Protein 3BRO (pdb70)

Foldseek 3Di:
DVVVVVVVVVVVVLVVLQVVCVVVVDRSVLCVLQVCLVPVVDFAFLVNVCVVVVHDPVVSVVSVVVVVVVQWDWDQDPVDRVTTGIDGGPSSVVCHVVVNVVCVVVCVCDPDDPVVVVVVVVVVVVVVD/DVDPCVVVVVVVVVVVLVVLQVLQVVVVGRSVVCVLQVCVVVVVDFAFLVNVCVVVVHDPVVSVVSVVVVVVVQWDWDQDPVPNPTTTIGGGVSSVVCNVVVNVVVVVVCVCVPPDPVVVVVVVVVVVCVVVD/DVVVVVCVVVVVLVVLQVVQVVLVGRSVVVVLLVCVVVVVDFAALVNVCVVVVHDPVVSVVVLVVVVVQQWDWDQDPVHRVGTGIGGDPSSVVCNVVVVVCVVVVCVCVPPDVVVVVVVVVVVVVNVVD/DVVVVVVVVVVVLVVLQVLQVVLVGRSVVVVLQVCLVVVPDFAALVNVCVVVVHDPVVSVVSVVVVVVVQWDWDQDPVHSVTTGIDGDPSSVVCHVVVNVVVVVVCVVDPPDPVRVVVVVVVVVVCVD

B-factor: mean 48.54, std 12.73, range [24.04, 93.66]

InterPro domains:
  IPR000835 MarR-type HTH domain [PF12802] (27-88)
  IPR000835 MarR-type HTH domain [PR00598] (65-80)
  IPR000835 MarR-type HTH domain [PR00598] (84-100)
  IPR000835 MarR-type HTH domain [PR00598] (114-134)
  IPR000835 MarR-type HTH domain [PS50995] (2-136)
  IPR000835 MarR-type HTH domain [SM00347] (22-124)
  IPR036388 Winged helix-like DNA-binding domain superfamily [G3DSA:1.10.10.10] (1-138)
  IPR036390 Winged helix DNA-binding domain superfamily [SSF46785] (4-136)

Secondary structure (DSSP, 8-state):
-HHHHHHHHHHH--HHHHHHHHTTT--S---HHHHHHHTTTS--BHHHHHHHHT--HHHHHHHHH--TTSSEEEEE-SS-TTSEEEEE-HHHHTTHHHHHH--HHHH--TT--HHHHHHHHHHHH----/----HHHHHHHHHHH--HHHHHHHHTTT--S---HHHHHHHTTTS--BHHHHHHHHT--HHHHHHHHH--TTSSEEEEE-SSSSSSEEEEE-HHHHHHHHHHHH---TTT--TTS-HHHHHHHHHHHH--TT-/-HHHHHHHHHH--HHHHHHHHTTT--S---HHHHHHHTTTS---HHHHHHHHT--HHHHHHHHH--TTSSEEEEEPSS-TTSEEEEE-HHHHHHHHHHHH--HHHH---SS-HHHHHHHHHHHH--TT-/-HHHHHHHHHH--HHHHHHHHTTT--S---HHHHHHHTTTS--BHHHHHHHHT--HHHHHHHHH--TTSSEEEEE-SS-TT-EEEEE-HHHHTTHHHHHH--HHHH--TT--HHHHHHHHHHHH----

Nearest PDB structures (foldseek):
  3vb2-assembly1_A  TM=6.577E-01  e=1.400E-05  Escherichia coli K-12
  3voe-assembly1_A  TM=6.323E-01  e=1.400E-05  Escherichia coli K-12
  3vod-assembly1_A  TM=6.322E-01  e=1.598E-05  Escherichia coli K-12
  5h3r-assembly1_B  TM=7.518E-01  e=1.236E-04  Escherichia coli K-12
  2nnn-assembly3_F  TM=7.143E-01  e=1.719E-04  Pseudomonas aeruginosa

Radius of gyration: 31.11 Å; Cα contacts (8 Å, |Δi|>4): 555; chains: 4; bounding box: 71×69×74 Å

Structure (mmCIF, N/CA/C/O backbone):
data_3BRO
#
_entry.id   3BRO
#
_cell.length_a   61.489
_cell.length_b   80.426
_cell.length_c   143.257
_cell.angle_alpha   90.00
_cell.angle_beta   90.00
_cell.angle_gamma   90.00
#
_symmetry.space_group_name_H-M   'P 21 21 21'
#
loop_
_entity.id
_entity.type
_entity.pdbx_description
1 polymer 'Transcriptional regulator'
2 non-polymer 'CHLORIDE ION'
3 non-polymer GLYCEROL
4 water water
#
loop_
_atom_site.group_PDB
_atom_site.id
_atom_site.type_symbol
_atom_site.label_atom_id
_atom_site.label_alt_id
_atom_site.label_comp_id
_atom_site.label_asym_id
_atom_site.label_entity_id
_atom_site.label_seq_id
_atom_site.pdbx_PDB_ins_code
_atom_site.Cartn_x
_atom_site.Cartn_y
_atom_site.Cartn_z
_atom_site.occupancy
_atom_site.B_iso_or_equiv
_atom_site.auth_seq_id
_atom_site.auth_comp_id
_atom_site.auth_asym_id
_atom_site.auth_atom_id
_atom_site.pdbx_PDB_model_num
ATOM 1 N N . ARG A 1 6 ? 63.268 42.696 98.751 1.00 51.42 3 ARG A N 1
ATOM 2 C CA . ARG A 1 6 ? 62.560 43.806 99.541 1.00 50.86 3 ARG A CA 1
ATOM 3 C C . ARG A 1 6 ? 63.325 45.147 99.533 1.00 48.64 3 ARG A C 1
ATOM 4 O O . ARG A 1 6 ? 62.802 46.191 99.068 1.00 48.23 3 ARG A O 1
ATOM 12 N N . ASP A 1 7 ? 64.559 45.118 100.026 1.00 45.84 4 ASP A N 1
ATOM 13 C CA . ASP A 1 7 ? 65.492 46.176 99.682 1.00 43.72 4 ASP A CA 1
ATOM 14 C C . ASP A 1 7 ? 65.616 46.211 98.174 1.00 41.37 4 ASP A C 1
ATOM 15 O O . ASP A 1 7 ? 65.718 47.262 97.623 1.00 39.98 4 ASP A O 1
ATOM 20 N N . LEU A 1 8 ? 65.581 45.057 97.514 1.00 40.57 5 LEU A N 1
ATOM 21 C CA . LEU A 1 8 ? 65.654 44.977 96.033 1.00 39.66 5 LEU A CA 1
ATOM 22 C C . LEU A 1 8 ? 64.579 45.806 95.325 1.00 37.96 5 LEU A C 1
ATOM 23 O O . LEU A 1 8 ? 64.894 46.669 94.474 1.00 37.48 5 LEU A O 1
ATOM 28 N N . GLY A 1 9 ? 63.320 45.542 95.652 1.00 35.53 6 GLY A N 1
ATOM 29 C CA . GLY A 1 9 ? 62.212 46.301 95.072 1.00 35.22 6 GLY A CA 1
ATOM 30 C C . GLY A 1 9 ? 62.368 47.795 95.236 1.00 33.06 6 GLY A C 1
ATOM 31 O O . GLY A 1 9 ? 62.150 48.589 94.311 1.00 33.10 6 GLY A O 1
ATOM 32 N N . ARG A 1 10 ? 62.731 48.194 96.433 1.00 33.03 7 ARG A N 1
ATOM 33 C CA . ARG A 1 10 ? 62.938 49.615 96.735 1.00 33.32 7 ARG A CA 1
ATOM 34 C C . ARG A 1 10 ? 64.032 50.234 95.847 1.00 31.87 7 ARG A C 1
ATOM 35 O O . ARG A 1 10 ? 63.865 51.303 95.249 1.00 29.66 7 ARG A O 1
ATOM 43 N N . LEU A 1 11 ? 65.161 49.535 95.760 1.00 30.92 8 LEU A N 1
ATOM 44 C CA . LEU A 1 11 ? 66.302 49.991 94.974 1.00 32.29 8 LEU A CA 1
ATOM 45 C C . LEU A 1 11 ? 66.027 49.996 93.491 1.00 31.62 8 LEU A C 1
ATOM 46 O O . LEU A 1 11 ? 66.468 50.879 92.745 1.00 30.82 8 LEU A O 1
ATOM 51 N N . LEU A 1 12 ? 65.297 48.991 93.033 1.00 33.07 9 LEU A N 1
ATOM 52 C CA . LEU A 1 12 ? 64.916 48.907 91.610 1.00 33.36 9 LEU A CA 1
ATOM 53 C C . LEU A 1 12 ? 64.107 50.136 91.193 1.00 32.94 9 LEU A C 1
ATOM 54 O O . LEU A 1 12 ? 64.406 50.797 90.211 1.00 31.84 9 LEU A O 1
ATOM 59 N N . LYS A 1 13 ? 63.140 50.516 92.010 1.00 32.33 10 LYS A N 1
ATOM 60 C CA . LYS A 1 13 ? 62.356 51.708 91.734 1.00 32.98 10 LYS A CA 1
ATOM 61 C C . LYS A 1 13 ? 63.174 53.007 91.741 1.00 32.09 10 LYS A C 1
ATOM 62 O O . LYS A 1 13 ? 63.026 53.854 90.898 1.00 31.48 10 LYS A O 1
ATOM 68 N N . ILE A 1 14 ? 64.048 53.161 92.717 1.00 32.60 11 ILE A N 1
ATOM 69 C CA . ILE A 1 14 ? 64.878 54.345 92.773 1.00 32.60 11 ILE A CA 1
ATOM 70 C C . ILE A 1 14 ? 65.791 54.469 91.568 1.00 32.45 11 ILE A C 1
ATOM 71 O O . ILE A 1 14 ? 65.897 55.525 90.970 1.00 32.28 11 ILE A O 1
ATOM 76 N N . ALA A 1 15 ? 66.501 53.389 91.238 1.00 33.16 12 ALA A N 1
ATOM 77 C CA . ALA A 1 15 ? 67.432 53.385 90.109 1.00 33.29 12 ALA A CA 1
ATOM 78 C C . ALA A 1 15 ? 66.752 53.641 88.790 1.00 34.11 12 ALA A C 1
ATOM 79 O O . ALA A 1 15 ? 67.228 54.421 87.990 1.00 33.87 12 ALA A O 1
ATOM 81 N N . SER A 1 16 ? 65.583 53.057 88.585 1.00 34.12 13 SER A N 1
ATOM 82 C CA . SER A 1 16 ? 64.815 53.355 87.378 1.00 34.97 13 SER A CA 1
ATOM 83 C C . SER A 1 16 ? 64.338 54.796 87.312 1.00 34.40 13 SER A C 1
ATOM 84 O O . SER A 1 16 ? 64.366 55.412 86.267 1.00 34.23 13 SER A O 1
ATOM 87 N N . ASN A 1 17 ? 63.881 55.345 88.427 1.00 35.44 14 ASN A N 1
ATOM 88 C CA . ASN A 1 17 ? 63.399 56.732 88.423 1.00 36.18 14 ASN A CA 1
ATOM 89 C C . ASN A 1 17 ? 64.546 57.747 88.285 1.00 36.09 14 ASN A C 1
ATOM 90 O O . ASN A 1 17 ? 64.393 58.759 87.620 1.00 35.43 14 ASN A O 1
ATOM 95 N N . GLN A 1 18 ? 65.685 57.490 88.909 1.00 36.04 15 GLN A N 1
ATOM 96 C CA . GLN A 1 18 ? 66.891 58.303 88.642 1.00 37.15 15 GLN A CA 1
ATOM 97 C C . GLN A 1 18 ? 67.291 58.329 87.172 1.00 36.60 15 GLN A C 1
ATOM 98 O O . GLN A 1 18 ? 67.629 59.368 86.608 1.00 35.25 15 GLN A O 1
ATOM 112 N N A SER A 1 20 ? 65.244 57.700 84.490 0.50 38.57 17 SER A N 1
ATOM 113 N N B SER A 1 20 ? 65.243 57.708 84.492 0.50 38.60 17 SER A N 1
ATOM 114 C CA A SER A 1 20 ? 64.204 58.434 83.731 0.50 38.61 17 SER A CA 1
ATOM 115 C CA B SER A 1 20 ? 64.211 58.427 83.707 0.50 38.66 17 SER A CA 1
ATOM 116 C C A SER A 1 20 ? 64.397 59.925 83.909 0.50 38.79 17 SER A C 1
ATOM 117 C C B SER A 1 20 ? 64.345 59.929 83.920 0.50 38.84 17 SER A C 1
ATOM 118 O O A SER A 1 20 ? 64.262 60.699 82.960 0.50 38.87 17 SER A O 1
ATOM 119 O O B SER A 1 20 ? 64.107 60.717 83.004 0.50 39.02 17 SER A O 1
ATOM 124 N N . THR A 1 21 ? 64.735 60.326 85.131 1.00 38.77 18 THR A N 1
ATOM 125 C CA . THR A 1 21 ? 65.033 61.742 85.437 1.00 38.53 18 THR A CA 1
ATOM 126 C C . THR A 1 21 ? 66.192 62.296 84.624 1.00 38.39 18 THR A C 1
ATOM 127 O O . THR A 1 21 ? 66.067 63.341 84.009 1.00 37.24 18 THR A O 1
ATOM 131 N N . ARG A 1 22 ? 67.315 61.599 84.607 1.00 38.36 19 ARG A N 1
ATOM 132 C CA . ARG A 1 22 ? 68.496 62.036 83.834 1.00 38.10 19 ARG A CA 1
ATOM 133 C C . ARG A 1 22 ? 68.131 62.069 82.357 1.00 37.39 19 ARG A C 1
ATOM 134 O O . ARG A 1 22 ? 68.537 62.969 81.657 1.00 36.22 19 ARG A O 1
ATOM 142 N N . PHE A 1 23 ? 67.382 61.067 81.880 1.00 35.33 20 PHE A N 1
ATOM 143 C CA . PHE A 1 23 ? 67.047 60.993 80.437 1.00 36.36 20 PHE A CA 1
ATOM 144 C C . PHE A 1 23 ? 66.209 62.197 80.037 1.00 36.28 20 PHE A C 1
ATOM 145 O O . PHE A 1 23 ? 66.429 62.821 78.997 1.00 35.46 20 PHE A O 1
ATOM 153 N N . ASP A 1 24 ? 65.273 62.560 80.896 1.00 37.00 21 ASP A N 1
ATOM 154 C CA . ASP A 1 24 ? 64.401 63.711 80.616 1.00 37.90 21 ASP A CA 1
ATOM 155 C C . ASP A 1 24 ? 65.190 65.037 80.601 1.00 37.95 21 ASP A C 1
ATOM 156 O O . ASP A 1 24 ? 64.894 65.955 79.829 1.00 37.41 21 ASP A O 1
ATOM 161 N N . ILE A 1 25 ? 66.153 65.190 81.517 1.00 38.01 22 ILE A N 1
ATOM 162 C CA . ILE A 1 25 ? 66.943 66.409 81.542 1.00 38.41 22 ILE A CA 1
ATOM 163 C C . ILE A 1 25 ? 67.714 66.529 80.240 1.00 38.33 22 ILE A C 1
ATOM 164 O O . ILE A 1 25 ? 67.729 67.606 79.634 1.00 40.37 22 ILE A O 1
ATOM 169 N N . PHE A 1 26 ? 68.358 65.453 79.802 1.00 37.68 23 PHE A N 1
ATOM 170 C CA . PHE A 1 26 ? 69.091 65.492 78.536 1.00 37.53 23 PHE A CA 1
ATOM 171 C C . PHE A 1 26 ? 68.159 65.787 77.320 1.00 38.14 23 PHE A C 1
ATOM 172 O O . PHE A 1 26 ? 68.439 66.649 76.450 1.00 37.70 23 PHE A O 1
ATOM 180 N N . ALA A 1 27 ? 67.045 65.086 77.290 1.00 38.38 24 ALA A N 1
ATOM 181 C CA . ALA A 1 27 ? 66.206 65.064 76.155 1.00 38.59 24 ALA A CA 1
ATOM 182 C C . ALA A 1 27 ? 65.493 66.407 75.956 1.00 39.82 24 ALA A C 1
ATOM 183 O O . ALA A 1 27 ? 65.220 66.818 74.833 1.00 37.94 24 ALA A O 1
ATOM 185 N N . LYS A 1 28 ? 65.137 67.038 77.054 1.00 42.33 25 LYS A N 1
ATOM 186 C CA . LYS A 1 28 ? 64.483 68.331 77.007 1.00 45.18 25 LYS A CA 1
ATOM 187 C C . LYS A 1 28 ? 65.294 69.397 76.284 1.00 44.63 25 LYS A C 1
ATOM 188 O O . LYS A 1 28 ? 64.713 70.300 75.727 1.00 45.11 25 LYS A O 1
ATOM 194 N N . LYS A 1 29 ? 66.612 69.292 76.273 1.00 45.54 26 LYS A N 1
ATOM 195 C CA . LYS A 1 29 ? 67.453 70.231 75.523 1.00 45.94 26 LYS A CA 1
ATOM 196 C C . LYS A 1 29 ? 67.190 70.138 74.024 1.00 45.20 26 LYS A C 1
ATOM 197 O O . LYS A 1 29 ? 67.468 71.069 73.309 1.00 44.92 26 LYS A O 1
ATOM 203 N N . TYR A 1 30 ? 66.688 68.993 73.560 1.00 43.32 27 TYR A N 1
ATOM 204 C CA . TYR A 1 30 ? 66.384 68.774 72.135 1.00 43.23 27 TYR A CA 1
ATOM 205 C C . TYR A 1 30 ? 64.900 68.668 71.859 1.00 42.24 27 TYR A C 1
ATOM 206 O O . TYR A 1 30 ? 64.502 68.085 70.850 1.00 42.54 27 TYR A O 1
ATOM 215 N N . ASP A 1 31 ? 64.090 69.213 72.772 1.00 42.04 28 ASP A N 1
ATOM 216 C CA . ASP A 1 31 ? 62.636 69.273 72.662 1.00 41.14 28 ASP A CA 1
ATOM 217 C C . ASP A 1 31 ? 62.011 67.889 72.614 1.00 40.49 28 ASP A C 1
ATOM 218 O O . ASP A 1 31 ? 61.066 67.636 71.874 1.00 38.61 28 ASP A O 1
ATOM 223 N N . LEU A 1 32 ? 62.592 66.972 73.380 1.00 39.98 29 LEU A N 1
ATOM 224 C CA . LEU A 1 32 ? 62.128 65.586 73.478 1.00 38.34 29 LEU A CA 1
ATOM 225 C C . LEU A 1 32 ? 61.852 65.246 74.913 1.00 37.69 29 LEU A C 1
ATOM 226 O O . LEU A 1 32 ? 62.421 65.842 75.834 1.00 35.83 29 LEU A O 1
ATOM 231 N N . THR A 1 33 ? 60.997 64.248 75.116 1.00 37.08 30 THR A N 1
ATOM 232 C CA . THR A 1 33 ? 60.919 63.559 76.399 1.00 35.77 30 THR A CA 1
ATOM 233 C C . THR A 1 33 ? 61.980 62.453 76.389 1.00 35.75 30 THR A C 1
ATOM 234 O O . THR A 1 33 ? 62.472 62.041 75.318 1.00 35.36 30 THR A O 1
ATOM 238 N N . GLY A 1 34 ? 62.353 62.015 77.593 1.00 35.42 31 GLY A N 1
ATOM 239 C CA . GLY A 1 34 ? 63.261 60.887 77.738 1.00 36.21 31 GLY A CA 1
ATOM 240 C C . GLY A 1 34 ? 62.775 59.674 76.999 1.00 35.28 31 GLY A C 1
ATOM 241 O O . GLY A 1 34 ? 63.531 59.000 76.325 1.00 34.57 31 GLY A O 1
ATOM 242 N N . THR A 1 35 ? 61.506 59.348 77.145 1.00 35.43 32 THR A N 1
ATOM 243 C CA . THR A 1 35 ? 61.011 58.179 76.418 1.00 34.61 32 THR A CA 1
ATOM 244 C C . THR A 1 35 ? 61.127 58.335 74.913 1.00 35.08 32 THR A C 1
ATOM 245 O O . THR A 1 35 ? 61.481 57.388 74.217 1.00 34.17 32 THR A O 1
ATOM 249 N N . GLN A 1 36 ? 60.747 59.486 74.395 1.00 34.72 33 GLN A N 1
ATOM 250 C CA . GLN A 1 36 ? 60.898 59.742 72.946 1.00 34.86 33 GLN A CA 1
ATOM 251 C C . GLN A 1 36 ? 62.350 59.587 72.449 1.00 34.66 33 GLN A C 1
ATOM 252 O O . GLN A 1 36 ? 62.633 59.015 71.379 1.00 34.40 33 GLN A O 1
ATOM 266 N N . THR A 1 38 ? 64.598 57.679 73.858 1.00 34.97 35 THR A N 1
ATOM 267 C CA . THR A 1 38 ? 64.843 56.233 73.784 1.00 36.35 35 THR A CA 1
ATOM 268 C C . THR A 1 38 ? 64.328 55.528 72.521 1.00 35.82 35 THR A C 1
ATOM 269 O O . THR A 1 38 ? 64.933 54.564 72.029 1.00 34.12 35 THR A O 1
ATOM 273 N N . ILE A 1 39 ? 63.243 56.031 71.955 1.00 35.79 36 ILE A N 1
ATOM 274 C CA . ILE A 1 39 ? 62.702 55.447 70.724 1.00 36.00 36 ILE A CA 1
ATOM 275 C C . ILE A 1 39 ? 63.582 55.816 69.530 1.00 35.73 36 ILE A C 1
ATOM 276 O O . ILE A 1 39 ? 63.924 54.957 68.666 1.00 36.86 36 ILE A O 1
ATOM 281 N N . ILE A 1 40 ? 63.997 57.066 69.484 1.00 36.21 37 ILE A N 1
ATOM 282 C CA . ILE A 1 40 ? 64.939 57.495 68.448 1.00 35.51 37 ILE A CA 1
ATOM 283 C C . ILE A 1 40 ? 66.207 56.631 68.494 1.00 35.04 37 ILE A C 1
ATOM 284 O O . ILE A 1 40 ? 66.679 56.125 67.462 1.00 34.07 37 ILE A O 1
ATOM 289 N N . ASP A 1 41 ? 66.735 56.457 69.700 1.00 36.12 38 ASP A N 1
ATOM 290 C CA . ASP A 1 41 ? 67.961 55.664 69.947 1.00 36.21 38 ASP A CA 1
ATOM 291 C C . ASP A 1 41 ? 67.776 54.254 69.398 1.00 37.44 38 ASP A C 1
ATOM 292 O O . ASP A 1 41 ? 68.605 53.715 68.651 1.00 35.88 38 ASP A O 1
ATOM 297 N N . TYR A 1 42 ? 66.634 53.645 69.731 1.00 38.00 39 TYR A N 1
ATOM 298 C CA . TYR A 1 42 ? 66.318 52.319 69.235 1.00 37.61 39 TYR A CA 1
ATOM 299 C C . TYR A 1 42 ? 66.213 52.205 67.725 1.00 36.82 39 TYR A C 1
ATOM 300 O O . TYR A 1 42 ? 66.799 51.300 67.102 1.00 35.96 39 TYR A O 1
ATOM 309 N N . LEU A 1 43 ? 65.438 53.072 67.117 1.00 37.23 40 LEU A N 1
ATOM 310 C CA . LEU A 1 43 ? 65.284 53.073 65.687 1.00 36.94 40 LEU A CA 1
ATOM 311 C C . LEU A 1 43 ? 66.598 53.369 64.944 1.00 38.35 40 LEU A C 1
ATOM 312 O O . LEU A 1 43 ? 66.896 52.740 63.920 1.00 37.89 40 LEU A O 1
ATOM 317 N N . SER A 1 44 ? 67.403 54.294 65.481 1.00 37.01 41 SER A N 1
ATOM 318 C CA . SER A 1 44 ? 68.709 54.581 64.927 1.00 38.02 41 SER A CA 1
ATOM 319 C C . SER A 1 44 ? 69.633 53.341 64.924 1.00 39.04 41 SER A C 1
ATOM 320 O O . SER A 1 44 ? 70.367 53.128 63.962 1.00 37.79 41 SER A O 1
ATOM 323 N N . ARG A 1 45 ? 69.550 52.515 65.981 1.00 39.34 42 ARG A N 1
ATOM 324 C CA . ARG A 1 45 ? 70.389 51.293 66.132 1.00 40.44 42 ARG A CA 1
ATOM 325 C C . ARG A 1 45 ? 69.850 50.091 65.355 1.00 41.33 42 ARG A C 1
ATOM 326 O O . ARG A 1 45 ? 70.514 49.049 65.257 1.00 41.68 42 ARG A O 1
ATOM 334 N N . ASN A 1 46 ? 68.674 50.240 64.770 1.00 42.22 43 ASN A N 1
ATOM 335 C CA . ASN A 1 46 ? 67.983 49.116 64.147 1.00 43.97 43 ASN A CA 1
ATOM 336 C C . ASN A 1 46 ? 67.470 49.388 62.745 1.00 45.22 43 ASN A C 1
ATOM 337 O O . ASN A 1 46 ? 66.460 48.801 62.325 1.00 44.96 43 ASN A O 1
ATOM 342 N N . LYS A 1 47 ? 68.185 50.234 62.004 1.00 45.86 44 LYS A N 1
ATOM 343 C CA . LYS A 1 47 ? 67.821 50.517 60.598 1.00 47.38 44 LYS A CA 1
ATOM 344 C C . LYS A 1 47 ? 67.981 49.336 59.634 1.00 48.19 44 LYS A C 1
ATOM 345 O O . LYS A 1 47 ? 67.443 49.377 58.537 1.00 48.81 44 LYS A O 1
ATOM 351 N N A ASN A 1 48 ? 68.741 48.319 60.052 0.50 48.12 45 ASN A N 1
ATOM 352 N N B ASN A 1 48 ? 68.719 48.309 60.013 0.50 48.45 45 ASN A N 1
ATOM 353 C CA A ASN A 1 48 ? 68.877 47.066 59.289 0.50 48.83 45 ASN A CA 1
ATOM 354 C CA B ASN A 1 48 ? 68.832 47.137 59.155 0.50 49.32 45 ASN A CA 1
ATOM 355 C C A ASN A 1 48 ? 67.574 46.243 59.172 0.50 49.16 45 ASN A C 1
ATOM 356 C C B ASN A 1 48 ? 67.711 46.085 59.426 0.50 49.53 45 ASN A C 1
ATOM 357 O O A ASN A 1 48 ? 67.439 45.397 58.292 0.50 48.74 45 ASN A O 1
ATOM 358 O O B ASN A 1 48 ? 67.868 44.895 59.128 0.50 49.08 45 ASN A O 1
ATOM 367 N N . LYS A 1 49 ? 66.603 46.545 60.025 1.00 49.21 46 LYS A N 1
ATOM 368 C CA . LYS A 1 49 ? 65.362 45.810 60.037 1.00 48.96 46 LYS A CA 1
ATOM 369 C C . LYS A 1 49 ? 64.164 46.781 59.945 1.00 48.00 46 LYS A C 1
ATOM 370 O O . LYS A 1 49 ? 64.335 47.984 60.075 1.00 47.74 46 LYS A O 1
ATOM 376 N N . GLU A 1 50 ? 63.000 46.253 59.563 1.00 46.40 47 GLU A N 1
ATOM 377 C CA . GLU A 1 50 ? 61.765 46.989 59.577 1.00 45.79 47 GLU A CA 1
ATOM 378 C C . GLU A 1 50 ? 61.197 46.844 60.978 1.00 42.90 47 GLU A C 1
ATOM 379 O O . GLU A 1 50 ? 61.127 45.743 61.544 1.00 44.91 47 GLU A O 1
ATOM 385 N N . VAL A 1 51 ? 60.841 47.964 61.551 1.00 39.52 48 VAL A N 1
ATOM 386 C CA . VAL A 1 51 ? 60.302 48.029 62.909 1.00 37.81 48 VAL A CA 1
ATOM 387 C C . VAL A 1 51 ? 58.840 48.465 62.788 1.00 36.03 48 VAL A C 1
ATOM 388 O O . VAL A 1 51 ? 58.532 49.615 62.394 1.00 35.04 48 VAL A O 1
ATOM 392 N N . LEU A 1 52 ? 57.954 47.522 63.079 1.00 34.53 49 LEU A N 1
ATOM 393 C CA . LEU A 1 52 ? 56.520 47.797 63.160 1.00 34.75 49 LEU A CA 1
ATOM 394 C C . LEU A 1 52 ? 56.251 48.289 64.565 1.00 34.42 49 LEU A C 1
ATOM 395 O O . LEU A 1 52 ? 57.040 48.023 65.480 1.00 33.32 49 LEU A O 1
ATOM 400 N N . GLN A 1 53 ? 55.105 48.911 64.783 1.00 34.47 50 GLN A N 1
ATOM 401 C CA . GLN A 1 53 ? 54.627 49.225 66.163 1.00 34.08 50 GLN A CA 1
ATOM 402 C C . GLN A 1 53 ? 54.648 48.040 67.085 1.00 32.58 50 GLN A C 1
ATOM 403 O O . GLN A 1 53 ? 55.132 48.163 68.167 1.00 33.46 50 GLN A O 1
ATOM 409 N N . ARG A 1 54 ? 54.183 46.883 66.641 1.00 33.57 51 ARG A N 1
ATOM 410 C CA . ARG A 1 54 ? 54.196 45.669 67.460 1.00 34.26 51 ARG A CA 1
ATOM 411 C C . ARG A 1 54 ? 55.574 45.178 67.862 1.00 34.89 51 ARG A C 1
ATOM 412 O O . ARG A 1 54 ? 55.756 44.645 68.956 1.00 34.52 51 ARG A O 1
ATOM 420 N N . ASP A 1 55 ? 56.556 45.424 67.007 1.00 35.10 52 ASP A N 1
ATOM 421 C CA . ASP A 1 55 ? 57.954 45.154 67.336 1.00 36.51 52 ASP A CA 1
ATOM 422 C C . ASP A 1 55 ? 58.475 46.066 68.458 1.00 36.69 52 ASP A C 1
ATOM 423 O O . ASP A 1 55 ? 59.135 45.622 69.386 1.00 36.05 52 ASP A O 1
ATOM 428 N N A LEU A 1 56 ? 58.187 47.357 68.353 0.50 36.62 53 LEU A N 1
ATOM 429 N N B LEU A 1 56 ? 58.182 47.359 68.332 0.50 37.16 53 LEU A N 1
ATOM 430 C CA A LEU A 1 56 ? 58.549 48.301 69.388 0.50 36.07 53 LEU A CA 1
ATOM 431 C CA B LEU A 1 56 ? 58.488 48.353 69.348 0.50 36.55 53 LEU A CA 1
ATOM 432 C C A LEU A 1 56 ? 57.799 47.993 70.704 0.50 35.29 53 LEU A C 1
ATOM 433 C C B LEU A 1 56 ? 57.800 47.986 70.681 0.50 35.66 53 LEU A C 1
ATOM 434 O O A LEU A 1 56 ? 58.379 48.049 71.808 0.50 33.89 53 LEU A O 1
ATOM 435 O O B LEU A 1 56 ? 58.416 48.009 71.765 0.50 34.33 53 LEU A O 1
ATOM 444 N N . GLU A 1 57 ? 56.524 47.627 70.610 1.00 35.70 54 GLU A N 1
ATOM 445 C CA . GLU A 1 57 ? 55.782 47.184 71.784 1.00 35.84 54 GLU A CA 1
ATOM 446 C C . GLU A 1 57 ? 56.484 46.001 72.515 1.00 37.11 54 GLU A C 1
ATOM 447 O O . GLU A 1 57 ? 56.478 45.941 73.764 1.00 35.95 54 GLU A O 1
ATOM 453 N N . SER A 1 58 ? 56.960 45.012 71.743 1.00 36.12 55 SER A N 1
ATOM 454 C CA . SER A 1 58 ? 57.638 43.852 72.337 1.00 37.69 55 SER A CA 1
ATOM 455 C C . SER A 1 58 ? 59.015 44.180 72.941 1.00 37.54 55 SER A C 1
ATOM 456 O O . SER A 1 58 ? 59.390 43.605 73.989 1.00 39.32 55 SER A O 1
ATOM 459 N N . GLU A 1 59 ? 59.731 45.105 72.315 1.00 37.70 56 GLU A N 1
ATOM 460 C CA . GLU A 1 59 ? 61.060 45.440 72.697 1.00 37.10 56 GLU A CA 1
ATOM 461 C C . GLU A 1 59 ? 61.031 46.293 73.970 1.00 36.60 56 GLU A C 1
ATOM 462 O O . GLU A 1 59 ? 61.817 46.056 74.848 1.00 35.60 56 GLU A O 1
ATOM 468 N N . PHE A 1 60 ? 60.048 47.205 74.104 1.00 34.58 57 PHE A N 1
ATOM 469 C CA . PHE A 1 60 ? 59.905 48.016 75.300 1.00 34.56 57 PHE A CA 1
ATOM 470 C C . PHE A 1 60 ? 58.872 47.526 76.293 1.00 34.51 57 PHE A C 1
ATOM 471 O O . PHE A 1 60 ? 58.637 48.137 77.324 1.00 34.74 57 PHE A O 1
ATOM 479 N N . SER A 1 61 ? 58.228 46.429 75.963 1.00 35.82 58 SER A N 1
ATOM 480 C CA . SER A 1 61 ? 57.213 45.836 76.788 1.00 36.04 58 SER A CA 1
ATOM 481 C C . SER A 1 61 ? 56.175 46.810 77.196 1.00 37.10 58 SER A C 1
ATOM 482 O O . SER A 1 61 ? 55.865 46.940 78.373 1.00 36.78 58 SER A O 1
ATOM 485 N N . ILE A 1 62 ? 55.635 47.516 76.211 1.00 36.44 59 ILE A N 1
ATOM 486 C CA . ILE A 1 62 ? 54.590 48.468 76.452 1.00 37.98 59 ILE A CA 1
ATOM 487 C C . ILE A 1 62 ? 53.274 48.045 75.759 1.00 36.91 59 ILE A C 1
ATOM 488 O O . ILE A 1 62 ? 53.289 47.472 74.657 1.00 35.50 59 ILE A O 1
ATOM 493 N N . LYS A 1 63 ? 52.178 48.395 76.398 1.00 38.04 60 LYS A N 1
ATOM 494 C CA . LYS A 1 63 ? 50.811 48.213 75.862 1.00 40.32 60 LYS A CA 1
ATOM 495 C C . LYS A 1 63 ? 50.610 48.885 74.509 1.00 39.35 60 LYS A C 1
ATOM 496 O O . LYS A 1 63 ? 51.234 49.899 74.221 1.00 39.40 60 LYS A O 1
ATOM 502 N N . SER A 1 64 ? 49.772 48.281 73.682 1.00 37.34 61 SER A N 1
ATOM 503 C CA . SER A 1 64 ? 49.420 48.818 72.395 1.00 38.13 61 SER A CA 1
ATOM 504 C C . SER A 1 64 ? 48.932 50.277 72.485 1.00 37.50 61 SER A C 1
ATOM 505 O O . SER A 1 64 ? 49.421 51.136 71.736 1.00 36.45 61 SER A O 1
ATOM 508 N N . SER A 1 65 ? 48.039 50.561 73.435 1.00 37.41 62 SER A N 1
ATOM 509 C CA . SER A 1 65 ? 47.523 51.926 73.610 1.00 38.61 62 SER A CA 1
ATOM 510 C C . SER A 1 65 ? 48.600 52.955 73.945 1.00 38.38 62 SER A C 1
ATOM 511 O O . SER A 1 65 ? 48.601 54.043 73.374 1.00 38.18 62 SER A O 1
ATOM 514 N N . THR A 1 66 ? 49.486 52.608 74.882 1.00 39.37 63 THR A N 1
ATOM 515 C CA . THR A 1 66 ? 50.700 53.371 75.225 1.00 39.39 63 THR A CA 1
ATOM 516 C C . THR A 1 66 ? 51.603 53.652 74.034 1.00 37.74 63 THR A C 1
ATOM 517 O O . THR A 1 66 ? 52.009 54.805 73.831 1.00 36.41 63 THR A O 1
ATOM 521 N N . ALA A 1 67 ? 51.878 52.619 73.251 1.00 35.08 64 ALA A N 1
ATOM 522 C CA . ALA A 1 67 ? 52.639 52.775 72.031 1.00 35.41 64 ALA A CA 1
ATOM 523 C C . ALA A 1 67 ? 51.968 53.700 70.997 1.00 35.68 64 ALA A C 1
ATOM 524 O O . ALA A 1 67 ? 52.646 54.532 70.360 1.00 34.13 64 ALA A O 1
ATOM 526 N N . THR A 1 68 ? 50.680 53.511 70.794 1.00 34.45 65 THR A N 1
ATOM 527 C CA . THR A 1 68 ? 49.934 54.361 69.821 1.00 35.09 65 THR A CA 1
ATOM 528 C C . THR A 1 68 ? 50.104 55.836 70.151 1.00 35.30 65 THR A C 1
ATOM 529 O O . THR A 1 68 ? 50.500 56.658 69.307 1.00 34.89 65 THR A O 1
ATOM 533 N N . VAL A 1 69 ? 49.860 56.156 71.401 1.00 35.30 66 VAL A N 1
ATOM 534 C CA . VAL A 1 69 ? 49.905 57.498 71.853 1.00 35.39 66 VAL A CA 1
ATOM 535 C C . VAL A 1 69 ? 51.308 58.052 71.695 1.00 35.58 66 VAL A C 1
ATOM 536 O O . VAL A 1 69 ? 51.451 59.139 71.175 1.00 34.84 66 VAL A O 1
ATOM 540 N N A LEU A 1 70 ? 52.326 57.285 72.112 0.60 34.28 67 LEU A N 1
ATOM 541 N N B LEU A 1 70 ? 52.324 57.290 72.130 0.40 35.44 67 LEU A N 1
ATOM 542 C CA A LEU A 1 70 ? 53.721 57.694 72.010 0.60 34.11 67 LEU A CA 1
ATOM 543 C CA B LEU A 1 70 ? 53.736 57.662 71.975 0.40 35.56 67 LEU A CA 1
ATOM 544 C C A LEU A 1 70 ? 54.151 57.971 70.567 0.60 33.31 67 LEU A C 1
ATOM 545 C C B LEU A 1 70 ? 54.112 57.998 70.552 0.40 34.45 67 LEU A C 1
ATOM 546 O O A LEU A 1 70 ? 54.793 58.965 70.293 0.60 32.04 67 LEU A O 1
ATOM 547 O O B LEU A 1 70 ? 54.708 59.029 70.279 0.40 33.64 67 LEU A O 1
ATOM 556 N N . LEU A 1 71 ? 53.794 57.081 69.656 1.00 34.10 68 LEU A N 1
ATOM 557 C CA . LEU A 1 71 ? 54.168 57.213 68.271 1.00 34.32 68 LEU A CA 1
ATOM 558 C C . LEU A 1 71 ? 53.383 58.314 67.577 1.00 35.25 68 LEU A C 1
ATOM 559 O O . LEU A 1 71 ? 53.953 59.043 66.745 1.00 36.69 68 LEU A O 1
ATOM 564 N N . GLN A 1 72 ? 52.097 58.435 67.906 1.00 34.77 69 GLN A N 1
ATOM 565 C CA . GLN A 1 72 ? 51.307 59.549 67.390 1.00 35.18 69 GLN A CA 1
ATOM 566 C C . GLN A 1 72 ? 51.954 60.904 67.777 1.00 34.04 69 GLN A C 1
ATOM 567 O O . GLN A 1 72 ? 52.095 61.770 66.962 1.00 33.61 69 GLN A O 1
ATOM 573 N N A ARG A 1 73 ? 52.352 61.063 69.031 0.50 34.50 70 ARG A N 1
ATOM 574 N N B ARG A 1 73 ? 52.352 61.058 69.030 0.50 34.42 70 ARG A N 1
ATOM 575 C CA A ARG A 1 73 ? 52.965 62.314 69.472 0.50 34.83 70 ARG A CA 1
ATOM 576 C CA B ARG A 1 73 ? 52.978 62.303 69.411 0.50 35.17 70 ARG A CA 1
ATOM 577 C C A ARG A 1 73 ? 54.322 62.574 68.779 0.50 34.53 70 ARG A C 1
ATOM 578 C C B ARG A 1 73 ? 54.228 62.557 68.589 0.50 34.82 70 ARG A C 1
ATOM 579 O O A ARG A 1 73 ? 54.696 63.712 68.566 0.50 34.23 70 ARG A O 1
ATOM 580 O O B ARG A 1 73 ? 54.420 63.670 68.092 0.50 34.75 70 ARG A O 1
ATOM 603 N N . GLU A 1 75 ? 55.120 61.569 65.713 1.00 35.28 72 GLU A N 1
ATOM 604 C CA . GLU A 1 75 ? 54.786 61.884 64.349 1.00 37.46 72 GLU A CA 1
ATOM 605 C C . GLU A 1 75 ? 54.269 63.332 64.239 1.00 35.41 72 GLU A C 1
ATOM 606 O O . GLU A 1 75 ? 54.631 64.032 63.321 1.00 33.80 72 GLU A O 1
ATOM 612 N N . ILE A 1 76 ? 53.519 63.793 65.226 1.00 35.27 73 ILE A N 1
ATOM 613 C CA . ILE A 1 76 ? 53.097 65.214 65.305 1.00 35.81 73 ILE A CA 1
ATOM 614 C C . ILE A 1 76 ? 54.360 66.094 65.450 1.00 36.17 73 ILE A C 1
ATOM 615 O O . ILE A 1 76 ? 54.453 67.154 64.856 1.00 34.47 73 ILE A O 1
ATOM 620 N N . LYS A 1 77 ? 55.374 65.610 66.190 1.00 35.99 74 LYS A N 1
ATOM 621 C CA . LYS A 1 77 ? 56.619 66.358 66.343 1.00 36.31 74 LYS A CA 1
ATOM 622 C C . LYS A 1 77 ? 57.565 66.236 65.151 1.00 36.36 74 LYS A C 1
ATOM 623 O O . LYS A 1 77 ? 58.684 66.729 65.210 1.00 37.26 74 LYS A O 1
ATOM 629 N N . LYS A 1 78 ? 57.131 65.559 64.084 1.00 37.02 75 LYS A N 1
ATOM 630 C CA . LYS A 1 78 ? 57.909 65.376 62.859 1.00 37.90 75 LYS A CA 1
ATOM 631 C C . LYS A 1 78 ? 59.242 64.616 63.099 1.00 36.63 75 LYS A C 1
ATOM 632 O O . LYS A 1 78 ? 60.248 64.906 62.485 1.00 37.15 75 LYS A O 1
ATOM 638 N N . LEU A 1 79 ? 59.196 63.610 63.970 1.00 34.16 76 LEU A N 1
ATOM 639 C CA . LEU A 1 79 ? 60.364 62.818 64.344 1.00 35.32 76 LEU A CA 1
ATOM 640 C C . LEU A 1 79 ? 60.398 61.475 63.620 1.00 35.58 76 LEU A C 1
ATOM 641 O O . LEU A 1 79 ? 61.466 60.883 63.389 1.00 36.17 76 LEU A O 1
ATOM 646 N N A LEU A 1 80 ? 59.209 60.948 63.362 0.50 35.98 77 LEU A N 1
ATOM 647 N N B LEU A 1 80 ? 59.216 61.082 63.174 0.50 36.43 77 LEU A N 1
ATOM 648 C CA A LEU A 1 80 ? 59.035 59.704 62.652 0.50 37.46 77 LEU A CA 1
ATOM 649 C CA B LEU A 1 80 ? 58.905 59.754 62.785 0.50 37.72 77 LEU A CA 1
ATOM 650 C C A LEU A 1 80 ? 57.994 59.899 61.568 0.50 37.19 77 LEU A C 1
ATOM 651 C C B LEU A 1 80 ? 57.883 59.841 61.630 0.50 37.46 77 LEU A C 1
ATOM 652 O O A LEU A 1 80 ? 57.184 60.828 61.603 0.50 37.65 77 LEU A O 1
ATOM 653 O O B LEU A 1 80 ? 56.989 60.703 61.643 0.50 37.69 77 LEU A O 1
ATOM 662 N N . TYR A 1 81 ? 58.009 58.986 60.617 1.00 37.08 78 TYR A N 1
ATOM 663 C CA . TYR A 1 81 ? 56.914 58.795 59.692 1.00 37.64 78 TYR A CA 1
ATOM 664 C C . TYR A 1 81 ? 56.734 57.308 59.463 1.00 38.12 78 TYR A C 1
ATOM 665 O O . TYR A 1 8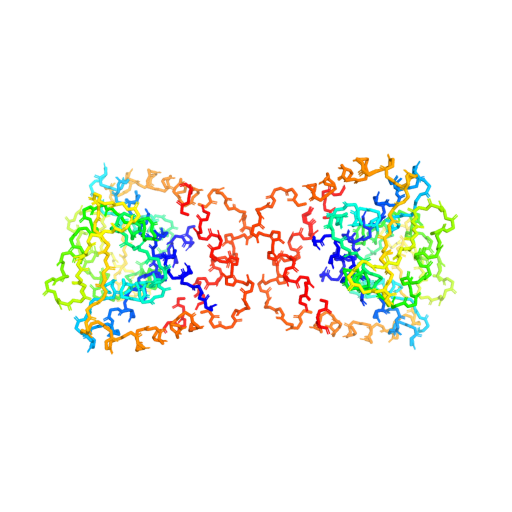1 ? 57.553 56.466 59.918 1.00 36.21 78 TYR A O 1
ATOM 674 N N A ARG A 1 82 ? 55.699 56.959 58.720 0.50 37.76 79 ARG A N 1
ATOM 675 N N B ARG A 1 82 ? 55.663 56.974 58.766 0.50 37.91 79 ARG A N 1
ATOM 676 C CA A ARG A 1 82 ? 55.362 55.559 58.550 0.50 39.48 79 ARG A CA 1
ATOM 677 C CA B ARG A 1 82 ? 55.328 55.588 58.509 0.50 39.82 79 ARG A CA 1
ATOM 678 C C A ARG A 1 82 ? 55.163 55.196 57.086 0.50 40.61 79 ARG A C 1
ATOM 679 C C B ARG A 1 82 ? 55.386 55.292 57.022 0.50 40.64 79 ARG A C 1
ATOM 680 O O A ARG A 1 82 ? 54.503 55.928 56.329 0.50 40.17 79 ARG A O 1
ATOM 681 O O B ARG A 1 82 ? 55.153 56.171 56.187 0.50 40.17 79 ARG A O 1
ATOM 696 N N . LYS A 1 83 ? 55.714 54.048 56.703 1.00 41.50 80 LYS A N 1
ATOM 697 C CA . LYS A 1 83 ? 55.525 53.528 55.355 1.00 43.75 80 LYS A CA 1
ATOM 698 C C . LYS A 1 83 ? 55.218 52.025 55.323 1.00 42.81 80 LYS A C 1
ATOM 699 O O . LYS A 1 83 ? 55.506 51.301 56.254 1.00 40.89 80 LYS A O 1
ATOM 705 N N . VAL A 1 84 ? 54.574 51.580 54.248 1.00 42.44 81 VAL A N 1
ATOM 706 C CA . VAL A 1 84 ? 54.162 50.181 54.109 1.00 42.79 81 VAL A CA 1
ATOM 707 C C . VAL A 1 84 ? 55.389 49.279 54.254 1.00 41.54 81 VAL A C 1
ATOM 708 O O . VAL A 1 84 ? 56.444 49.548 53.685 1.00 42.13 81 VAL A O 1
ATOM 712 N N . SER A 1 85 ? 55.275 48.235 55.059 1.00 40.38 82 SER A N 1
ATOM 713 C CA . SER A 1 85 ? 56.399 47.366 55.295 1.00 39.92 82 SER A CA 1
ATOM 714 C C . SER A 1 85 ? 56.438 46.316 54.213 1.00 39.87 82 SER A C 1
ATOM 715 O O . SER A 1 85 ? 55.418 46.009 53.647 1.00 40.37 82 SER A O 1
ATOM 718 N N . GLY A 1 86 ? 57.627 45.777 53.965 1.00 39.75 83 GLY A N 1
ATOM 719 C CA . GLY A 1 86 ? 57.850 44.601 53.138 1.00 39.58 83 GLY A CA 1
ATOM 720 C C . GLY A 1 86 ? 57.575 43.296 53.864 1.00 40.15 83 GLY A C 1
ATOM 721 O O . GLY A 1 86 ? 57.061 42.377 53.249 1.00 40.61 83 GLY A O 1
ATOM 722 N N . LYS A 1 87 ? 57.888 43.182 55.155 1.00 39.25 84 LYS A N 1
ATOM 723 C CA . LYS A 1 87 ? 57.681 41.897 55.813 1.00 39.52 84 LYS A CA 1
ATOM 724 C C . LYS A 1 87 ? 56.207 41.581 56.061 1.00 38.21 84 LYS A C 1
ATOM 725 O O . LYS A 1 87 ? 55.829 40.419 56.177 1.00 37.69 84 LYS A O 1
ATOM 731 N N . ASP A 1 88 ? 55.400 42.631 56.163 1.00 38.99 85 ASP A N 1
ATOM 732 C CA . ASP A 1 88 ? 53.980 42.489 56.376 1.00 39.42 85 ASP A CA 1
ATOM 733 C C . ASP A 1 88 ? 53.209 43.651 55.795 1.00 39.45 85 ASP A C 1
ATOM 734 O O . ASP A 1 88 ? 52.984 44.608 56.475 1.00 39.88 85 ASP A O 1
ATOM 739 N N . SER A 1 89 ? 52.748 43.484 54.570 1.00 40.40 86 SER A N 1
ATOM 740 C CA . SER A 1 89 ? 51.990 44.485 53.817 1.00 42.11 86 SER A CA 1
ATOM 741 C C . SER A 1 89 ? 50.784 45.080 54.540 1.00 42.23 86 SER A C 1
ATOM 742 O O . SER A 1 89 ? 50.362 46.158 54.206 1.00 44.11 86 SER A O 1
ATOM 745 N N . ARG A 1 90 ? 50.246 44.402 55.534 1.00 42.82 87 ARG A N 1
ATOM 746 C CA . ARG A 1 90 ? 49.151 44.953 56.336 1.00 43.27 87 ARG A CA 1
ATOM 747 C C . ARG A 1 90 ? 49.582 45.963 57.388 1.00 42.70 87 ARG A C 1
ATOM 748 O O . ARG A 1 90 ? 48.737 46.605 58.021 1.00 42.37 87 ARG A O 1
ATOM 756 N N . GLN A 1 91 ? 50.890 46.124 57.564 1.00 41.78 88 GLN A N 1
ATOM 757 C CA . GLN A 1 91 ? 51.435 46.991 58.593 1.00 41.68 88 GLN A CA 1
ATOM 758 C C . GLN A 1 91 ? 52.439 47.987 58.020 1.00 41.68 88 GLN A C 1
ATOM 759 O O . GLN A 1 91 ? 53.131 47.694 57.037 1.00 42.76 88 GLN A O 1
ATOM 765 N N . LYS A 1 92 ? 52.556 49.129 58.678 1.00 39.73 89 LYS A N 1
ATOM 766 C CA . LYS A 1 92 ? 53.550 50.137 58.314 1.00 40.38 89 LYS A CA 1
ATOM 767 C C . LYS A 1 92 ? 54.724 50.074 59.261 1.00 39.37 89 LYS A C 1
ATOM 768 O O . LYS A 1 92 ? 54.547 49.851 60.434 1.00 37.48 89 LYS A O 1
ATOM 774 N N . CYS A 1 93 ? 55.929 50.246 58.718 1.00 39.31 90 CYS A N 1
ATOM 775 C CA . CYS A 1 93 ? 57.117 50.398 59.547 1.00 39.91 90 CYS A CA 1
ATOM 776 C C . CYS A 1 93 ? 57.423 51.868 59.856 1.00 39.21 90 CYS A C 1
ATOM 777 O O . CYS A 1 93 ? 56.896 52.794 59.212 1.00 38.99 90 CYS A O 1
ATOM 780 N N . LEU A 1 94 ? 58.191 52.058 60.913 1.00 37.74 91 LEU A N 1
ATOM 781 C CA . LEU A 1 94 ? 58.480 53.349 61.490 1.00 37.70 91 LEU A CA 1
ATOM 782 C C . LEU A 1 94 ? 59.846 53.791 60.993 1.00 37.96 91 LEU A C 1
ATOM 783 O O . LEU A 1 94 ? 60.833 53.017 61.030 1.00 37.05 91 LEU A O 1
ATOM 788 N N A LYS A 1 95 ? 59.924 55.011 60.492 0.50 37.69 92 LYS A N 1
ATOM 789 N N B LYS A 1 95 ? 59.895 55.040 60.544 0.50 37.51 92 LYS A N 1
ATOM 790 C CA A LYS A 1 95 ? 61.179 55.528 59.986 0.50 38.25 92 LYS A CA 1
ATOM 791 C CA B LYS A 1 95 ? 61.048 55.626 59.881 0.50 37.97 92 LYS A CA 1
ATOM 792 C C A LYS A 1 95 ? 61.451 56.898 60.529 0.50 38.14 92 LYS A C 1
ATOM 793 C C B LYS A 1 95 ? 61.433 56.930 60.551 0.50 37.96 92 LYS A C 1
ATOM 794 O O A LYS A 1 95 ? 60.539 57.687 60.715 0.50 38.28 92 LYS A O 1
ATOM 795 O O B LYS A 1 95 ? 60.559 57.725 60.851 0.50 38.26 92 LYS A O 1
ATOM 806 N N . LEU A 1 96 ? 62.730 57.181 60.756 1.00 39.03 93 LEU A N 1
ATOM 807 C CA . LEU A 1 96 ? 63.174 58.506 61.239 1.00 38.39 93 LEU A CA 1
ATOM 808 C C . LEU A 1 96 ? 63.120 59.599 60.129 1.00 37.77 93 LEU A C 1
ATOM 809 O O . LEU A 1 96 ? 63.458 59.351 59.008 1.00 36.64 93 LEU A O 1
ATOM 814 N N . THR A 1 97 ? 62.661 60.795 60.490 1.00 37.37 94 THR A N 1
ATOM 815 C CA . THR A 1 97 ? 62.677 61.928 59.611 1.00 37.10 94 THR A CA 1
ATOM 816 C C . THR A 1 97 ? 64.071 62.537 59.540 1.00 37.14 94 THR A C 1
ATOM 817 O O . THR A 1 97 ? 64.983 62.163 60.296 1.00 35.83 94 THR A O 1
ATOM 821 N N A LYS A 1 98 ? 64.249 63.491 58.639 0.50 37.91 95 LYS A N 1
ATOM 822 N N B LYS A 1 98 ? 64.243 63.481 58.627 0.50 37.73 95 LYS A N 1
ATOM 823 C CA A LYS A 1 98 ? 65.526 64.222 58.583 0.50 38.68 95 LYS A CA 1
ATOM 824 C CA B LYS A 1 98 ? 65.511 64.220 58.551 0.50 38.20 95 LYS A CA 1
ATOM 825 C C A LYS A 1 98 ? 65.741 65.008 59.874 0.50 38.24 95 LYS A C 1
ATOM 826 C C B LYS A 1 98 ? 65.735 65.000 59.860 0.50 38.07 95 LYS A C 1
ATOM 827 O O A LYS A 1 98 ? 66.853 65.124 60.348 0.50 37.56 95 LYS A O 1
ATOM 828 O O B LYS A 1 98 ? 66.850 65.101 60.331 0.50 37.33 95 LYS A O 1
ATOM 839 N N . LYS A 1 99 ? 64.657 65.514 60.452 1.00 38.44 96 LYS A N 1
ATOM 840 C CA . LYS A 1 99 ? 64.727 66.170 61.747 1.00 38.21 96 LYS A CA 1
ATOM 841 C C . LYS A 1 99 ? 65.333 65.268 62.842 1.00 37.79 96 LYS A C 1
ATOM 842 O O . LYS A 1 99 ? 66.205 65.689 63.604 1.00 37.44 96 LYS A O 1
ATOM 848 N N . ALA A 1 100 ? 64.835 64.053 62.951 1.00 37.34 97 ALA A N 1
ATOM 849 C CA . ALA A 1 100 ? 65.363 63.092 63.910 1.00 37.49 97 ALA A CA 1
ATOM 850 C C . ALA A 1 100 ? 66.801 62.636 63.549 1.00 37.23 97 ALA A C 1
ATOM 851 O O . ALA A 1 100 ? 67.619 62.484 64.425 1.00 37.03 97 ALA A O 1
ATOM 853 N N . ASN A 1 101 ? 67.095 62.429 62.274 1.00 38.31 98 ASN A N 1
ATOM 854 C CA . ASN A 1 101 ? 68.439 62.047 61.839 1.00 38.80 98 ASN A CA 1
ATOM 855 C C . ASN A 1 101 ? 69.496 63.002 62.362 1.00 38.63 98 ASN A C 1
ATOM 856 O O . ASN A 1 101 ? 70.591 62.544 62.659 1.00 38.76 98 ASN A O 1
ATOM 861 N N . LYS A 1 102 ? 69.165 64.291 62.514 1.00 38.29 99 LYS A N 1
ATOM 862 C CA . LYS A 1 102 ? 70.120 65.302 63.006 1.00 39.92 99 LYS A CA 1
ATOM 863 C C . LYS A 1 102 ? 70.439 65.108 64.489 1.00 39.29 99 LYS A C 1
ATOM 864 O O . LYS A 1 102 ? 71.395 65.659 64.990 1.00 38.63 99 LYS A O 1
ATOM 870 N N . LEU A 1 103 ? 69.629 64.311 65.188 1.00 38.58 100 LEU A N 1
ATOM 871 C CA . LEU A 1 103 ? 69.837 64.090 66.617 1.00 38.43 100 LEU A CA 1
ATOM 872 C C . LEU A 1 103 ? 70.495 62.738 66.922 1.00 37.78 100 LEU A C 1
ATOM 873 O O . LEU A 1 103 ? 70.788 62.446 68.073 1.00 37.99 100 LEU A O 1
ATOM 878 N N . GLU A 1 104 ? 70.693 61.910 65.918 1.00 36.60 101 GLU A N 1
ATOM 879 C CA . GLU A 1 104 ? 71.083 60.545 66.191 1.00 38.09 101 GLU A CA 1
ATOM 880 C C . GLU A 1 104 ? 72.448 60.434 66.853 1.00 37.44 101 GLU A C 1
ATOM 881 O O . GLU A 1 104 ? 72.570 59.745 67.846 1.00 37.36 101 GLU A O 1
ATOM 887 N N . THR A 1 105 ? 73.464 61.156 66.349 1.00 37.64 102 THR A N 1
ATOM 888 C CA . THR A 1 105 ? 74.755 61.008 66.918 1.00 38.39 102 THR A CA 1
ATOM 889 C C . THR A 1 105 ? 74.823 61.458 68.369 1.00 36.99 102 THR A C 1
ATOM 890 O O . THR A 1 105 ? 75.491 60.829 69.168 1.00 37.03 102 THR A O 1
ATOM 894 N N A ILE A 1 106 ? 74.149 62.537 68.721 0.60 36.48 103 ILE A N 1
ATOM 895 N N B ILE A 1 106 ? 74.131 62.535 68.681 0.40 36.92 103 ILE A N 1
ATOM 896 C CA A ILE A 1 106 ? 74.195 63.045 70.112 0.60 36.09 103 ILE A CA 1
ATOM 897 C CA B ILE A 1 106 ? 74.096 63.101 70.033 0.40 36.85 103 ILE A CA 1
ATOM 898 C C A ILE A 1 106 ? 73.381 62.163 71.080 0.60 36.34 103 ILE A C 1
ATOM 899 C C B ILE A 1 106 ? 73.399 62.154 71.028 0.40 36.67 103 ILE A C 1
ATOM 900 O O A ILE A 1 106 ? 73.761 61.996 72.259 0.60 36.49 103 ILE A O 1
ATOM 901 O O B ILE A 1 106 ? 73.877 61.938 72.156 0.40 36.79 103 ILE A O 1
ATOM 910 N N . ILE A 1 107 ? 72.297 61.551 70.580 1.00 36.10 104 ILE A N 1
ATOM 911 C CA . ILE A 1 107 ? 71.502 60.634 71.396 1.00 35.45 104 ILE A CA 1
ATOM 912 C C . ILE A 1 107 ? 72.245 59.362 71.633 1.00 34.63 104 ILE A C 1
ATOM 913 O O . ILE A 1 107 ? 72.301 58.872 72.768 1.00 34.20 104 ILE A O 1
ATOM 918 N N . LEU A 1 108 ? 72.809 58.785 70.585 1.00 34.39 105 LEU A N 1
ATOM 919 C CA . LEU A 1 108 ? 73.591 57.544 70.752 1.00 35.60 105 LEU A CA 1
ATOM 920 C C . LEU A 1 108 ? 74.765 57.701 71.742 1.00 35.26 105 LEU A C 1
ATOM 921 O O . LEU A 1 108 ? 74.971 56.819 72.520 1.00 35.72 105 LEU A O 1
ATOM 926 N N . SER A 1 109 ? 75.520 58.799 71.646 1.00 35.07 106 SER A N 1
ATOM 927 C CA . SER A 1 109 ? 76.614 59.104 72.564 1.00 35.07 106 SER A CA 1
ATOM 928 C C . SER A 1 109 ? 76.102 59.273 73.958 1.00 34.94 106 SER A C 1
ATOM 929 O O . SER A 1 109 ? 76.738 58.772 74.863 1.00 33.83 106 SER A O 1
ATOM 932 N N . TYR A 1 110 ? 75.033 60.053 74.139 1.00 32.99 107 TYR A N 1
ATOM 933 C CA . TYR A 1 110 ? 74.462 60.241 75.454 1.00 34.66 107 TYR A CA 1
ATOM 934 C C . TYR A 1 110 ? 74.107 58.903 76.094 1.00 34.37 107 TYR A C 1
ATOM 935 O O . TYR A 1 110 ? 74.431 58.608 77.268 1.00 32.96 107 TYR A O 1
ATOM 952 N N . ASP A 1 112 ? 75.177 55.800 75.225 1.00 36.03 109 ASP A N 1
ATOM 953 C CA . ASP A 1 112 ? 76.397 54.993 75.449 1.00 36.31 109 ASP A CA 1
ATOM 954 C C . ASP A 1 112 ? 77.039 55.447 76.740 1.00 36.00 109 ASP A C 1
ATOM 955 O O . ASP A 1 112 ? 77.484 54.658 77.567 1.00 35.36 109 ASP A O 1
ATOM 960 N N . SER A 1 113 ? 77.070 56.756 76.909 1.00 36.10 110 SER A N 1
ATOM 961 C CA . SER A 1 113 ? 77.743 57.376 78.011 1.00 36.84 110 SER A CA 1
ATOM 962 C C . SER A 1 113 ? 76.966 57.158 79.325 1.00 37.49 110 SER A C 1
ATOM 963 O O . SER A 1 113 ? 77.553 56.859 80.394 1.00 35.01 110 SER A O 1
ATOM 966 N N . ASP A 1 114 ? 75.638 57.289 79.265 1.00 36.90 111 ASP A N 1
ATOM 967 C CA . ASP A 1 114 ? 74.863 57.003 80.452 1.00 38.95 111 ASP A CA 1
ATOM 968 C C . ASP A 1 114 ? 75.040 55.587 80.981 1.00 38.71 111 ASP A C 1
ATOM 969 O O . ASP A 1 114 ? 75.174 55.352 82.171 1.00 37.09 111 ASP A O 1
ATOM 974 N N . GLN A 1 115 ? 75.034 54.627 80.085 1.00 39.66 112 GLN A N 1
ATOM 975 C CA . GLN A 1 115 ? 75.251 53.259 80.480 1.00 40.61 112 GLN A CA 1
ATOM 976 C C . GLN A 1 115 ? 76.635 53.045 81.111 1.00 38.20 112 GLN A C 1
ATOM 977 O O . GLN A 1 115 ? 76.774 52.363 82.130 1.00 37.98 112 GLN A O 1
ATOM 983 N N A SER A 1 116 ? 77.655 53.645 80.532 0.50 37.39 113 SER A N 1
ATOM 984 N N B SER A 1 116 ? 77.649 53.543 80.419 0.50 36.33 113 SER A N 1
ATOM 985 C CA A SER A 1 116 ? 78.979 53.551 81.117 0.50 38.07 113 SER A CA 1
ATOM 986 C CA B SER A 1 116 ? 79.022 53.477 80.876 0.50 36.32 113 SER A CA 1
ATOM 987 C C A SER A 1 116 ? 79.077 54.216 82.493 0.50 37.33 113 SER A C 1
ATOM 988 C C B SER A 1 116 ? 79.100 53.915 82.324 0.50 35.71 113 SER A C 1
ATOM 989 O O A SER A 1 116 ? 79.753 53.655 83.369 0.50 36.23 113 SER A O 1
ATOM 990 O O B SER A 1 116 ? 79.659 53.226 83.163 0.50 33.75 113 SER A O 1
ATOM 995 N N A GLN A 1 117 ? 78.412 55.362 82.709 0.60 37.02 114 GLN A N 1
ATOM 996 N N B GLN A 1 117 ? 78.519 55.084 82.614 0.40 36.37 114 GLN A N 1
ATOM 997 C CA A GLN A 1 117 ? 78.373 55.947 84.053 0.60 38.77 114 GLN A CA 1
ATOM 998 C CA B GLN A 1 117 ? 78.603 55.653 83.965 0.40 37.52 114 GLN A CA 1
ATOM 999 C C A GLN A 1 117 ? 77.647 55.034 85.036 0.60 38.23 114 GLN A C 1
ATOM 1000 C C B GLN A 1 117 ? 77.730 54.913 84.992 0.40 37.90 114 GLN A C 1
ATOM 1001 O O A GLN A 1 117 ? 78.127 54.805 86.141 0.60 37.09 114 GLN A O 1
ATOM 1002 O O B GLN A 1 117 ? 78.162 54.735 86.129 0.40 37.02 114 GLN A O 1
ATOM 1021 N N . THR A 1 119 ? 77.437 51.768 84.937 1.00 36.86 116 THR A N 1
ATOM 1022 C CA . THR A 1 119 ? 78.168 50.543 85.205 1.00 36.28 116 THR A CA 1
ATOM 1023 C C . THR A 1 119 ? 79.626 50.809 85.524 1.00 35.55 116 THR A C 1
ATOM 1024 O O . THR A 1 119 ? 80.480 49.930 85.369 1.00 33.71 116 THR A O 1
ATOM 1028 N N . SER A 1 120 ? 79.925 52.024 85.981 1.00 37.43 117 SER A N 1
ATOM 1029 C CA . SER A 1 120 ? 81.284 52.372 86.305 1.00 37.98 117 SER A CA 1
ATOM 1030 C C . SER A 1 120 ? 81.899 51.384 87.297 1.00 38.08 117 SER A C 1
ATOM 1031 O O . SER A 1 120 ? 81.301 51.072 88.340 1.00 38.73 117 SER A O 1
ATOM 1034 N N . GLY A 1 121 ? 83.080 50.876 86.962 1.00 36.95 118 GLY A N 1
ATOM 1035 C CA . GLY A 1 121 ? 83.788 49.952 87.816 1.00 36.83 118 GLY A CA 1
ATOM 1036 C C . GLY A 1 121 ? 83.442 48.490 87.598 1.00 37.30 118 GLY A C 1
ATOM 1037 O O . GLY A 1 121 ? 84.197 47.611 88.041 1.00 37.61 118 GLY A O 1
ATOM 1038 N N . LEU A 1 122 ? 82.341 48.211 86.891 1.00 36.86 119 LEU A N 1
ATOM 1039 C CA . LEU A 1 122 ? 81.959 46.826 86.594 1.00 36.87 119 LEU A CA 1
ATOM 1040 C C . LEU A 1 122 ? 82.682 46.285 85.381 1.00 38.16 119 LEU A C 1
ATOM 1041 O O . LEU A 1 122 ? 82.887 46.967 84.371 1.00 39.29 119 LEU A O 1
ATOM 1046 N N . ASN A 1 123 ? 83.015 45.018 85.480 1.00 37.89 120 ASN A N 1
ATOM 1047 C CA . ASN A 1 123 ? 83.534 44.256 84.381 1.00 38.08 120 ASN A CA 1
ATOM 1048 C C . ASN A 1 123 ? 82.391 43.900 83.462 1.00 38.28 120 ASN A C 1
ATOM 1049 O O . ASN A 1 123 ? 81.250 43.833 83.884 1.00 37.19 120 ASN A O 1
ATOM 1054 N N . LYS A 1 124 ? 82.718 43.680 82.190 1.00 38.09 121 LYS A N 1
ATOM 1055 C CA . LYS A 1 124 ? 81.783 43.280 81.179 1.00 39.35 121 LYS A CA 1
ATOM 1056 C C . LYS A 1 124 ? 80.844 42.144 81.591 1.00 36.38 121 LYS A C 1
ATOM 1057 O O . LYS A 1 124 ? 79.692 42.154 81.241 1.00 35.86 121 LYS A O 1
ATOM 1063 N N . GLU A 1 125 ? 81.416 41.118 82.189 1.00 35.10 122 GLU A N 1
ATOM 1064 C CA . GLU A 1 125 ? 80.656 39.933 82.559 1.00 34.74 122 GLU A CA 1
ATOM 1065 C C . GLU A 1 125 ? 79.630 40.243 83.656 1.00 34.15 122 GLU A C 1
ATOM 1066 O O . GLU A 1 125 ? 78.585 39.642 83.683 1.00 33.93 122 GLU A O 1
ATOM 1072 N N . GLU A 1 126 ? 79.939 41.198 84.535 1.00 35.89 123 GLU A N 1
ATOM 1073 C CA . GLU A 1 126 ? 79.013 41.615 85.592 1.00 35.90 123 GLU A CA 1
ATOM 1074 C C . GLU A 1 126 ? 77.811 42.316 84.992 1.00 35.56 123 GLU A C 1
ATOM 1075 O O . GLU A 1 126 ? 76.666 42.058 85.385 1.00 36.08 123 GLU A O 1
ATOM 1081 N N . VAL A 1 127 ? 78.046 43.162 83.992 1.00 35.42 124 VAL A N 1
ATOM 1082 C CA . VAL A 1 127 ? 76.954 43.829 83.265 1.00 34.95 124 VAL A CA 1
ATOM 1083 C C . VAL A 1 127 ? 76.032 42.804 82.545 1.00 34.50 124 VAL A C 1
ATOM 1084 O O . VAL A 1 127 ? 74.804 42.878 82.657 1.00 33.16 124 VAL A O 1
ATOM 1088 N N . VAL A 1 128 ? 76.629 41.809 81.873 1.00 34.04 125 VAL A N 1
ATOM 1089 C CA . VAL A 1 128 ? 75.841 40.780 81.224 1.00 34.35 125 VAL A CA 1
ATOM 1090 C C . VAL A 1 128 ? 75.016 40.004 82.267 1.00 34.45 125 VAL A C 1
ATOM 1091 O O . VAL A 1 128 ? 73.835 39.747 82.028 1.00 34.89 125 VAL A O 1
ATOM 1095 N N . PHE A 1 129 ? 75.626 39.641 83.404 1.00 33.30 126 PHE A N 1
ATOM 1096 C CA . PHE A 1 129 ? 74.940 38.869 84.453 1.00 33.33 126 PHE A CA 1
ATOM 1097 C C . PHE A 1 129 ? 73.713 39.671 84.944 1.00 33.05 126 PHE A C 1
ATOM 1098 O O . PHE A 1 129 ? 72.641 39.122 85.085 1.00 32.33 126 PHE A O 1
ATOM 1106 N N . LEU A 1 130 ? 73.914 40.957 85.189 1.00 32.89 127 LEU A N 1
ATOM 1107 C CA . LEU A 1 130 ? 72.818 41.886 85.576 1.00 33.87 127 LEU A CA 1
ATOM 1108 C C . LEU A 1 130 ? 71.629 41.945 84.594 1.00 34.28 127 LEU A C 1
ATOM 1109 O O . LEU A 1 130 ? 70.471 41.867 84.994 1.00 33.79 127 LEU A O 1
ATOM 1114 N N . GLU A 1 131 ? 71.927 42.042 83.287 1.00 33.69 128 GLU A N 1
ATOM 1115 C CA . GLU A 1 131 ? 70.920 42.006 82.260 1.00 34.91 128 GLU A CA 1
ATOM 1116 C C . GLU A 1 131 ? 70.152 40.729 82.314 1.00 34.20 128 GLU A C 1
ATOM 1117 O O . GLU A 1 131 ? 68.957 40.749 82.269 1.00 33.55 128 GLU A O 1
ATOM 1123 N N . LYS A 1 132 ? 70.829 39.595 82.465 1.00 33.68 129 LYS A N 1
ATOM 1124 C CA . LYS A 1 132 ? 70.149 38.341 82.518 1.00 33.44 129 LYS A CA 1
ATOM 1125 C C . LYS A 1 132 ? 69.265 38.196 83.770 1.00 33.40 129 LYS A C 1
ATOM 1126 O O . LYS A 1 132 ? 68.216 37.565 83.723 1.00 33.24 129 LYS A O 1
ATOM 1132 N N . ILE A 1 133 ? 69.749 38.693 84.904 1.00 31.96 130 ILE A N 1
ATOM 1133 C CA . ILE A 1 133 ? 68.990 38.645 86.130 1.00 32.07 130 ILE A CA 1
ATOM 1134 C C . ILE A 1 133 ? 67.698 39.437 85.955 1.00 31.84 130 ILE A C 1
ATOM 1135 O O . ILE A 1 133 ? 66.615 38.952 86.305 1.00 32.59 130 ILE A O 1
ATOM 1140 N N . LEU A 1 134 ? 67.805 40.624 85.399 1.00 32.97 131 LEU A N 1
ATOM 1141 C CA . LEU A 1 134 ? 66.623 41.474 85.107 1.00 33.78 131 LEU A CA 1
ATOM 1142 C C . LEU A 1 134 ? 65.646 40.812 84.140 1.00 35.42 131 LEU A C 1
ATOM 1143 O O . LEU A 1 134 ? 64.456 40.833 84.416 1.00 34.52 131 LEU A O 1
ATOM 1148 N N . LYS A 1 135 ? 66.123 40.160 83.068 1.00 35.53 132 LYS A N 1
ATOM 1149 C CA . LYS A 1 135 ? 65.224 39.401 82.174 1.00 36.21 132 LYS A CA 1
ATOM 1150 C C . LYS A 1 135 ? 64.437 38.365 82.850 1.00 35.96 132 LYS A C 1
ATOM 1151 O O . LYS A 1 135 ? 63.243 38.216 82.579 1.00 36.52 132 LYS A O 1
ATOM 1157 N N . ARG A 1 136 ? 65.099 37.608 83.735 1.00 36.04 133 ARG A N 1
ATOM 1158 C CA . ARG A 1 136 ? 64.454 36.561 84.505 1.00 36.16 133 ARG A CA 1
ATOM 1159 C C . ARG A 1 136 ? 63.377 37.097 85.461 1.00 36.55 133 ARG A C 1
ATOM 1160 O O . ARG A 1 136 ? 62.311 36.503 85.616 1.00 36.12 133 ARG A O 1
ATOM 1176 N N . ILE A 1 138 ? 61.620 39.818 84.965 1.00 35.06 135 ILE A N 1
ATOM 1177 C CA . ILE A 1 138 ? 60.540 40.284 84.115 1.00 36.92 135 ILE A CA 1
ATOM 1178 C C . ILE A 1 138 ? 59.599 39.097 83.791 1.00 37.78 135 ILE A C 1
ATOM 1179 O O . ILE A 1 138 ? 58.402 39.272 83.760 1.00 37.72 135 ILE A O 1
ATOM 1184 N N . GLU A 1 139 ? 60.132 37.894 83.666 1.00 38.32 136 GLU A N 1
ATOM 1185 C CA . GLU A 1 139 ? 59.323 36.729 83.358 1.00 40.26 136 GLU A CA 1
ATOM 1186 C C . GLU A 1 139 ? 58.652 36.060 84.551 1.00 41.82 136 GLU A C 1
ATOM 1187 O O . GLU A 1 139 ? 57.846 35.211 84.328 1.00 43.52 136 GLU A O 1
ATOM 1193 N N . SER A 1 140 ? 58.973 36.424 85.785 1.00 43.44 137 SER A N 1
ATOM 1194 C CA . SER A 1 140 ? 58.319 35.855 86.989 1.00 44.89 137 SER A CA 1
ATOM 1195 C C . SER A 1 140 ? 56.804 36.080 87.051 1.00 46.27 137 SER A C 1
ATOM 1196 O O . SER A 1 140 ? 56.305 37.023 86.424 1.00 49.51 137 SER A O 1
ATOM 1199 N N . ASN B 1 2 ? 75.031 45.704 67.357 1.00 65.63 -1 ASN B N 1
ATOM 1200 C CA . ASN B 1 2 ? 75.570 46.944 68.011 1.00 65.11 -1 ASN B CA 1
ATOM 1201 C C . ASN B 1 2 ? 76.582 46.624 69.121 1.00 65.27 -1 ASN B C 1
ATOM 1202 O O . ASN B 1 2 ? 76.385 45.639 69.882 1.00 65.92 -1 ASN B O 1
ATOM 1207 N N . ALA B 1 3 ? 77.614 47.484 69.250 1.00 64.06 0 ALA B N 1
ATOM 1208 C CA . ALA B 1 3 ? 78.733 47.266 70.209 1.00 63.11 0 ALA B CA 1
ATOM 1209 C C . ALA B 1 3 ? 78.219 47.208 71.641 1.00 61.58 0 ALA B C 1
ATOM 1210 O O . ALA B 1 3 ? 78.577 46.310 72.422 1.00 61.88 0 ALA B O 1
ATOM 1228 N N . SER B 1 5 ? 75.066 47.007 74.331 1.00 54.14 2 SER B N 1
ATOM 1229 C CA . SER B 1 5 ? 73.670 46.593 74.525 1.00 51.07 2 SER B CA 1
ATOM 1230 C C . SER B 1 5 ? 72.937 47.639 75.342 1.00 46.51 2 SER B C 1
ATOM 1231 O O . SER B 1 5 ? 73.447 48.100 76.323 1.00 44.67 2 SER B O 1
ATOM 1234 N N . ARG B 1 6 ? 71.702 47.957 74.973 1.00 42.97 3 ARG B N 1
ATOM 1235 C CA . ARG B 1 6 ? 70.860 48.787 75.812 1.00 39.72 3 ARG B CA 1
ATOM 1236 C C . ARG B 1 6 ? 70.127 48.010 76.907 1.00 38.79 3 ARG B C 1
ATOM 1237 O O . ARG B 1 6 ? 69.344 48.619 77.619 1.00 37.61 3 ARG B O 1
ATOM 1245 N N . ASP B 1 7 ? 70.379 46.695 77.053 1.00 36.42 4 ASP B N 1
ATOM 1246 C CA . ASP B 1 7 ? 69.497 45.865 77.873 1.00 37.93 4 ASP B CA 1
ATOM 1247 C C . ASP B 1 7 ? 69.449 46.297 79.338 1.00 36.85 4 ASP B C 1
ATOM 1248 O O . ASP B 1 7 ? 68.399 46.301 79.927 1.00 37.03 4 ASP B O 1
ATOM 1253 N N . LEU B 1 8 ? 70.568 46.686 79.927 1.00 36.44 5 LEU B N 1
ATOM 1254 C CA . LEU B 1 8 ? 70.534 46.998 81.336 1.00 36.78 5 LEU B CA 1
ATOM 1255 C C . LEU B 1 8 ? 69.516 48.125 81.610 1.00 35.86 5 LEU B C 1
ATOM 1256 O O . LEU B 1 8 ? 68.664 47.948 82.425 1.00 36.71 5 LEU B O 1
ATOM 1261 N N . GLY B 1 9 ? 69.632 49.260 80.951 1.00 36.08 6 GLY B N 1
ATOM 1262 C CA . GLY B 1 9 ? 68.653 50.358 81.169 1.00 35.89 6 GLY B CA 1
ATOM 1263 C C . GLY B 1 9 ? 67.215 50.043 80.735 1.00 34.04 6 GLY B C 1
ATOM 1264 O O . GLY B 1 9 ? 66.275 50.479 81.365 1.00 34.53 6 GLY B O 1
ATOM 1265 N N . ARG B 1 10 ? 67.076 49.415 79.574 1.00 32.93 7 ARG B N 1
ATOM 1266 C CA . ARG B 1 10 ? 65.782 49.100 78.966 1.00 33.67 7 ARG B CA 1
ATOM 1267 C C . ARG B 1 10 ? 65.067 48.129 79.883 1.00 32.75 7 ARG B C 1
ATOM 1268 O O . ARG B 1 10 ? 63.896 48.355 80.279 1.00 31.00 7 ARG B O 1
ATOM 1276 N N . LEU B 1 11 ? 65.784 47.101 80.320 1.00 31.51 8 LEU B N 1
ATOM 1277 C CA . LEU B 1 11 ? 65.184 46.100 81.227 1.00 33.77 8 LEU B CA 1
ATOM 1278 C C . LEU B 1 11 ? 64.983 46.567 82.671 1.00 34.25 8 LEU B C 1
ATOM 1279 O O . LEU B 1 11 ? 64.031 46.162 83.317 1.00 34.36 8 LEU B O 1
ATOM 1284 N N . LEU B 1 12 ? 65.831 47.452 83.174 1.00 35.17 9 LEU B N 1
ATOM 1285 C CA . LEU B 1 12 ? 65.578 48.046 84.474 1.00 36.40 9 LEU B CA 1
ATOM 1286 C C . LEU B 1 12 ? 64.244 48.838 84.500 1.00 35.76 9 LEU B C 1
ATOM 1287 O O . LEU B 1 12 ? 63.490 48.721 85.452 1.00 36.26 9 LEU B O 1
ATOM 1292 N N . LYS B 1 13 ? 63.973 49.620 83.445 1.00 34.60 10 LYS B N 1
ATOM 1293 C CA . LYS B 1 13 ? 62.751 50.376 83.330 1.00 34.02 10 LYS B CA 1
ATOM 1294 C C . LYS B 1 13 ? 61.557 49.392 83.206 1.00 34.72 10 LYS B C 1
ATOM 1295 O O . LYS B 1 13 ? 60.574 49.573 83.888 1.00 34.55 10 LYS B O 1
ATOM 1301 N N . ILE B 1 14 ? 61.681 48.359 82.374 1.00 33.62 11 ILE B N 1
ATOM 1302 C CA . ILE B 1 14 ? 60.552 47.397 82.236 1.00 34.52 11 ILE B CA 1
ATOM 1303 C C . ILE B 1 14 ? 60.301 46.744 83.598 1.00 35.55 11 ILE B C 1
ATOM 1304 O O . ILE B 1 14 ? 59.171 46.721 84.064 1.00 35.28 11 ILE B O 1
ATOM 1309 N N . ALA B 1 15 ? 61.362 46.279 84.296 1.00 36.90 12 ALA B N 1
ATOM 1310 C CA . ALA B 1 15 ? 61.192 45.537 85.553 1.00 36.75 12 ALA B CA 1
ATOM 1311 C C . ALA B 1 15 ? 60.517 46.401 86.591 1.00 38.23 12 ALA B C 1
ATOM 1312 O O . ALA B 1 15 ? 59.597 45.974 87.307 1.00 36.95 12 ALA B O 1
ATOM 1314 N N . SER B 1 16 ? 60.972 47.642 86.668 1.00 39.47 13 SER B N 1
ATOM 1315 C CA . SER B 1 16 ? 60.476 48.579 87.678 1.00 40.82 13 SER B CA 1
ATOM 1316 C C . SER B 1 16 ? 59.043 48.981 87.414 1.00 41.31 13 SER B C 1
ATOM 1317 O O . SER B 1 16 ? 58.241 49.021 88.352 1.00 40.75 13 SER B O 1
ATOM 1320 N N . ASN B 1 17 ? 58.729 49.262 86.159 1.00 40.30 14 ASN B N 1
ATOM 1321 C CA . ASN B 1 17 ? 57.360 49.572 85.757 1.00 41.42 14 ASN B CA 1
ATOM 1322 C C . ASN B 1 17 ? 56.408 48.366 85.944 1.00 41.12 14 ASN B C 1
ATOM 1323 O O . ASN B 1 17 ? 55.285 48.587 86.341 1.00 39.99 14 ASN B O 1
ATOM 1328 N N A GLN B 1 18 ? 56.873 47.142 85.716 0.50 40.76 15 GLN B N 1
ATOM 1329 N N B GLN B 1 18 ? 56.870 47.132 85.706 0.50 41.53 15 GLN B N 1
ATOM 1330 C CA A GLN B 1 18 ? 56.061 45.937 85.970 0.50 41.58 15 GLN B CA 1
ATOM 1331 C CA B GLN B 1 18 ? 56.032 45.938 85.970 0.50 43.36 15 GLN B CA 1
ATOM 1332 C C A GLN B 1 18 ? 55.726 45.810 87.461 0.50 43.13 15 GLN B C 1
ATOM 1333 C C B GLN B 1 18 ? 55.706 45.864 87.466 0.50 44.03 15 GLN B C 1
ATOM 1334 O O A GLN B 1 18 ? 54.582 45.539 87.852 0.50 42.86 15 GLN B O 1
ATOM 1335 O O B GLN B 1 18 ? 54.553 45.656 87.865 0.50 43.76 15 GLN B O 1
ATOM 1354 N N A SER B 1 20 ? 55.776 48.272 89.781 0.50 48.32 17 SER B N 1
ATOM 1355 N N B SER B 1 20 ? 55.779 48.268 89.778 0.50 48.12 17 SER B N 1
ATOM 1356 C CA A SER B 1 20 ? 54.893 49.357 90.196 0.50 48.95 17 SER B CA 1
ATOM 1357 C CA B SER B 1 20 ? 54.883 49.355 90.150 0.50 48.57 17 SER B CA 1
ATOM 1358 C C A SER B 1 20 ? 53.455 49.175 89.672 0.50 49.31 17 SER B C 1
ATOM 1359 C C B SER B 1 20 ? 53.452 49.097 89.703 0.50 49.09 17 SER B C 1
ATOM 1360 O O A SER B 1 20 ? 52.517 49.586 90.339 0.50 49.15 17 SER B O 1
ATOM 1361 O O B SER B 1 20 ? 52.522 49.370 90.447 0.50 48.89 17 SER B O 1
ATOM 1366 N N . THR B 1 21 ? 53.286 48.557 88.502 1.00 49.41 18 THR B N 1
ATOM 1367 C CA . THR B 1 21 ? 51.962 48.181 87.997 1.00 50.56 18 THR B CA 1
ATOM 1368 C C . THR B 1 21 ? 51.269 47.150 88.906 1.00 51.44 18 THR B C 1
ATOM 1369 O O . THR B 1 21 ? 50.129 47.340 89.304 1.00 51.37 18 THR B O 1
ATOM 1373 N N A ARG B 1 22 ? 51.968 46.059 89.204 0.50 52.16 19 ARG B N 1
ATOM 1374 N N B ARG B 1 22 ? 51.961 46.065 89.223 0.50 52.29 19 ARG B N 1
ATOM 1375 C CA A ARG B 1 22 ? 51.481 45.030 90.132 0.50 52.91 19 ARG B CA 1
ATOM 1376 C CA B ARG B 1 22 ? 51.428 45.036 90.120 0.50 53.18 19 ARG B CA 1
ATOM 1377 C C A ARG B 1 22 ? 51.067 45.636 91.466 0.50 53.59 19 ARG B C 1
ATOM 1378 C C B ARG B 1 22 ? 51.121 45.569 91.520 0.50 53.73 19 ARG B C 1
ATOM 1379 O O A ARG B 1 22 ? 50.025 45.258 92.034 0.50 53.38 19 ARG B O 1
ATOM 1380 O O B ARG B 1 22 ? 50.218 45.050 92.205 0.50 53.56 19 ARG B O 1
ATOM 1395 N N . PHE B 1 23 ? 51.871 46.585 91.947 1.00 53.78 20 PHE B N 1
ATOM 1396 C CA . PHE B 1 23 ? 51.642 47.209 93.250 1.00 54.81 20 PHE B CA 1
ATOM 1397 C C . PHE B 1 23 ? 50.363 48.000 93.227 1.00 57.28 20 PHE B C 1
ATOM 1398 O O . PHE B 1 23 ? 49.625 48.000 94.231 1.00 56.74 20 PHE B O 1
ATOM 1406 N N . ASP B 1 24 ? 50.122 48.711 92.128 1.00 59.35 21 ASP B N 1
ATOM 1407 C CA . ASP B 1 24 ? 48.917 49.540 92.036 1.00 62.75 21 ASP B CA 1
ATOM 1408 C C . ASP B 1 24 ? 47.671 48.655 91.985 1.00 64.31 21 ASP B C 1
ATOM 1409 O O . ASP B 1 24 ? 46.695 48.910 92.681 1.00 64.13 21 ASP B O 1
ATOM 1414 N N . ILE B 1 25 ? 47.732 47.610 91.159 1.00 66.92 22 ILE B N 1
ATOM 1415 C CA . ILE B 1 25 ? 46.682 46.587 91.078 1.00 69.00 22 ILE B CA 1
ATOM 1416 C C . ILE B 1 25 ? 46.305 46.060 92.485 1.00 71.09 22 ILE B C 1
ATOM 1417 O O . ILE B 1 25 ? 45.143 46.098 92.873 1.00 71.25 22 ILE B O 1
ATOM 1422 N N . PHE B 1 26 ? 47.297 45.586 93.240 1.00 73.95 23 PHE B N 1
ATOM 1423 C CA . PHE B 1 26 ? 47.068 45.077 94.600 1.00 75.27 23 PHE B CA 1
ATOM 1424 C C . PHE B 1 26 ? 46.602 46.155 95.591 1.00 76.76 23 PHE B C 1
ATOM 1425 O O . PHE B 1 26 ? 45.783 45.868 96.469 1.00 76.75 23 PHE B O 1
ATOM 1433 N N . ALA B 1 27 ? 47.126 47.371 95.454 1.00 77.86 24 ALA B N 1
ATOM 1434 C CA . ALA B 1 27 ? 46.797 48.455 96.372 1.00 78.99 24 ALA B CA 1
ATOM 1435 C C . ALA B 1 27 ? 45.409 49.081 96.139 1.00 79.92 24 ALA B C 1
ATOM 1436 O O . ALA B 1 27 ? 44.739 49.441 97.111 1.00 79.93 24 ALA B O 1
ATOM 1438 N N A LYS B 1 28 ? 44.987 49.208 94.881 0.50 80.35 25 LYS B N 1
ATOM 1439 N N B LYS B 1 28 ? 44.987 49.196 94.880 0.50 80.47 25 LYS B N 1
ATOM 1440 C CA A LYS B 1 28 ? 43.683 49.814 94.558 0.50 80.61 25 LYS B CA 1
ATOM 1441 C CA B LYS B 1 28 ? 43.690 49.810 94.544 0.50 80.56 25 LYS B CA 1
ATOM 1442 C C A LYS B 1 28 ? 42.506 49.013 95.134 0.50 80.66 25 LYS B C 1
ATOM 1443 C C B LYS B 1 28 ? 42.505 49.008 95.113 0.50 80.65 25 LYS B C 1
ATOM 1444 O O A LYS B 1 28 ? 41.402 49.535 95.268 0.50 80.64 25 LYS B O 1
ATOM 1445 O O B LYS B 1 28 ? 41.398 49.527 95.225 0.50 80.63 25 LYS B O 1
ATOM 1456 N N . LYS B 1 29 ? 42.762 47.750 95.469 1.00 80.46 26 LYS B N 1
ATOM 1457 C CA . LYS B 1 29 ? 41.797 46.881 96.144 1.00 80.20 26 LYS B CA 1
ATOM 1458 C C . LYS B 1 29 ? 41.544 47.273 97.613 1.00 79.45 26 LYS B C 1
ATOM 1459 O O . LYS B 1 29 ? 40.578 46.794 98.236 1.00 79.32 26 LYS B O 1
ATOM 1465 N N . TYR B 1 30 ? 42.435 48.098 98.173 1.00 77.84 27 TYR B N 1
ATOM 1466 C CA . TYR B 1 30 ? 42.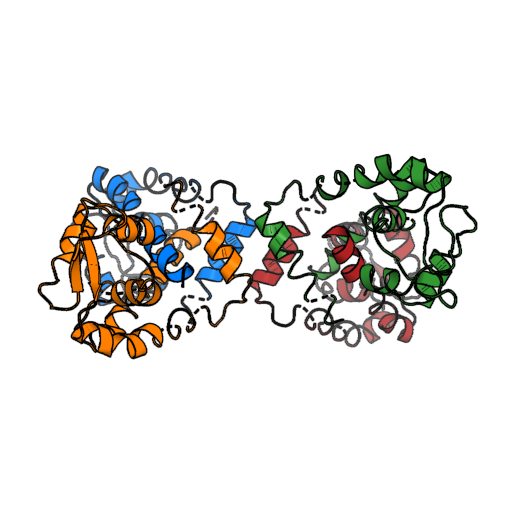271 48.658 99.511 1.00 76.35 27 TYR B CA 1
ATOM 1467 C C . TYR B 1 30 ? 42.368 50.179 99.461 1.00 74.55 27 TYR B C 1
ATOM 1468 O O . TYR B 1 30 ? 42.956 50.789 100.351 1.00 73.84 27 TYR B O 1
ATOM 1477 N N . ASP B 1 31 ? 41.807 50.772 98.410 1.00 72.52 28 ASP B N 1
ATOM 1478 C CA . ASP B 1 31 ? 41.741 52.225 98.240 1.00 71.62 28 ASP B CA 1
ATOM 1479 C C . ASP B 1 31 ? 43.069 52.908 98.572 1.00 70.22 28 ASP B C 1
ATOM 1480 O O . ASP B 1 31 ? 43.128 53.787 99.427 1.00 69.80 28 ASP B O 1
ATOM 1485 N N . LEU B 1 32 ? 44.130 52.493 97.870 1.00 68.38 29 LEU B N 1
ATOM 1486 C CA . LEU B 1 32 ? 45.501 52.973 98.107 1.00 66.68 29 LEU B CA 1
ATOM 1487 C C . LEU B 1 32 ? 46.306 52.930 96.802 1.00 65.13 29 LEU B C 1
ATOM 1488 O O . LEU B 1 32 ? 46.162 51.974 96.028 1.00 64.50 29 LEU B O 1
ATOM 1493 N N . THR B 1 33 ? 47.156 53.935 96.554 1.00 63.08 30 THR B N 1
ATOM 1494 C CA . THR B 1 33 ? 48.178 53.785 95.495 1.00 61.47 30 THR B CA 1
ATOM 1495 C C . THR B 1 33 ? 49.237 52.773 95.934 1.00 59.26 30 THR B C 1
ATOM 1496 O O . THR B 1 33 ? 49.370 52.416 97.131 1.00 58.23 30 THR B O 1
ATOM 1500 N N . GLY B 1 34 ? 49.990 52.301 94.941 1.00 57.34 31 GLY B N 1
ATOM 1501 C CA . GLY B 1 34 ? 51.090 51.405 95.179 1.00 55.20 31 GLY B CA 1
ATOM 1502 C C . GLY B 1 34 ? 52.091 52.057 96.112 1.00 54.08 31 GLY B C 1
ATOM 1503 O O . GLY B 1 34 ? 52.586 51.405 97.030 1.00 53.56 31 GLY B O 1
ATOM 1504 N N . THR B 1 35 ? 52.371 53.341 95.893 1.00 53.16 32 THR B N 1
ATOM 1505 C CA . THR B 1 35 ? 53.377 54.054 96.690 1.00 52.96 32 THR B CA 1
ATOM 1506 C C . THR B 1 35 ? 52.900 54.146 98.128 1.00 52.67 32 THR B C 1
ATOM 1507 O O . THR B 1 35 ? 53.633 53.761 99.056 1.00 52.41 32 THR B O 1
ATOM 1511 N N . GLN B 1 36 ? 51.662 54.618 98.330 1.00 51.78 33 GLN B N 1
ATOM 1512 C CA . GLN B 1 36 ? 51.109 54.690 99.695 1.00 51.88 33 GLN B CA 1
ATOM 1513 C C . GLN B 1 36 ? 51.222 53.321 100.379 1.00 51.83 33 GLN B C 1
ATOM 1514 O O . GLN B 1 36 ? 51.720 53.200 101.506 1.00 52.06 33 GLN B O 1
ATOM 1528 N N . THR B 1 38 ? 53.388 50.992 99.830 1.00 51.17 35 THR B N 1
ATOM 1529 C CA . THR B 1 38 ? 54.806 50.831 100.243 1.00 50.69 35 THR B CA 1
ATOM 1530 C C . THR B 1 38 ? 55.184 51.645 101.496 1.00 50.75 35 THR B C 1
ATOM 1531 O O . THR B 1 38 ? 56.064 51.239 102.264 1.00 49.36 35 THR B O 1
ATOM 1535 N N . ILE B 1 39 ? 54.530 52.781 101.697 1.00 51.18 36 ILE B N 1
ATOM 1536 C CA . ILE B 1 39 ? 54.771 53.596 102.893 1.00 52.62 36 ILE B CA 1
ATOM 1537 C C . ILE B 1 39 ? 54.236 52.909 104.178 1.00 53.51 36 ILE B C 1
ATOM 1538 O O . ILE B 1 39 ? 54.916 52.849 105.214 1.00 53.00 36 ILE B O 1
ATOM 1543 N N . ILE B 1 40 ? 53.007 52.409 104.089 1.00 54.87 37 ILE B N 1
ATOM 1544 C CA . ILE B 1 40 ? 52.406 51.630 105.158 1.00 55.74 37 ILE B CA 1
ATOM 1545 C C . ILE B 1 40 ? 53.319 50.432 105.525 1.00 56.81 37 ILE B C 1
ATOM 1546 O O . ILE B 1 40 ? 53.592 50.171 106.719 1.00 55.67 37 ILE B O 1
ATOM 1551 N N . ASP B 1 41 ? 53.799 49.717 104.499 1.00 57.80 38 ASP B N 1
ATOM 1552 C CA . ASP B 1 41 ? 54.707 48.592 104.719 1.00 58.25 38 ASP B CA 1
ATOM 1553 C C . ASP B 1 41 ? 55.943 49.027 105.510 1.00 58.76 38 ASP B C 1
ATOM 1554 O O . ASP B 1 41 ? 56.339 48.368 106.483 1.00 58.55 38 ASP B O 1
ATOM 1559 N N . TYR B 1 42 ? 56.535 50.140 105.089 1.00 58.84 39 TYR B N 1
ATOM 1560 C CA . TYR B 1 42 ? 57.731 50.670 105.714 1.00 59.17 39 TYR B CA 1
ATOM 1561 C C . TYR B 1 42 ? 57.500 50.983 107.189 1.00 59.38 39 TYR B C 1
ATOM 1562 O O . TYR B 1 42 ? 58.268 50.543 108.045 1.00 58.65 39 TYR B O 1
ATOM 1571 N N . LEU B 1 43 ? 56.437 51.727 107.482 1.00 60.26 40 LEU B N 1
ATOM 1572 C CA . LEU B 1 43 ? 56.192 52.210 108.868 1.00 61.36 40 LEU B CA 1
ATOM 1573 C C . LEU B 1 43 ? 55.879 51.072 109.856 1.00 62.19 40 LEU B C 1
ATOM 1574 O O . LEU B 1 43 ? 56.282 51.126 111.010 1.00 62.55 40 LEU B O 1
ATOM 1579 N N . SER B 1 44 ? 55.204 50.030 109.377 1.00 63.89 41 SER B N 1
ATOM 1580 C CA . SER B 1 44 ? 54.877 48.847 110.179 1.00 65.26 41 SER B CA 1
ATOM 1581 C C . SER B 1 44 ? 56.093 48.043 110.654 1.00 66.47 41 SER B C 1
ATOM 1582 O O . SER B 1 44 ? 56.113 47.551 111.795 1.00 66.53 41 SER B O 1
ATOM 1585 N N . ARG B 1 45 ? 57.093 47.913 109.779 1.00 67.65 42 ARG B N 1
ATOM 1586 C CA . ARG B 1 45 ? 58.360 47.243 110.104 1.00 68.50 42 ARG B CA 1
ATOM 1587 C C . ARG B 1 45 ? 59.248 48.100 111.004 1.00 68.90 42 ARG B C 1
ATOM 1588 O O . ARG B 1 45 ? 60.198 47.595 111.581 1.00 69.09 42 ARG B O 1
ATOM 1596 N N . ASN B 1 46 ? 58.947 49.394 111.098 1.00 69.56 43 ASN B N 1
ATOM 1597 C CA . ASN B 1 46 ? 59.746 50.348 111.865 1.00 70.40 43 ASN B CA 1
ATOM 1598 C C . ASN B 1 46 ? 58.979 51.022 113.045 1.00 71.00 43 ASN B C 1
ATOM 1599 O O . ASN B 1 46 ? 59.297 52.148 113.440 1.00 70.60 43 ASN B O 1
ATOM 1604 N N . LYS B 1 47 ? 57.991 50.316 113.605 1.00 71.98 44 LYS B N 1
ATOM 1605 C CA . LYS B 1 47 ? 57.200 50.803 114.771 1.00 72.87 44 LYS B CA 1
ATOM 1606 C C . LYS B 1 47 ? 58.018 50.962 116.058 1.00 73.38 44 LYS B C 1
ATOM 1607 O O . LYS B 1 47 ? 57.664 51.757 116.928 1.00 73.43 44 LYS B O 1
ATOM 1613 N N . ASN B 1 48 ? 59.101 50.193 116.165 1.00 74.22 45 ASN B N 1
ATOM 1614 C CA . ASN B 1 48 ? 59.984 50.198 117.346 1.00 74.51 45 ASN B CA 1
ATOM 1615 C C . ASN B 1 48 ? 60.632 51.551 117.576 1.00 74.56 45 ASN B C 1
ATOM 1616 O O . ASN B 1 48 ? 60.886 51.928 118.717 1.00 74.75 45 ASN B O 1
ATOM 1621 N N . LYS B 1 49 ? 60.915 52.269 116.489 1.00 74.30 46 LYS B N 1
ATOM 1622 C CA . LYS B 1 49 ? 61.613 53.545 116.589 1.00 73.97 46 LYS B CA 1
ATOM 1623 C C . LYS B 1 49 ? 60.877 54.675 115.863 1.00 73.17 46 LYS B C 1
ATOM 1624 O O . LYS B 1 49 ? 59.845 54.461 115.229 1.00 72.87 46 LYS B O 1
ATOM 1630 N N . GLU B 1 50 ? 61.420 55.881 115.993 1.00 72.23 47 GLU B N 1
ATOM 1631 C CA . GLU B 1 50 ? 60.819 57.078 115.424 1.00 71.69 47 GLU B CA 1
ATOM 1632 C C . GLU B 1 50 ? 61.260 57.300 113.992 1.00 69.90 47 GLU B C 1
ATOM 1633 O O . GLU B 1 50 ? 62.446 57.530 113.715 1.00 69.92 47 GLU B O 1
ATOM 1639 N N . VAL B 1 51 ? 60.281 57.229 113.094 1.00 67.65 48 VAL B N 1
ATOM 1640 C CA . VAL B 1 51 ? 60.468 57.531 111.691 1.00 65.58 48 VAL B CA 1
ATOM 1641 C C . VAL B 1 51 ? 60.089 58.988 111.466 1.00 64.64 48 VAL B C 1
ATOM 1642 O O . VAL B 1 51 ? 58.906 59.325 111.492 1.00 64.18 48 VAL B O 1
ATOM 1646 N N . LEU B 1 52 ? 61.074 59.856 111.266 1.00 63.23 49 LEU B N 1
ATOM 1647 C CA . LEU B 1 52 ? 60.789 61.209 110.782 1.00 62.75 49 LEU B CA 1
ATOM 1648 C C . LEU B 1 52 ? 60.576 61.172 109.260 1.00 62.20 49 LEU B C 1
ATOM 1649 O O . LEU B 1 52 ? 60.928 60.186 108.596 1.00 61.42 49 LEU B O 1
ATOM 1654 N N . GLN B 1 53 ? 60.015 62.247 108.707 1.00 61.56 50 GLN B N 1
ATOM 1655 C CA . GLN B 1 53 ? 59.883 62.370 107.256 1.00 61.08 50 GLN B CA 1
ATOM 1656 C C . GLN B 1 53 ? 61.243 62.258 106.572 1.00 60.33 50 GLN B C 1
ATOM 1657 O O . GLN B 1 53 ? 61.352 61.652 105.514 1.00 59.99 50 GLN B O 1
ATOM 1663 N N . ARG B 1 54 ? 62.270 62.852 107.170 1.00 59.46 51 ARG B N 1
ATOM 1664 C CA . ARG B 1 54 ? 63.630 62.771 106.629 1.00 59.32 51 ARG B CA 1
ATOM 1665 C C . ARG B 1 54 ? 64.177 61.328 106.530 1.00 58.15 51 ARG B C 1
ATOM 1666 O O . ARG B 1 54 ? 64.970 61.023 105.639 1.00 57.65 51 ARG B O 1
ATOM 1674 N N . ASP B 1 55 ? 63.755 60.461 107.452 1.00 56.89 52 ASP B N 1
ATOM 1675 C CA . ASP B 1 55 ? 64.104 59.039 107.421 1.00 55.93 52 ASP B CA 1
ATOM 1676 C C . ASP B 1 55 ? 63.426 58.334 106.255 1.00 55.30 52 ASP B C 1
ATOM 1677 O O . ASP B 1 55 ? 63.994 57.423 105.664 1.00 54.52 52 ASP B O 1
ATOM 1682 N N . LEU B 1 56 ? 62.192 58.738 105.964 1.00 54.71 53 LEU B N 1
ATOM 1683 C CA . LEU B 1 56 ? 61.440 58.220 104.814 1.00 54.60 53 LEU B CA 1
ATOM 1684 C C . LEU B 1 56 ? 62.098 58.701 103.516 1.00 54.05 53 LEU B C 1
ATOM 1685 O O . LEU B 1 56 ? 62.257 57.918 102.573 1.00 53.46 53 LEU B O 1
ATOM 1690 N N . GLU B 1 57 ? 62.493 59.980 103.488 1.00 53.17 54 GLU B N 1
ATOM 1691 C CA . GLU B 1 57 ? 63.134 60.581 102.318 1.00 53.17 54 GLU B CA 1
ATOM 1692 C C . GLU B 1 57 ? 64.402 59.850 101.922 1.00 52.47 54 GLU B C 1
ATOM 1693 O O . GLU B 1 57 ? 64.639 59.591 100.747 1.00 51.62 54 GLU B O 1
ATOM 1699 N N . SER B 1 58 ? 65.210 59.534 102.926 1.00 52.63 55 SER B N 1
ATOM 1700 C CA . SER B 1 58 ? 66.473 58.815 102.770 1.00 52.54 55 SER B CA 1
ATOM 1701 C C . SER B 1 58 ? 66.205 57.406 102.242 1.00 52.08 55 SER B C 1
ATOM 1702 O O . SER B 1 58 ? 66.803 56.989 101.244 1.00 52.95 55 SER B O 1
ATOM 1705 N N . GLU B 1 59 ? 65.271 56.702 102.874 1.00 51.33 56 GLU B N 1
ATOM 1706 C CA . GLU B 1 59 ? 64.921 55.323 102.519 1.00 51.43 56 GLU B CA 1
ATOM 1707 C C . GLU B 1 59 ? 64.298 55.110 101.099 1.00 51.30 56 GLU B C 1
ATOM 1708 O O . GLU B 1 59 ? 64.506 54.066 100.466 1.00 50.57 56 GLU B O 1
ATOM 1714 N N . PHE B 1 60 ? 63.512 56.073 100.626 1.00 50.25 57 PHE B N 1
ATOM 1715 C CA . PHE B 1 60 ? 62.869 55.956 99.324 1.00 50.05 57 PHE B CA 1
ATOM 1716 C C . PHE B 1 60 ? 63.529 56.823 98.266 1.00 49.92 57 PHE B C 1
ATOM 1717 O O . PHE B 1 60 ? 63.087 56.850 97.104 1.00 48.36 57 PHE B O 1
ATOM 1725 N N . SER B 1 61 ? 64.585 57.505 98.700 1.00 50.98 58 SER B N 1
ATOM 1726 C CA . SER B 1 61 ? 65.378 58.414 97.877 1.00 53.01 58 SER B CA 1
ATOM 1727 C C . SER B 1 61 ? 64.471 59.378 97.123 1.00 53.69 58 SER B C 1
ATOM 1728 O O . SER B 1 61 ? 64.553 59.502 95.925 1.00 53.14 58 SER B O 1
ATOM 1731 N N . ILE B 1 62 ? 63.622 60.079 97.877 1.00 55.45 59 ILE B N 1
ATOM 1732 C CA . ILE B 1 62 ? 62.714 61.078 97.321 1.00 56.70 59 ILE B CA 1
ATOM 1733 C C . ILE B 1 62 ? 62.980 62.425 97.958 1.00 57.78 59 ILE B C 1
ATOM 1734 O O . ILE B 1 62 ? 63.480 62.508 99.086 1.00 57.90 59 ILE B O 1
ATOM 1739 N N . LYS B 1 63 ? 62.630 63.474 97.222 1.00 59.42 60 LYS B N 1
ATOM 1740 C CA . LYS B 1 63 ? 62.815 64.865 97.667 1.00 60.44 60 LYS B CA 1
ATOM 1741 C C . LYS B 1 63 ? 61.814 65.251 98.749 1.00 60.44 60 LYS B C 1
ATOM 1742 O O . LYS B 1 63 ? 60.756 64.653 98.886 1.00 59.92 60 LYS B O 1
ATOM 1748 N N . SER B 1 64 ? 62.154 66.285 99.500 1.00 61.51 61 SER B N 1
ATOM 1749 C CA . SER B 1 64 ? 61.250 66.854 100.512 1.00 61.69 61 SER B CA 1
ATOM 1750 C C . SER B 1 64 ? 59.874 67.217 99.950 1.00 61.98 61 SER B C 1
ATOM 1751 O O . SER B 1 64 ? 58.841 66.825 100.507 1.00 61.49 61 SER B O 1
ATOM 1754 N N . SER B 1 65 ? 59.880 67.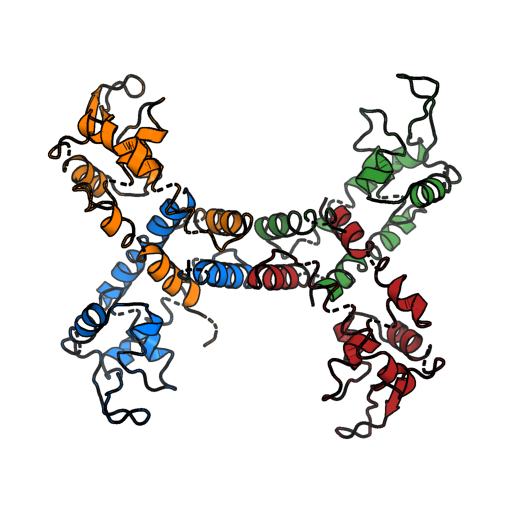951 98.837 1.00 62.37 62 SER B N 1
ATOM 1755 C CA . SER B 1 65 ? 58.653 68.339 98.128 1.00 62.54 62 SER B CA 1
ATOM 1756 C C . SER B 1 65 ? 57.750 67.140 97.805 1.00 62.71 62 SER B C 1
ATOM 1757 O O . SER B 1 65 ? 56.532 67.195 98.000 1.00 62.88 62 SER B O 1
ATOM 1760 N N . THR B 1 66 ? 58.368 66.063 97.329 1.00 62.77 63 THR B N 1
ATOM 1761 C CA . THR B 1 66 ? 57.661 64.851 96.929 1.00 62.75 63 THR B CA 1
ATOM 1762 C C . THR B 1 66 ? 57.097 64.116 98.159 1.00 62.69 63 THR B C 1
ATOM 1763 O O . THR B 1 66 ? 55.927 63.717 98.179 1.00 62.68 63 THR B O 1
ATOM 1767 N N . ALA B 1 67 ? 57.930 63.957 99.186 1.00 62.47 64 ALA B N 1
ATOM 1768 C CA . ALA B 1 67 ? 57.520 63.319 100.443 1.00 62.72 64 ALA B CA 1
ATOM 1769 C C . ALA B 1 67 ? 56.432 64.144 101.152 1.00 62.87 64 ALA B C 1
ATOM 1770 O O . ALA B 1 67 ? 55.428 63.598 101.637 1.00 62.32 64 ALA B O 1
ATOM 1772 N N . THR B 1 68 ? 56.656 65.456 101.204 1.00 63.05 65 THR B N 1
ATOM 1773 C CA . THR B 1 68 ? 55.678 66.412 101.748 1.00 63.31 65 THR B CA 1
ATOM 1774 C C . THR B 1 68 ? 54.283 66.106 101.213 1.00 63.39 65 THR B C 1
ATOM 1775 O O . THR B 1 68 ? 53.379 65.758 101.978 1.00 63.19 65 THR B O 1
ATOM 1779 N N . VAL B 1 69 ? 54.149 66.196 99.891 1.00 63.60 66 VAL B N 1
ATOM 1780 C CA . VAL B 1 69 ? 52.875 66.048 99.194 1.00 63.72 66 VAL B CA 1
ATOM 1781 C C . VAL B 1 69 ? 52.268 64.631 99.330 1.00 64.04 66 VAL B C 1
ATOM 1782 O O . VAL B 1 69 ? 51.045 64.481 99.423 1.00 63.94 66 VAL B O 1
ATOM 1786 N N . LEU B 1 70 ? 53.109 63.597 99.345 1.00 63.96 67 LEU B N 1
ATOM 1787 C CA . LEU B 1 70 ? 52.648 62.209 99.563 1.00 63.96 67 LEU B CA 1
ATOM 1788 C C . LEU B 1 70 ? 52.076 61.987 100.974 1.00 63.41 67 LEU B C 1
ATOM 1789 O O . LEU B 1 70 ? 51.039 61.340 101.148 1.00 62.73 67 LEU B O 1
ATOM 1794 N N . LEU B 1 71 ? 52.791 62.474 101.980 1.00 63.06 68 LEU B N 1
ATOM 1795 C CA . LEU B 1 71 ? 52.359 62.311 103.372 1.00 63.49 68 LEU B CA 1
ATOM 1796 C C . LEU B 1 71 ? 51.077 63.108 103.665 1.00 63.39 68 LEU B C 1
ATOM 1797 O O . LEU B 1 71 ? 50.216 62.634 104.398 1.00 62.90 68 LEU B O 1
ATOM 1802 N N . GLN B 1 72 ? 50.961 64.296 103.064 1.00 63.77 69 GLN B N 1
ATOM 1803 C CA . GLN B 1 72 ? 49.758 65.134 103.177 1.00 64.11 69 GLN B CA 1
ATOM 1804 C C . GLN B 1 72 ? 48.522 64.318 102.827 1.00 63.49 69 GLN B C 1
ATOM 1805 O O . GLN B 1 72 ? 47.559 64.272 103.582 1.00 63.72 69 GLN B O 1
ATOM 1811 N N . ARG B 1 73 ? 48.574 63.653 101.684 1.00 62.79 70 ARG B N 1
ATOM 1812 C CA . ARG B 1 73 ? 47.425 62.923 101.165 1.00 61.93 70 ARG B CA 1
ATOM 1813 C C . ARG B 1 73 ? 46.993 61.762 102.056 1.00 61.18 70 ARG B C 1
ATOM 1814 O O . ARG B 1 73 ? 45.792 61.540 102.259 1.00 60.32 70 ARG B O 1
ATOM 1830 N N . GLU B 1 75 ? 47.481 61.496 105.199 1.00 59.26 72 GLU B N 1
ATOM 1831 C CA . GLU B 1 75 ? 46.906 62.038 106.439 1.00 59.60 72 GLU B CA 1
ATOM 1832 C C . GLU B 1 75 ? 45.436 62.388 106.174 1.00 59.27 72 GLU B C 1
ATOM 1833 O O . GLU B 1 75 ? 44.555 61.925 106.884 1.00 58.13 72 GLU B O 1
ATOM 1839 N N . ILE B 1 76 ? 45.205 63.151 105.103 1.00 59.53 73 ILE B N 1
ATOM 1840 C CA . ILE B 1 76 ? 43.862 63.422 104.556 1.00 59.46 73 ILE B CA 1
ATOM 1841 C C . ILE B 1 76 ? 43.007 62.141 104.395 1.00 59.22 73 ILE B C 1
ATOM 1842 O O . ILE B 1 76 ? 41.807 62.131 104.716 1.00 59.32 73 ILE B O 1
ATOM 1847 N N . LYS B 1 77 ? 43.640 61.066 103.943 1.00 58.26 74 LYS B N 1
ATOM 1848 C CA . LYS B 1 77 ? 43.018 59.738 103.847 1.00 57.99 74 LYS B CA 1
ATOM 1849 C C . LYS B 1 77 ? 42.948 58.998 105.193 1.00 57.01 74 LYS B C 1
ATOM 1850 O O . LYS B 1 77 ? 42.505 57.854 105.239 1.00 55.54 74 LYS B O 1
ATOM 1856 N N . LYS B 1 78 ? 43.421 59.623 106.273 1.00 56.89 75 LYS B N 1
ATOM 1857 C CA . LYS B 1 78 ? 43.335 59.053 107.628 1.00 57.53 75 LYS B CA 1
ATOM 1858 C C . LYS B 1 78 ? 44.137 57.759 107.816 1.00 57.26 75 LYS B C 1
ATOM 1859 O O . LYS B 1 78 ? 43.765 56.889 108.611 1.00 56.47 75 LYS B O 1
ATOM 1865 N N . LEU B 1 79 ? 45.258 57.656 107.090 1.00 57.57 76 LEU B N 1
ATOM 1866 C CA . LEU B 1 79 ? 46.139 56.471 107.121 1.00 57.44 76 LEU B CA 1
ATOM 1867 C C . LEU B 1 79 ? 47.326 56.655 108.061 1.00 57.61 76 LEU B C 1
ATOM 1868 O O . LEU B 1 79 ? 47.851 55.677 108.601 1.00 56.63 76 LEU B O 1
ATOM 1873 N N . LEU B 1 80 ? 47.757 57.906 108.215 1.00 58.33 77 LEU B N 1
ATOM 1874 C CA . LEU B 1 80 ? 48.806 58.265 109.145 1.00 59.29 77 LEU B CA 1
ATOM 1875 C C . LEU B 1 80 ? 48.489 59.571 109.857 1.00 60.55 77 LEU B C 1
ATOM 1876 O O . LEU B 1 80 ? 47.489 60.227 109.584 1.00 60.62 77 LEU B O 1
ATOM 1881 N N . TYR B 1 81 ? 49.325 59.901 110.828 1.00 61.54 78 TYR B N 1
ATOM 1882 C CA . TYR B 1 81 ? 49.331 61.223 111.424 1.00 62.55 78 TYR B CA 1
ATOM 1883 C C . TYR B 1 81 ? 50.769 61.554 111.838 1.00 63.31 78 TYR B C 1
ATOM 1884 O O . TYR B 1 81 ? 51.658 60.685 111.827 1.00 62.81 78 TYR B O 1
ATOM 1893 N N . ARG B 1 82 ? 50.977 62.819 112.188 1.00 64.67 79 ARG B N 1
ATOM 1894 C CA . ARG B 1 82 ? 52.246 63.306 112.695 1.00 65.46 79 ARG B CA 1
ATOM 1895 C C . ARG B 1 82 ? 52.139 63.408 114.225 1.00 66.06 79 ARG B C 1
ATOM 1896 O O . ARG B 1 82 ? 51.135 63.894 114.764 1.00 65.36 79 ARG B O 1
ATOM 1904 N N . LYS B 1 83 ? 53.178 62.936 114.909 1.00 66.48 80 LYS B N 1
ATOM 1905 C CA . LYS B 1 83 ? 53.234 62.923 116.373 1.00 66.82 80 LYS B CA 1
ATOM 1906 C C . LYS B 1 83 ? 54.585 63.479 116.850 1.00 67.00 80 LYS B C 1
ATOM 1907 O O . LYS B 1 83 ? 55.617 63.233 116.239 1.00 66.81 80 LYS B O 1
ATOM 1913 N N . VAL B 1 84 ? 54.571 64.217 117.954 1.00 67.36 81 VAL B N 1
ATOM 1914 C CA . VAL B 1 84 ? 55.791 64.813 118.517 1.00 67.60 81 VAL B CA 1
ATOM 1915 C C . VAL B 1 84 ? 56.828 63.729 118.869 1.00 67.66 81 VAL B C 1
ATOM 1916 O O . VAL B 1 84 ? 56.484 62.711 119.475 1.00 67.52 81 VAL B O 1
ATOM 1920 N N . SER B 1 85 ? 58.088 63.948 118.495 1.00 67.98 82 SER B N 1
ATOM 1921 C CA . SER B 1 85 ? 59.137 62.939 118.711 1.00 68.42 82 SER B CA 1
ATOM 1922 C C . SER B 1 85 ? 60.050 63.305 119.896 1.00 68.74 82 SER B C 1
ATOM 1923 O O . SER B 1 85 ? 60.188 64.480 120.250 1.00 68.53 82 SER B O 1
ATOM 1926 N N . GLY B 1 86 ? 60.634 62.278 120.519 1.00 69.25 83 GLY B N 1
ATOM 1927 C CA . GLY B 1 86 ? 61.598 62.432 121.620 1.00 69.50 83 GLY B CA 1
ATOM 1928 C C . GLY B 1 86 ? 63.062 62.436 121.179 1.00 69.90 83 GLY B C 1
ATOM 1929 O O . GLY B 1 86 ? 63.912 63.000 121.871 1.00 69.67 83 GLY B O 1
ATOM 1930 N N . LYS B 1 87 ? 63.357 61.795 120.038 1.00 70.50 84 LYS B N 1
ATOM 1931 C CA . LYS B 1 87 ? 64.690 61.861 119.392 1.00 70.84 84 LYS B CA 1
ATOM 1932 C C . LYS B 1 87 ? 64.990 63.327 119.022 1.00 71.28 84 LYS B C 1
ATOM 1933 O O . LYS B 1 87 ? 65.742 64.026 119.730 1.00 71.30 84 LYS B O 1
ATOM 1939 N N . ASP B 1 88 ? 64.356 63.791 117.940 1.00 71.68 85 ASP B N 1
ATOM 1940 C CA . ASP B 1 88 ? 64.423 65.191 117.519 1.00 71.74 85 ASP B CA 1
ATOM 1941 C C . ASP B 1 88 ? 63.348 65.974 118.266 1.00 71.61 85 ASP B C 1
ATOM 1942 O O . ASP B 1 88 ? 62.171 65.921 117.911 1.00 71.91 85 ASP B O 1
ATOM 1947 N N . SER B 1 89 ? 63.758 66.695 119.301 1.00 71.31 86 SER B N 1
ATOM 1948 C CA . SER B 1 89 ? 62.836 67.491 120.124 1.00 71.09 86 SER B CA 1
ATOM 1949 C C . SER B 1 89 ? 61.985 68.515 119.341 1.00 70.88 86 SER B C 1
ATOM 1950 O O . SER B 1 89 ? 61.099 69.163 119.921 1.00 71.04 86 SER B O 1
ATOM 1953 N N . ARG B 1 90 ? 62.269 68.658 118.044 1.00 70.23 87 ARG B N 1
ATOM 1954 C CA . ARG B 1 90 ? 61.669 69.686 117.194 1.00 69.89 87 ARG B CA 1
ATOM 1955 C C . ARG B 1 90 ? 60.805 69.111 116.066 1.00 69.38 87 ARG B C 1
ATOM 1956 O O . ARG B 1 90 ? 59.782 69.703 115.701 1.00 69.49 87 ARG B O 1
ATOM 1964 N N . GLN B 1 91 ? 61.214 67.959 115.529 1.00 68.51 88 GLN B N 1
ATOM 1965 C CA . GLN B 1 91 ? 60.598 67.398 114.334 1.00 67.86 88 GLN B CA 1
ATOM 1966 C C . GLN B 1 91 ? 59.506 66.378 114.659 1.00 67.16 88 GLN B C 1
ATOM 1967 O O . GLN B 1 91 ? 59.561 65.686 115.671 1.00 66.93 88 GLN B O 1
ATOM 1973 N N . LYS B 1 92 ? 58.530 66.281 113.760 1.00 66.50 89 LYS B N 1
ATOM 1974 C CA . LYS B 1 92 ? 57.393 65.373 113.914 1.00 65.62 89 LYS B CA 1
ATOM 1975 C C . LYS B 1 92 ? 57.662 64.005 113.266 1.00 64.58 89 LYS B C 1
ATOM 1976 O O . LYS B 1 92 ? 58.216 63.915 112.157 1.00 64.23 89 LYS B O 1
ATOM 1982 N N . CYS B 1 93 ? 57.277 62.949 113.986 1.00 63.30 90 CYS B N 1
ATOM 1983 C CA . CYS B 1 93 ? 57.436 61.578 113.516 1.00 62.86 90 CYS B CA 1
ATOM 1984 C C . CYS B 1 93 ? 56.102 60.978 113.070 1.00 61.46 90 CYS B C 1
ATOM 1985 O O . CYS B 1 93 ? 55.025 61.336 113.565 1.00 60.60 90 CYS B O 1
ATOM 1988 N N . LEU B 1 94 ? 56.210 60.035 112.142 1.00 59.99 91 LEU B N 1
ATOM 1989 C CA . LEU B 1 94 ? 55.072 59.504 111.414 1.00 58.98 91 LEU B CA 1
ATOM 1990 C C . LEU B 1 94 ? 54.517 58.259 112.104 1.00 58.36 91 LEU B C 1
ATOM 1991 O O . LEU B 1 94 ? 55.276 57.358 112.476 1.00 57.56 91 LEU B O 1
ATOM 1996 N N . LYS B 1 95 ? 53.195 58.213 112.256 1.00 57.79 92 LYS B N 1
ATOM 1997 C CA . LYS B 1 95 ? 52.520 57.089 112.908 1.00 58.34 92 LYS B CA 1
ATOM 1998 C C . LYS B 1 95 ? 51.356 56.587 112.051 1.00 57.80 92 LYS B C 1
ATOM 1999 O O . LYS B 1 95 ? 50.752 57.364 111.333 1.00 57.08 92 LYS B O 1
ATOM 2005 N N . LEU B 1 96 ? 51.052 55.292 112.150 1.00 57.97 93 LEU B N 1
ATOM 2006 C CA . LEU B 1 96 ? 49.886 54.687 111.488 1.00 58.83 93 LEU B CA 1
ATOM 2007 C C . LEU B 1 96 ? 48.595 54.854 112.316 1.00 59.60 93 LEU B C 1
ATOM 2008 O O . LEU B 1 96 ? 48.606 54.641 113.536 1.00 59.28 93 LEU B O 1
ATOM 2013 N N . THR B 1 97 ? 47.498 55.220 111.649 1.00 60.43 94 THR B N 1
ATOM 2014 C CA . THR B 1 97 ? 46.176 55.218 112.274 1.00 61.74 94 THR B CA 1
ATOM 2015 C C . THR B 1 97 ? 45.683 53.766 112.405 1.00 62.77 94 THR B C 1
ATOM 2016 O O . THR B 1 97 ? 46.293 52.842 111.851 1.00 62.42 94 THR B O 1
ATOM 2020 N N . LYS B 1 98 ? 44.586 53.572 113.134 1.00 64.07 95 LYS B N 1
ATOM 2021 C CA . LYS B 1 98 ? 43.968 52.247 113.303 1.00 64.92 95 LYS B CA 1
ATOM 2022 C C . LYS B 1 98 ? 43.394 51.687 111.988 1.00 65.54 95 LYS B C 1
ATOM 2023 O O . LYS B 1 98 ? 43.326 50.470 111.813 1.00 65.19 95 LYS B O 1
ATOM 2029 N N . LYS B 1 99 ? 42.953 52.575 111.097 1.00 66.32 96 LYS B N 1
ATOM 2030 C CA . LYS B 1 99 ? 42.555 52.208 109.735 1.00 67.31 96 LYS B CA 1
ATOM 2031 C C . LYS B 1 99 ? 43.707 51.502 108.971 1.00 68.04 96 LYS B C 1
ATOM 2032 O O . LYS B 1 99 ? 43.509 50.425 108.389 1.00 67.73 96 LYS B O 1
ATOM 2038 N N . ALA B 1 100 ? 44.898 52.108 108.995 1.00 68.79 97 ALA B N 1
ATOM 2039 C CA . ALA B 1 100 ? 46.087 51.527 108.348 1.00 69.61 97 ALA B CA 1
ATOM 2040 C C . ALA B 1 100 ? 46.566 50.269 109.064 1.00 70.29 97 ALA B C 1
ATOM 2041 O O . ALA B 1 100 ? 47.137 49.377 108.426 1.00 70.01 97 ALA B O 1
ATOM 2043 N N . ASN B 1 101 ? 46.344 50.210 110.384 1.00 71.17 98 ASN B N 1
ATOM 2044 C CA . ASN B 1 101 ? 46.730 49.051 111.206 1.00 72.01 98 ASN B CA 1
ATOM 2045 C C . ASN B 1 101 ? 46.052 47.756 110.766 1.00 72.44 98 ASN B C 1
ATOM 2046 O O . ASN B 1 101 ? 46.628 46.674 110.886 1.00 71.75 98 ASN B O 1
ATOM 2051 N N . LYS B 1 102 ? 44.821 47.873 110.275 1.00 73.46 99 LYS B N 1
ATOM 2052 C CA . LYS B 1 102 ? 44.035 46.707 109.865 1.00 74.43 99 LYS B CA 1
ATOM 2053 C C . LYS B 1 102 ? 44.531 46.135 108.530 1.00 74.84 99 LYS B C 1
ATOM 2054 O O . LYS B 1 102 ? 44.405 44.933 108.274 1.00 74.77 99 LYS B O 1
ATOM 2060 N N . LEU B 1 103 ? 45.123 47.005 107.711 1.00 75.51 100 LEU B N 1
ATOM 2061 C CA . LEU B 1 103 ? 45.690 46.639 106.402 1.00 75.61 100 LEU B CA 1
ATOM 2062 C C . LEU B 1 103 ? 47.099 46.023 106.500 1.00 76.05 100 LEU B C 1
ATOM 2063 O O . LEU B 1 103 ? 47.548 45.359 105.569 1.00 75.63 100 LEU B O 1
ATOM 2068 N N . GLU B 1 104 ? 47.775 46.223 107.632 1.00 76.68 101 GLU B N 1
ATOM 2069 C CA . GLU B 1 104 ? 49.167 45.783 107.818 1.00 77.43 101 GLU B CA 1
ATOM 2070 C C . GLU B 1 104 ? 49.445 44.326 107.468 1.00 77.97 101 GLU B C 1
ATOM 2071 O O . GLU B 1 104 ? 50.376 44.033 106.718 1.00 77.66 101 GLU B O 1
ATOM 2077 N N . THR B 1 105 ? 48.665 43.423 108.061 1.00 78.68 102 THR B N 1
ATOM 2078 C CA . THR B 1 105 ? 48.856 41.971 107.884 1.00 78.93 102 THR B CA 1
ATOM 2079 C C . THR B 1 105 ? 48.711 41.557 106.413 1.00 79.32 102 THR B C 1
ATOM 2080 O O . THR B 1 105 ? 49.480 40.726 105.926 1.00 79.10 102 THR B O 1
ATOM 2084 N N . ILE B 1 106 ? 47.734 42.162 105.732 1.00 79.60 103 ILE B N 1
ATOM 2085 C CA . ILE B 1 106 ? 47.472 41.940 104.311 1.00 79.82 103 ILE B CA 1
ATOM 2086 C C . ILE B 1 106 ? 48.638 42.475 103.466 1.00 80.01 103 ILE B C 1
ATOM 2087 O O . ILE B 1 106 ? 49.182 41.767 102.614 1.00 79.96 103 ILE B O 1
ATOM 2092 N N . ILE B 1 107 ? 49.006 43.729 103.724 1.00 80.05 104 ILE B N 1
ATOM 2093 C CA . ILE B 1 107 ? 50.084 44.408 103.021 1.00 79.90 104 ILE B CA 1
ATOM 2094 C C . ILE B 1 107 ? 51.430 43.699 103.187 1.00 80.40 104 ILE B C 1
ATOM 2095 O O . ILE B 1 107 ? 52.092 43.397 102.201 1.00 79.61 104 ILE B O 1
ATOM 2100 N N . LEU B 1 108 ? 51.822 43.442 104.435 1.00 81.00 105 LEU B N 1
ATOM 2101 C CA . LEU B 1 108 ? 53.102 42.775 104.742 1.00 81.55 105 LEU B CA 1
ATOM 2102 C C . LEU B 1 108 ? 53.160 41.353 104.176 1.00 81.93 105 LEU B C 1
ATOM 2103 O O . LEU B 1 108 ? 54.236 40.854 103.830 1.00 81.94 105 LEU B O 1
ATOM 2108 N N . SER B 1 109 ? 52.001 40.704 104.120 1.00 82.43 106 SER B N 1
ATOM 2109 C CA . SER B 1 109 ? 51.868 39.404 103.477 1.00 82.83 106 SER B CA 1
ATOM 2110 C C . SER B 1 109 ? 52.161 39.579 101.987 1.00 83.09 106 SER B C 1
ATOM 2111 O O . SER B 1 109 ? 52.964 38.833 101.419 1.00 83.12 106 SER B O 1
ATOM 2114 N N . TYR B 1 110 ? 51.526 40.581 101.376 1.00 83.27 107 TYR B N 1
ATOM 2115 C CA . TYR B 1 110 ? 51.749 40.882 99.971 1.00 83.42 107 TYR B CA 1
ATOM 2116 C C . TYR B 1 110 ? 53.202 41.256 99.697 1.00 83.65 107 TYR B C 1
ATOM 2117 O O . TYR B 1 110 ? 53.819 40.694 98.794 1.00 84.09 107 TYR B O 1
ATOM 2134 N N . ASP B 1 112 ? 55.699 40.432 101.128 1.00 83.89 109 ASP B N 1
ATOM 2135 C CA . ASP B 1 112 ? 56.516 39.228 101.126 1.00 83.89 109 ASP B CA 1
ATOM 2136 C C . ASP B 1 112 ? 56.044 38.204 100.068 1.00 83.70 109 ASP B C 1
ATOM 2137 O O . ASP B 1 112 ? 56.740 37.227 99.805 1.00 83.74 109 ASP B O 1
ATOM 2142 N N . SER B 1 113 ? 54.864 38.422 99.483 1.00 83.25 110 SER B N 1
ATOM 2143 C CA . SER B 1 113 ? 54.379 37.613 98.368 1.00 82.67 110 SER B CA 1
ATOM 2144 C C . SER B 1 113 ? 54.978 38.144 97.078 1.00 82.26 110 SER B C 1
ATOM 2145 O O . SER B 1 113 ? 55.480 37.367 96.271 1.00 82.48 110 SER B O 1
ATOM 2148 N N . ASP B 1 114 ? 54.943 39.470 96.909 1.00 81.51 111 ASP B N 1
ATOM 2149 C CA . ASP B 1 114 ? 55.345 40.138 95.662 1.00 80.55 111 ASP B CA 1
ATOM 2150 C C . ASP B 1 114 ? 56.825 40.081 95.314 1.00 79.59 111 ASP B C 1
ATOM 2151 O O . ASP B 1 114 ? 57.183 39.694 94.214 1.00 80.09 111 ASP B O 1
ATOM 2156 N N . GLN B 1 115 ? 57.670 40.556 96.220 1.00 78.17 112 GLN B N 1
ATOM 2157 C CA . GLN B 1 115 ? 59.112 40.580 95.972 1.00 76.48 112 GLN B CA 1
ATOM 2158 C C . GLN B 1 115 ? 59.545 39.114 95.933 1.00 75.04 112 GLN B C 1
ATOM 2159 O O . GLN B 1 115 ? 60.369 38.736 95.097 1.00 75.54 112 GLN B O 1
ATOM 2165 N N . SER B 1 116 ? 58.974 38.280 96.817 1.00 72.69 113 SER B N 1
ATOM 2166 C CA . SER B 1 116 ? 59.126 36.810 96.703 1.00 70.46 113 SER B CA 1
ATOM 2167 C C . SER B 1 116 ? 58.733 36.303 95.325 1.00 68.23 113 SER B C 1
ATOM 2168 O O . SER B 1 116 ? 59.435 35.479 94.745 1.00 68.45 113 SER B O 1
ATOM 2171 N N . GLN B 1 117 ? 57.580 36.768 94.852 1.00 65.72 114 GLN B N 1
ATOM 2172 C CA . GLN B 1 117 ? 57.090 36.495 93.492 1.00 63.95 114 GLN B CA 1
ATOM 2173 C C . GLN B 1 117 ? 58.082 36.932 92.408 1.00 62.04 114 GLN B C 1
ATOM 2174 O O . GLN B 1 117 ? 58.482 36.117 91.560 1.00 61.74 114 GLN B O 1
ATOM 2204 N N . THR B 1 119 ? 61.219 37.798 92.549 1.00 57.78 116 THR B N 1
ATOM 2205 C CA . THR B 1 119 ? 62.576 37.192 92.649 1.00 56.96 116 THR B CA 1
ATOM 2206 C C . THR B 1 119 ? 62.533 35.692 92.721 1.00 53.97 116 THR B C 1
ATOM 2207 O O . THR B 1 119 ? 63.547 35.070 92.991 1.00 53.18 116 THR B O 1
ATOM 2211 N N . SER B 1 120 ? 61.365 35.108 92.486 1.00 52.31 117 SER B N 1
ATOM 2212 C CA . SER B 1 120 ? 61.158 33.687 92.716 1.00 50.90 117 SER B CA 1
ATOM 2213 C C . SER B 1 120 ? 62.014 32.804 91.815 1.00 49.83 117 SER B C 1
ATOM 2214 O O . SER B 1 120 ? 62.458 31.735 92.250 1.00 49.63 117 SER B O 1
ATOM 2217 N N . GLY B 1 121 ? 62.258 33.249 90.579 1.00 48.28 118 GLY B N 1
ATOM 2218 C CA . GLY B 1 121 ? 63.099 32.482 89.646 1.00 47.02 118 GLY B CA 1
ATOM 2219 C C . GLY B 1 121 ? 64.598 32.640 89.889 1.00 44.59 118 GLY B C 1
ATOM 2220 O O . GLY B 1 121 ? 65.422 31.944 89.276 1.00 43.82 118 GLY B O 1
ATOM 2221 N N . LEU B 1 122 ? 64.956 33.558 90.779 1.00 41.52 119 LEU B N 1
ATOM 2222 C CA . LEU B 1 122 ? 66.350 33.920 90.967 1.00 40.19 119 LEU B CA 1
ATOM 2223 C C . LEU B 1 122 ? 66.953 33.086 92.077 1.00 39.45 119 LEU B C 1
ATOM 2224 O O . LEU B 1 122 ? 66.274 32.745 93.031 1.00 38.69 119 LEU B O 1
ATOM 2229 N N . ASN B 1 123 ? 68.237 32.765 91.961 1.00 38.39 120 ASN B N 1
ATOM 2230 C CA . ASN B 1 123 ? 68.949 32.279 93.128 1.00 38.40 120 ASN B CA 1
ATOM 2231 C C . ASN B 1 123 ? 69.359 33.408 94.085 1.00 37.99 120 ASN B C 1
ATOM 2232 O O . ASN B 1 123 ? 69.553 34.555 93.703 1.00 35.81 120 ASN B O 1
ATOM 2237 N N A LYS B 1 124 ? 69.504 33.012 95.340 0.50 38.09 121 LYS B N 1
ATOM 2238 N N B LYS B 1 124 ? 69.482 33.072 95.360 0.50 37.69 121 LYS B N 1
ATOM 2239 C CA A LYS B 1 124 ? 69.827 33.906 96.429 0.50 38.88 121 LYS B CA 1
ATOM 2240 C CA B LYS B 1 124 ? 69.784 34.065 96.383 0.50 37.68 121 LYS B CA 1
ATOM 2241 C C A LYS B 1 124 ? 71.011 34.806 96.097 0.50 37.84 121 LYS B C 1
ATOM 2242 C C B LYS B 1 124 ? 71.095 34.806 96.091 0.50 36.86 121 LYS B C 1
ATOM 2243 O O A LYS B 1 124 ? 70.903 36.034 96.188 0.50 37.45 121 LYS B O 1
ATOM 2244 O O B LYS B 1 124 ? 71.202 36.013 96.306 0.50 36.46 121 LYS B O 1
ATOM 2255 N N A GLU B 1 125 ? 72.119 34.210 95.666 0.50 37.57 122 GLU B N 1
ATOM 2256 N N B GLU B 1 125 ? 72.066 34.098 95.536 0.50 36.56 122 GLU B N 1
ATOM 2257 C CA A GLU B 1 125 ? 73.299 35.012 95.372 0.50 37.52 122 GLU B CA 1
ATOM 2258 C CA B GLU B 1 125 ? 73.331 34.726 95.181 0.50 36.60 122 GLU B CA 1
ATOM 2259 C C A GLU B 1 125 ? 73.139 35.917 94.143 0.50 37.29 122 GLU B C 1
ATOM 2260 C C B GLU B 1 125 ? 73.136 35.842 94.154 0.50 36.72 122 GLU B C 1
ATOM 2261 O O A GLU B 1 125 ? 73.925 36.854 93.974 0.50 36.63 122 GLU B O 1
ATOM 2262 O O B GLU B 1 125 ? 73.872 36.834 94.143 0.50 36.12 122 GLU B O 1
ATOM 2273 N N . GLU B 1 126 ? 72.121 35.673 93.310 1.00 36.90 123 GLU B N 1
ATOM 2274 C CA . GLU B 1 126 ? 71.806 36.596 92.229 1.00 37.03 123 GLU B CA 1
ATOM 2275 C C . GLU B 1 126 ? 71.144 37.819 92.786 1.00 36.97 123 GLU B C 1
ATOM 2276 O O . GLU B 1 126 ? 71.458 38.945 92.386 1.00 36.61 123 GLU B O 1
ATOM 2282 N N . VAL B 1 127 ? 70.203 37.591 93.674 1.00 38.41 124 VAL B N 1
ATOM 2283 C CA . VAL B 1 127 ? 69.487 38.694 94.354 1.00 40.77 124 VAL B CA 1
ATOM 2284 C C . VAL B 1 127 ? 70.503 39.561 95.111 1.00 40.78 124 VAL B C 1
ATOM 2285 O O . VAL B 1 127 ? 70.480 40.772 94.953 1.00 42.29 124 VAL B O 1
ATOM 2289 N N . VAL B 1 128 ? 71.416 38.917 95.831 1.00 40.35 125 VAL B N 1
ATOM 2290 C CA . VAL B 1 128 ? 72.478 39.595 96.573 1.00 40.65 125 VAL B CA 1
ATOM 2291 C C . VAL B 1 128 ? 73.367 40.431 95.648 1.00 40.27 125 VAL B C 1
ATOM 2292 O O . VAL B 1 128 ? 73.632 41.602 95.927 1.00 40.23 125 VAL B O 1
ATOM 2296 N N . PHE B 1 129 ? 73.808 39.836 94.542 1.00 38.43 126 PHE B N 1
ATOM 2297 C CA . PHE B 1 129 ? 74.608 40.543 93.561 1.00 38.42 126 PHE B CA 1
ATOM 2298 C C . PHE B 1 129 ? 73.895 41.816 93.041 1.00 37.73 126 PHE B C 1
ATOM 2299 O O . PHE B 1 129 ? 74.481 42.865 93.005 1.00 37.41 126 PHE B O 1
ATOM 2307 N N . LEU B 1 130 ? 72.661 41.675 92.605 1.00 38.69 127 LEU B N 1
ATOM 2308 C CA . LEU B 1 130 ? 71.882 42.774 92.053 1.00 39.97 127 LEU B CA 1
ATOM 2309 C C . LEU B 1 130 ? 71.650 43.916 93.079 1.00 40.21 127 LEU B C 1
ATOM 2310 O O . LEU B 1 130 ? 71.762 45.101 92.741 1.00 40.46 127 LEU B O 1
ATOM 2315 N N . GLU B 1 131 ? 71.300 43.530 94.299 1.00 40.93 128 GLU B N 1
ATOM 2316 C CA . GLU B 1 131 ? 71.087 44.484 95.413 1.00 42.47 128 GLU B CA 1
ATOM 2317 C C . GLU B 1 131 ? 72.356 45.311 95.628 1.00 40.73 128 GLU B C 1
ATOM 2318 O O . GLU B 1 131 ? 72.260 46.530 95.700 1.00 40.94 128 GLU B O 1
ATOM 2324 N N . LYS B 1 132 ? 73.524 44.673 95.635 1.00 39.75 129 LYS B N 1
ATOM 2325 C CA . LYS B 1 132 ? 74.799 45.374 95.810 1.00 40.87 129 LYS B CA 1
ATOM 2326 C C . LYS B 1 132 ? 75.078 46.364 94.696 1.00 39.82 129 LYS B C 1
ATOM 2327 O O . LYS B 1 132 ? 75.556 47.471 94.964 1.00 38.52 129 LYS B O 1
ATOM 2333 N N . ILE B 1 133 ? 74.846 45.971 93.449 1.00 39.39 130 ILE B N 1
ATOM 2334 C CA . ILE B 1 133 ? 75.121 46.878 92.334 1.00 39.04 130 ILE B CA 1
ATOM 2335 C C . ILE B 1 133 ? 74.099 48.010 92.254 1.00 38.78 130 ILE B C 1
ATOM 2336 O O . ILE B 1 133 ? 74.444 49.153 91.910 1.00 38.26 130 ILE B O 1
ATOM 2341 N N . LEU B 1 134 ? 72.839 47.728 92.566 1.00 38.87 131 LEU B N 1
ATOM 2342 C CA . LEU B 1 134 ? 71.851 48.801 92.514 1.00 41.06 131 LEU B CA 1
ATOM 2343 C C . LEU B 1 134 ? 72.165 49.883 93.582 1.00 41.84 131 LEU B C 1
ATOM 2344 O O . LEU B 1 134 ? 71.980 51.058 93.334 1.00 42.28 131 LEU B O 1
ATOM 2349 N N A LYS B 1 135 ? 72.605 49.457 94.767 0.50 42.67 132 LYS B N 1
ATOM 2350 N N B LYS B 1 135 ? 72.635 49.456 94.749 0.50 42.79 132 LYS B N 1
ATOM 2351 C CA A LYS B 1 135 ? 72.932 50.366 95.861 0.50 43.06 132 LYS B CA 1
ATOM 2352 C CA B LYS B 1 135 ? 72.902 50.348 95.862 0.50 43.50 132 LYS B CA 1
ATOM 2353 C C A LYS B 1 135 ? 73.984 51.353 95.395 0.50 44.00 132 LYS B C 1
ATOM 2354 C C B LYS B 1 135 ? 74.011 51.327 95.465 0.50 44.19 132 LYS B C 1
ATOM 2355 O O A LYS B 1 135 ? 73.834 52.556 95.578 0.50 43.73 132 LYS B O 1
ATOM 2356 O O B LYS B 1 135 ? 73.917 52.513 95.760 0.50 44.14 132 LYS B O 1
ATOM 2367 N N . ARG B 1 136 ? 75.018 50.837 94.744 1.00 44.73 133 ARG B N 1
ATOM 2368 C CA . ARG B 1 136 ? 76.104 51.667 94.237 1.00 47.40 133 ARG B CA 1
ATOM 2369 C C . ARG B 1 136 ? 75.644 52.609 93.153 1.00 47.65 133 ARG B C 1
ATOM 2370 O O . ARG B 1 136 ? 76.026 53.773 93.155 1.00 47.33 133 ARG B O 1
ATOM 2386 N N . ILE B 1 138 ? 72.690 53.838 92.652 1.00 48.48 135 ILE B N 1
ATOM 2387 C CA . ILE B 1 138 ? 71.866 54.850 93.264 1.00 49.21 135 ILE B CA 1
ATOM 2388 C C . ILE B 1 138 ? 72.680 55.947 94.007 1.00 50.15 135 ILE B C 1
ATOM 2389 O O . ILE B 1 138 ? 72.333 57.119 93.933 1.00 48.51 135 ILE B O 1
ATOM 2394 N N . GLU B 1 139 ? 73.758 55.553 94.700 1.00 51.79 136 GLU B N 1
ATOM 2395 C CA . GLU B 1 139 ? 74.627 56.485 95.456 1.00 53.71 136 GLU B CA 1
ATOM 2396 C C . GLU B 1 139 ? 75.301 57.501 94.562 1.00 55.53 136 GLU B C 1
ATOM 2397 O O . GLU B 1 139 ? 75.333 58.685 94.864 1.00 56.32 136 GLU B O 1
ATOM 2403 N N . SER B 1 140 ? 75.872 57.008 93.473 1.00 57.87 137 SER B N 1
ATOM 2404 C CA . SER B 1 140 ? 76.795 57.779 92.650 1.00 60.28 137 SER B CA 1
ATOM 2405 C C . SER B 1 140 ? 76.099 58.504 91.464 1.00 61.35 137 SER B C 1
ATOM 2406 O O . SER B 1 140 ? 76.780 59.003 90.545 1.00 61.89 137 SER B O 1
ATOM 2409 N N . ASP B 1 141 ? 74.759 58.583 91.509 1.00 62.11 138 ASP B N 1
ATOM 2410 C CA . ASP B 1 141 ? 73.956 59.348 90.527 1.00 62.27 138 ASP B CA 1
ATOM 2411 C C . ASP B 1 141 ? 74.214 60.859 90.647 1.00 62.54 138 ASP B C 1
ATOM 2412 O O . ASP B 1 141 ? 75.102 61.303 91.397 1.00 63.45 138 ASP B O 1
ATOM 2417 N N . ASP C 1 7 ? 82.607 24.488 79.583 1.00 32.25 4 ASP C N 1
ATOM 2418 C CA . ASP C 1 7 ? 83.705 25.452 79.823 1.00 33.03 4 ASP C CA 1
ATOM 2419 C C . ASP C 1 7 ? 83.931 25.471 81.319 1.00 30.58 4 ASP C C 1
ATOM 2420 O O . ASP C 1 7 ? 85.060 25.580 81.735 1.00 30.95 4 ASP C O 1
ATOM 2425 N N . LEU C 1 8 ? 82.907 25.266 82.139 1.00 29.41 5 LEU C N 1
ATOM 2426 C CA . LEU C 1 8 ? 83.102 25.523 83.579 1.00 29.90 5 LEU C CA 1
ATOM 2427 C C . LEU C 1 8 ? 84.083 24.515 84.191 1.00 27.74 5 LEU C C 1
ATOM 2428 O O . LEU C 1 8 ? 85.031 24.868 84.867 1.00 26.96 5 LEU C O 1
ATOM 2433 N N . GLY C 1 9 ? 83.892 23.247 83.920 1.00 26.96 6 GLY C N 1
ATOM 2434 C CA . GLY C 1 9 ? 84.795 22.257 84.521 1.00 28.94 6 GLY C CA 1
ATOM 2435 C C . GLY C 1 9 ? 86.171 22.273 83.887 1.00 28.52 6 GLY C C 1
ATOM 2436 O O . GLY C 1 9 ? 87.138 22.008 84.547 1.00 30.27 6 GLY C O 1
ATOM 2437 N N . ARG C 1 10 ? 86.253 22.605 82.616 1.00 28.51 7 ARG C N 1
ATOM 2438 C CA . ARG C 1 10 ? 87.551 22.753 81.957 1.00 30.36 7 ARG C CA 1
ATOM 2439 C C . ARG C 1 10 ? 88.352 23.885 82.588 1.00 29.89 7 ARG C C 1
ATOM 2440 O O . ARG C 1 10 ? 89.507 23.740 82.859 1.00 29.77 7 ARG C O 1
ATOM 2448 N N . LEU C 1 11 ? 87.679 25.013 82.831 1.00 30.21 8 LEU C N 1
ATOM 2449 C CA . LEU C 1 11 ? 88.303 26.214 83.379 1.00 30.14 8 LEU C CA 1
ATOM 2450 C C . LEU C 1 11 ? 88.642 26.087 84.814 1.00 29.51 8 LEU C C 1
ATOM 2451 O O . LEU C 1 11 ? 89.649 26.633 85.303 1.00 28.63 8 LEU C O 1
ATOM 2456 N N A LEU C 1 12 ? 87.794 25.376 85.544 0.50 29.07 9 LEU C N 1
ATOM 2457 N N B LEU C 1 12 ? 87.805 25.365 85.555 0.50 29.15 9 LEU C N 1
ATOM 2458 C CA A LEU C 1 12 ? 88.099 25.054 86.932 0.50 29.13 9 LEU C CA 1
ATOM 2459 C CA B LEU C 1 12 ? 88.116 25.065 86.962 0.50 29.44 9 LEU C CA 1
ATOM 2460 C C A LEU C 1 12 ? 89.426 24.290 87.077 0.50 28.84 9 LEU C C 1
ATOM 2461 C C B LEU C 1 12 ? 89.438 24.289 87.084 0.50 29.02 9 LEU C C 1
ATOM 2462 O O A LEU C 1 12 ? 90.243 24.570 87.980 0.50 30.49 9 LEU C O 1
ATOM 2463 O O B LEU C 1 12 ? 90.269 24.564 87.978 0.50 30.60 9 LEU C O 1
ATOM 2472 N N . LYS C 1 13 ? 89.621 23.306 86.214 1.00 28.69 10 LYS C N 1
ATOM 2473 C CA . LYS C 1 13 ? 90.823 22.486 86.236 1.00 28.49 10 LYS C CA 1
ATOM 2474 C C . LYS C 1 13 ? 92.076 23.350 85.833 1.00 28.46 10 LYS C C 1
ATOM 2475 O O . LYS C 1 13 ? 93.099 23.258 86.476 1.00 29.73 10 LYS C O 1
ATOM 2481 N N . ILE C 1 14 ? 91.947 24.176 84.805 1.00 28.20 11 ILE C N 1
ATOM 2482 C CA . ILE C 1 14 ? 93.050 25.049 84.368 1.00 29.19 11 ILE C CA 1
ATOM 2483 C C . ILE C 1 14 ? 93.464 25.972 85.536 1.00 30.45 11 ILE C C 1
ATOM 2484 O O . ILE C 1 14 ? 94.609 26.021 85.900 1.00 29.58 11 ILE C O 1
ATOM 2489 N N . ALA C 1 15 ? 92.496 26.664 86.138 1.00 31.21 12 ALA C N 1
ATOM 2490 C CA . ALA C 1 15 ? 92.762 27.627 87.187 1.00 31.77 12 ALA C CA 1
ATOM 2491 C C . ALA C 1 15 ? 93.367 26.996 88.422 1.00 33.34 12 ALA C C 1
ATOM 2492 O O . ALA C 1 15 ? 94.393 27.474 88.942 1.00 34.45 12 ALA C O 1
ATOM 2494 N N . SER C 1 16 ? 92.796 25.885 88.883 1.00 33.97 13 SER C N 1
ATOM 2495 C CA . SER C 1 16 ? 93.392 25.143 89.989 1.00 35.01 13 SER C CA 1
ATOM 2496 C C . SER C 1 16 ? 94.812 24.596 89.713 1.00 35.66 13 SER C C 1
ATOM 2497 O O . SER C 1 16 ? 95.676 24.654 90.586 1.00 35.46 13 SER C O 1
ATOM 2500 N N . ASN C 1 17 ? 95.027 24.041 88.529 1.00 35.89 14 ASN C N 1
ATOM 2501 C CA . ASN C 1 17 ? 96.321 23.515 88.125 1.00 37.40 14 ASN C CA 1
ATOM 2502 C C . ASN C 1 17 ? 97.394 24.646 88.024 1.00 38.43 14 ASN C C 1
ATOM 2503 O O . ASN C 1 17 ? 98.532 24.440 88.458 1.00 37.54 14 ASN C O 1
ATOM 2508 N N A GLN C 1 18 ? 97.021 25.814 87.496 0.50 38.70 15 GLN C N 1
ATOM 2509 N N B GLN C 1 18 ? 97.012 25.797 87.456 0.50 39.08 15 GLN C N 1
ATOM 2510 C CA A GLN C 1 18 ? 97.961 26.955 87.428 0.50 39.33 15 GLN C CA 1
ATOM 2511 C CA B GLN C 1 18 ? 97.867 27.009 87.437 0.50 39.81 15 GLN C CA 1
ATOM 2512 C C A GLN C 1 18 ? 98.284 27.552 88.818 0.50 40.39 15 GLN C C 1
ATOM 2513 C C B GLN C 1 18 ? 98.296 27.383 88.857 0.50 40.66 15 GLN C C 1
ATOM 2514 O O A GLN C 1 18 ? 99.424 27.965 89.070 0.50 40.34 15 GLN C O 1
ATOM 2515 O O B GLN C 1 18 ? 99.495 27.458 89.171 0.50 40.28 15 GLN C O 1
ATOM 2534 N N A SER C 1 20 ? 98.257 25.575 91.642 0.50 43.17 17 SER C N 1
ATOM 2535 N N B SER C 1 20 ? 98.269 25.571 91.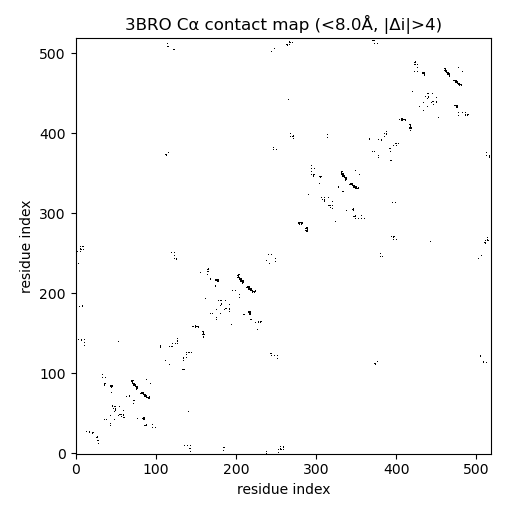648 0.50 43.32 17 SER C N 1
ATOM 2536 C CA A SER C 1 20 ? 99.064 24.549 92.306 0.50 43.53 17 SER C CA 1
ATOM 2537 C CA B SER C 1 20 ? 99.085 24.571 92.344 0.50 43.81 17 SER C CA 1
ATOM 2538 C C A SER C 1 20 ? 100.501 24.494 91.769 0.50 44.06 17 SER C C 1
ATOM 2539 C C B SER C 1 20 ? 100.508 24.454 91.763 0.50 44.23 17 SER C C 1
ATOM 2540 O O A SER C 1 20 ? 101.442 24.220 92.524 0.50 43.76 17 SER C O 1
ATOM 2541 O O B SER C 1 20 ? 101.447 24.092 92.484 0.50 43.98 17 SER C O 1
ATOM 2546 N N . THR C 1 21 ? 100.661 24.760 90.476 1.00 44.43 18 THR C N 1
ATOM 2547 C CA . THR C 1 21 ? 101.973 24.849 89.852 1.00 45.84 18 THR C CA 1
ATOM 2548 C C . THR C 1 21 ? 102.746 26.037 90.442 1.00 47.23 18 THR C C 1
ATOM 2549 O O . THR C 1 21 ? 103.916 25.908 90.780 1.00 47.45 18 THR C O 1
ATOM 2553 N N A ARG C 1 22 ? 102.068 27.177 90.560 0.50 48.32 19 ARG C N 1
ATOM 2554 N N B ARG C 1 22 ? 102.085 27.180 90.571 0.50 47.84 19 ARG C N 1
ATOM 2555 C CA A ARG C 1 22 ? 102.655 28.389 91.129 0.50 49.11 19 ARG C CA 1
ATOM 2556 C CA B ARG C 1 22 ? 102.720 28.359 91.142 0.50 48.22 19 ARG C CA 1
ATOM 2557 C C A ARG C 1 22 ? 103.106 28.115 92.561 0.50 49.83 19 ARG C C 1
ATOM 2558 C C B ARG C 1 22 ? 103.143 28.072 92.568 0.50 49.38 19 ARG C C 1
ATOM 2559 O O A ARG C 1 22 ? 104.220 28.492 92.935 0.50 49.80 19 ARG C O 1
ATOM 2560 O O B ARG C 1 22 ? 104.272 28.397 92.951 0.50 49.35 19 ARG C O 1
ATOM 2575 N N . PHE C 1 23 ? 102.254 27.440 93.340 1.00 50.22 20 PHE C N 1
ATOM 2576 C CA . PHE C 1 23 ? 102.566 27.045 94.737 1.00 51.22 20 PHE C CA 1
ATOM 2577 C C . PHE C 1 23 ? 103.751 26.089 94.859 1.00 52.70 20 PHE C C 1
ATOM 2578 O O . PHE C 1 23 ? 104.481 26.112 95.860 1.00 52.62 20 PHE C O 1
ATOM 2586 N N . ASP C 1 24 ? 103.896 25.205 93.878 1.00 53.93 21 ASP C N 1
ATOM 2587 C CA . ASP C 1 24 ? 104.938 24.188 93.909 1.00 55.00 21 ASP C CA 1
ATOM 2588 C C . ASP C 1 24 ? 106.304 24.799 93.590 1.00 56.30 21 ASP C C 1
ATOM 2589 O O . ASP C 1 24 ? 107.309 24.379 94.160 1.00 56.04 21 ASP C O 1
ATOM 2594 N N . ILE C 1 25 ? 106.321 25.784 92.692 1.00 57.86 22 ILE C N 1
ATOM 2595 C CA . ILE C 1 25 ? 107.552 26.500 92.325 1.00 59.01 22 ILE C CA 1
ATOM 2596 C C . ILE C 1 25 ? 108.022 27.362 93.505 1.00 60.25 22 ILE C C 1
ATOM 2597 O O . ILE C 1 25 ? 109.181 27.301 93.891 1.00 60.28 22 ILE C O 1
ATOM 2602 N N . PHE C 1 26 ? 107.113 28.141 94.086 1.00 61.93 23 PHE C N 1
ATOM 2603 C CA . PHE C 1 26 ? 107.439 28.942 95.263 1.00 62.86 23 PHE C CA 1
ATOM 2604 C C . PHE C 1 26 ? 107.792 28.105 96.509 1.00 63.68 23 PHE C C 1
ATOM 2605 O O . PHE C 1 26 ? 108.672 28.484 97.288 1.00 63.43 23 PHE C O 1
ATOM 2613 N N . ALA C 1 27 ? 107.106 26.985 96.697 1.00 64.23 24 ALA C N 1
ATOM 2614 C CA . ALA C 1 27 ? 107.356 26.118 97.847 1.00 64.82 24 ALA C CA 1
ATOM 2615 C C . ALA C 1 27 ? 108.740 25.496 97.754 1.00 65.49 24 ALA C C 1
ATOM 2616 O O . ALA C 1 27 ? 109.405 25.325 98.777 1.00 65.22 24 ALA C O 1
ATOM 2618 N N . LYS C 1 28 ? 109.147 25.142 96.535 1.00 66.36 25 LYS C N 1
ATOM 2619 C CA . LYS C 1 28 ? 110.469 24.545 96.267 1.00 66.77 25 LYS C CA 1
ATOM 2620 C C . LYS C 1 28 ? 111.628 25.372 96.851 1.00 66.83 25 LYS C C 1
ATOM 2621 O O . LYS C 1 28 ? 112.592 24.809 97.355 1.00 66.30 25 LYS C O 1
ATOM 2627 N N . LYS C 1 29 ? 111.499 26.699 96.777 1.00 66.84 26 LYS C N 1
ATOM 2628 C CA . LYS C 1 29 ? 112.453 27.655 97.366 1.00 66.81 26 LYS C CA 1
ATOM 2629 C C . LYS C 1 29 ? 112.766 27.415 98.859 1.00 66.37 26 LYS C C 1
ATOM 2630 O O . LYS C 1 29 ? 113.810 27.854 99.366 1.00 66.03 26 LYS C O 1
ATOM 2636 N N . TYR C 1 30 ? 111.864 26.726 99.553 1.00 65.38 27 TYR C N 1
ATOM 2637 C CA . TYR C 1 30 ? 112.041 26.399 100.970 1.00 64.90 27 TYR C CA 1
ATOM 2638 C C . TYR C 1 30 ? 111.934 24.894 101.228 1.00 63.88 27 TYR C C 1
ATOM 2639 O O . TYR C 1 30 ? 111.469 24.481 102.285 1.00 63.89 27 TYR C O 1
ATOM 2648 N N . ASP C 1 31 ? 112.389 24.087 100.269 1.00 63.05 28 ASP C N 1
ATOM 2649 C CA . ASP C 1 31 ? 112.366 22.623 100.375 1.00 62.45 28 ASP C CA 1
ATOM 2650 C C . ASP C 1 31 ? 110.985 22.103 100.776 1.00 61.58 28 ASP C C 1
ATOM 2651 O O . ASP C 1 31 ? 110.839 21.281 101.687 1.00 60.70 28 ASP C O 1
ATOM 2656 N N . LEU C 1 32 ? 109.967 22.594 100.073 1.00 60.41 29 LEU C N 1
ATOM 2657 C CA . LEU C 1 32 ? 108.584 22.217 100.357 1.00 59.56 29 LEU C CA 1
ATOM 2658 C C . LEU C 1 32 ? 107.829 21.977 99.060 1.00 57.52 29 LEU C C 1
ATOM 2659 O O . LEU C 1 32 ? 108.270 22.401 97.986 1.00 56.57 29 LEU C O 1
ATOM 2664 N N . THR C 1 33 ? 106.701 21.269 99.201 1.00 55.81 30 THR C N 1
ATOM 2665 C CA . THR C 1 33 ? 105.660 21.174 98.188 1.00 53.23 30 THR C CA 1
ATOM 2666 C C . THR C 1 33 ? 104.649 22.230 98.524 1.00 51.82 30 THR C C 1
ATOM 2667 O O . THR C 1 33 ? 104.571 22.680 99.674 1.00 50.70 30 THR C O 1
ATOM 2671 N N . GLY C 1 34 ? 103.855 22.608 97.518 1.00 50.15 31 GLY C N 1
ATOM 2672 C CA . GLY C 1 34 ? 102.766 23.553 97.715 1.00 49.19 31 GLY C CA 1
ATOM 2673 C C . GLY C 1 34 ? 101.791 23.092 98.773 1.00 48.85 31 GLY C C 1
ATOM 2674 O O . GLY C 1 34 ? 101.341 23.919 99.599 1.00 49.18 31 GLY C O 1
ATOM 2675 N N . THR C 1 35 ? 101.502 21.782 98.795 1.00 48.05 32 THR C N 1
ATOM 2676 C CA . THR C 1 35 ? 100.530 21.223 99.751 1.00 48.34 32 THR C CA 1
ATOM 2677 C C . THR C 1 35 ? 101.046 21.372 101.204 1.00 48.22 32 THR C C 1
ATOM 2678 O O . THR C 1 35 ? 100.364 21.931 102.077 1.00 46.79 32 THR C O 1
ATOM 2682 N N . GLN C 1 36 ? 102.269 20.900 101.433 1.00 48.32 33 GLN C N 1
ATOM 2683 C CA . GLN C 1 36 ? 102.965 21.079 102.729 1.00 48.81 33 GLN C CA 1
ATOM 2684 C C . GLN C 1 36 ? 102.880 22.531 103.177 1.00 49.12 33 GLN C C 1
ATOM 2685 O O . GLN C 1 36 ? 102.494 22.839 104.311 1.00 49.04 33 GLN C O 1
ATOM 2699 N N . THR C 1 38 ? 100.563 24.761 102.413 1.00 49.70 35 THR C N 1
ATOM 2700 C CA . THR C 1 38 ? 99.181 25.103 102.794 1.00 48.16 35 THR C CA 1
ATOM 2701 C C . THR C 1 38 ? 98.868 24.573 104.187 1.00 48.47 35 THR C C 1
ATOM 2702 O O . THR C 1 38 ? 98.152 25.186 104.966 1.00 46.36 35 THR C O 1
ATOM 2706 N N . ILE C 1 39 ? 99.442 23.425 104.516 1.00 49.65 36 ILE C N 1
ATOM 2707 C CA . ILE C 1 39 ? 99.265 22.859 105.846 1.00 51.00 36 ILE C CA 1
ATOM 2708 C C . ILE C 1 39 ? 99.951 23.687 106.934 1.00 50.20 36 ILE C C 1
ATOM 2709 O O . ILE C 1 39 ? 99.355 23.960 107.948 1.00 50.14 36 ILE C O 1
ATOM 2714 N N . ILE C 1 40 ? 101.184 24.102 106.709 1.00 50.94 37 ILE C N 1
ATOM 2715 C CA . ILE C 1 40 ? 101.854 25.035 107.641 1.00 51.99 37 ILE C CA 1
ATOM 2716 C C . ILE C 1 40 ? 101.006 26.298 107.851 1.00 52.80 37 ILE C C 1
ATOM 2717 O O . ILE C 1 40 ? 100.797 26.745 108.992 1.00 52.91 37 ILE C O 1
ATOM 2722 N N . ASP C 1 41 ? 100.515 26.871 106.748 1.00 53.65 38 ASP C N 1
ATOM 2723 C CA . ASP C 1 41 ? 99.654 28.059 106.824 1.00 53.36 38 ASP C CA 1
ATOM 2724 C C . ASP C 1 41 ? 98.463 27.807 107.731 1.00 53.31 38 ASP C C 1
ATOM 2725 O O . ASP C 1 41 ? 98.131 28.608 108.593 1.00 52.92 38 ASP C O 1
ATOM 2730 N N . TYR C 1 42 ? 97.807 26.681 107.513 1.00 53.30 39 TYR C N 1
ATOM 2731 C CA . TYR C 1 42 ? 96.610 26.348 108.268 1.00 54.13 39 TYR C CA 1
ATOM 2732 C C . TYR C 1 42 ? 96.894 26.173 109.793 1.00 53.96 39 TYR C C 1
ATOM 2733 O O . TYR C 1 42 ? 96.123 26.622 110.647 1.00 52.93 39 TYR C O 1
ATOM 2742 N N . LEU C 1 43 ? 97.982 25.491 110.110 1.00 54.56 40 LEU C N 1
ATOM 2743 C CA . LEU C 1 43 ? 98.335 25.217 111.517 1.00 55.95 40 LEU C CA 1
ATOM 2744 C C . LEU C 1 43 ? 98.762 26.492 112.212 1.00 56.62 40 LEU C C 1
ATOM 2745 O O . LEU C 1 43 ? 98.342 26.742 113.329 1.00 57.65 40 LEU C O 1
ATOM 2750 N N . SER C 1 44 ? 99.557 27.307 111.526 1.00 57.84 41 SER C N 1
ATOM 2751 C CA . SER C 1 44 ? 99.932 28.643 111.998 1.00 58.88 41 SER C CA 1
ATOM 2752 C C . SER C 1 44 ? 98.754 29.546 112.419 1.00 59.59 41 SER C C 1
ATOM 2753 O O . SER C 1 44 ? 98.799 30.174 113.494 1.00 59.62 41 SER C O 1
ATOM 2756 N N A ARG C 1 45 ? 97.718 29.591 111.581 0.60 59.48 42 ARG C N 1
ATOM 2757 N N B ARG C 1 45 ? 97.710 29.619 111.599 0.40 59.89 42 ARG C N 1
ATOM 2758 C CA A ARG C 1 45 ? 96.507 30.365 111.870 0.60 59.65 42 ARG C CA 1
ATOM 2759 C CA B ARG C 1 45 ? 96.550 30.444 111.965 0.40 60.33 42 ARG C CA 1
ATOM 2760 C C A ARG C 1 45 ? 95.664 29.734 112.983 0.60 60.09 42 ARG C C 1
ATOM 2761 C C B ARG C 1 45 ? 95.613 29.721 112.950 0.40 60.51 42 ARG C C 1
ATOM 2762 O O A ARG C 1 45 ? 94.807 30.389 113.554 0.60 59.99 42 ARG C O 1
ATOM 2763 O O B ARG C 1 45 ? 94.643 30.311 113.412 0.40 60.52 42 ARG C O 1
ATOM 2778 N N . ASN C 1 46 ? 95.911 28.465 113.290 1.00 60.76 43 ASN C N 1
ATOM 2779 C CA . ASN C 1 46 ? 95.117 27.729 114.295 1.00 61.44 43 ASN C CA 1
ATOM 2780 C C . ASN C 1 46 ? 95.936 27.297 115.518 1.00 62.31 43 ASN C C 1
ATOM 2781 O O . ASN C 1 46 ? 95.664 26.266 116.146 1.00 62.31 43 ASN C O 1
ATOM 2786 N N . LYS C 1 47 ? 96.922 28.125 115.848 1.00 63.26 44 LYS C N 1
ATOM 2787 C CA . LYS C 1 47 ? 97.851 27.886 116.950 1.00 64.30 44 LYS C CA 1
ATOM 2788 C C . LYS C 1 47 ? 97.165 27.978 118.312 1.00 65.04 44 LYS C C 1
ATOM 2789 O O . LYS C 1 47 ? 97.596 27.347 119.278 1.00 65.13 44 LYS C O 1
ATOM 2795 N N . ASN C 1 48 ? 96.077 28.729 118.374 1.00 65.78 45 ASN C N 1
ATOM 2796 C CA . ASN C 1 48 ? 95.366 28.922 119.622 1.00 66.56 45 ASN C CA 1
ATOM 2797 C C . ASN C 1 48 ? 94.374 27.817 119.964 1.00 66.72 45 ASN C C 1
ATOM 2798 O O . ASN C 1 48 ? 93.538 27.998 120.856 1.00 67.75 45 ASN C O 1
ATOM 2803 N N . LYS C 1 49 ? 94.450 26.675 119.291 1.00 66.32 46 LYS C N 1
ATOM 2804 C CA . LYS C 1 49 ? 93.584 25.545 119.647 1.00 65.99 46 LYS C CA 1
ATOM 2805 C C . LYS C 1 49 ? 94.256 24.246 119.332 1.00 64.31 46 LYS C C 1
ATOM 2806 O O . LYS C 1 49 ? 95.297 24.225 118.673 1.00 64.59 46 LYS C O 1
ATOM 2812 N N . GLU C 1 50 ? 93.682 23.153 119.830 1.00 62.75 47 GLU C N 1
ATOM 2813 C CA . GLU C 1 50 ? 94.189 21.834 119.506 1.00 60.91 47 GLU C CA 1
ATOM 2814 C C . GLU C 1 50 ? 93.656 21.461 118.108 1.00 59.57 47 GLU C C 1
ATOM 2815 O O . GLU C 1 50 ? 92.453 21.473 117.880 1.00 58.91 47 GLU C O 1
ATOM 2821 N N . VAL C 1 51 ? 94.562 21.198 117.162 1.00 57.60 48 VAL C N 1
ATOM 2822 C CA . VAL C 1 51 ? 94.175 20.713 115.845 1.00 55.93 48 VAL C CA 1
ATOM 2823 C C . VAL C 1 51 ? 94.451 19.241 115.758 1.00 54.50 48 VAL C C 1
ATOM 2824 O O . VAL C 1 51 ? 95.614 18.796 115.780 1.00 53.26 48 VAL C O 1
ATOM 2828 N N . LEU C 1 52 ? 93.367 18.491 115.609 1.00 52.78 49 LEU C N 1
ATOM 2829 C CA . LEU C 1 52 ? 93.427 17.080 115.364 1.00 52.56 49 LEU C CA 1
ATOM 2830 C C . LEU C 1 52 ? 93.568 16.834 113.866 1.00 52.70 49 LEU C C 1
ATOM 2831 O O . LEU C 1 52 ? 93.244 17.709 113.057 1.00 51.50 49 LEU C O 1
ATOM 2836 N N . GLN C 1 53 ? 94.052 15.645 113.511 1.00 51.47 50 GLN C N 1
ATOM 2837 C CA . GLN C 1 53 ? 94.192 15.259 112.127 1.00 51.99 50 GLN C CA 1
ATOM 2838 C C . GLN C 1 53 ? 92.825 15.350 111.437 1.00 52.20 50 GLN C C 1
ATOM 2839 O O . GLN C 1 53 ? 92.748 15.836 110.314 1.00 50.83 50 GLN C O 1
ATOM 2845 N N A ARG C 1 54 ? 91.788 14.861 112.121 0.50 51.87 51 ARG C N 1
ATOM 2846 N N B ARG C 1 54 ? 91.769 14.916 112.120 0.50 51.68 51 ARG C N 1
ATOM 2847 C CA A ARG C 1 54 ? 90.388 14.942 111.659 0.50 52.66 51 ARG C CA 1
ATOM 2848 C CA B ARG C 1 54 ? 90.419 14.950 111.550 0.50 52.32 51 ARG C CA 1
ATOM 2849 C C A ARG C 1 54 ? 89.907 16.346 111.280 0.50 51.77 51 ARG C C 1
ATOM 2850 C C B ARG C 1 54 ? 89.845 16.355 111.316 0.50 51.56 51 ARG C C 1
ATOM 2851 O O A ARG C 1 54 ? 89.070 16.490 110.393 0.50 51.81 51 ARG C O 1
ATOM 2852 O O B ARG C 1 54 ? 88.886 16.509 110.565 0.50 51.66 51 ARG C O 1
ATOM 2867 N N . ASP C 1 55 ? 90.408 17.351 111.987 1.00 51.11 52 ASP C N 1
ATOM 2868 C CA . ASP C 1 55 ? 90.109 18.733 111.726 1.00 50.85 52 ASP C CA 1
ATOM 2869 C C . ASP C 1 55 ? 90.816 19.132 110.417 1.00 49.81 52 ASP C C 1
ATOM 2870 O O . ASP C 1 55 ? 90.255 19.844 109.578 1.00 47.06 52 ASP C O 1
ATOM 2875 N N . LEU C 1 56 ? 92.056 18.686 110.272 1.00 49.05 53 LEU C N 1
ATOM 2876 C CA . LEU C 1 56 ? 92.812 18.925 109.047 1.00 48.77 53 LEU C CA 1
ATOM 2877 C C . LEU C 1 56 ? 92.111 18.290 107.836 1.00 48.44 53 LEU C C 1
ATOM 2878 O O . LEU C 1 56 ? 92.005 18.915 106.757 1.00 47.27 53 LEU C O 1
ATOM 2883 N N . GLU C 1 57 ? 91.591 17.074 108.024 1.00 47.90 54 GLU C N 1
ATOM 2884 C CA . GLU C 1 57 ? 90.887 16.368 106.978 1.00 48.21 54 GLU C CA 1
ATOM 2885 C C . GLU C 1 57 ? 89.661 17.156 106.535 1.00 48.08 54 GLU C C 1
ATOM 2886 O O . GLU C 1 57 ? 89.318 17.205 105.363 1.00 47.28 54 GLU C O 1
ATOM 2892 N N . SER C 1 58 ? 88.960 17.716 107.510 1.00 48.10 55 SER C N 1
ATOM 2893 C CA . SER C 1 58 ? 87.737 18.435 107.254 1.00 47.83 55 SER C CA 1
ATOM 2894 C C . SER C 1 58 ? 88.013 19.763 106.519 1.00 47.20 55 SER C C 1
ATOM 2895 O O . SER C 1 58 ? 87.349 20.078 105.549 1.00 46.54 55 SER C O 1
ATOM 2898 N N . GLU C 1 59 ? 88.997 20.515 106.984 1.00 47.34 56 GLU C N 1
ATOM 2899 C CA . GLU C 1 59 ? 89.417 21.760 106.352 1.00 47.13 56 GLU C CA 1
ATOM 2900 C C . GLU C 1 59 ? 89.778 21.601 104.864 1.00 47.28 56 GLU C C 1
ATOM 2901 O O . GLU C 1 59 ? 89.396 22.436 104.047 1.00 46.80 56 GLU C O 1
ATOM 2907 N N . PHE C 1 60 ? 90.550 20.568 104.531 1.00 45.36 57 PHE C N 1
ATOM 2908 C CA . PHE C 1 60 ? 91.040 20.381 103.188 1.00 46.23 57 PHE C CA 1
ATOM 2909 C C . PHE C 1 60 ? 90.249 19.372 102.397 1.00 45.91 57 PHE C C 1
ATOM 2910 O O . PHE C 1 60 ? 90.601 19.067 101.244 1.00 46.53 57 PHE C O 1
ATOM 2918 N N A SER C 1 61 ? 89.170 18.871 102.999 0.50 46.21 58 SER C N 1
ATOM 2919 N N B SER C 1 61 ? 89.192 18.854 103.018 0.50 46.31 58 SER C N 1
ATOM 2920 C CA A SER C 1 61 ? 88.305 17.844 102.414 0.50 46.54 58 SER C CA 1
ATOM 2921 C CA B SER C 1 61 ? 88.319 17.857 102.422 0.50 46.74 58 SER C CA 1
ATOM 2922 C C A SER C 1 61 ? 89.115 16.719 101.783 0.50 47.25 58 SER C C 1
ATOM 2923 C C B SER C 1 61 ? 89.126 16.734 101.781 0.50 47.34 58 SER C C 1
ATOM 2924 O O A SER C 1 61 ? 88.923 16.383 100.610 0.50 46.89 58 SER C O 1
ATOM 2925 O O B SER C 1 61 ? 88.946 16.419 100.600 0.50 46.97 58 SER C O 1
ATOM 2930 N N . ILE C 1 62 ? 90.016 16.136 102.579 1.00 47.87 59 ILE C N 1
ATOM 2931 C CA . ILE C 1 62 ? 90.829 14.978 102.149 1.00 48.99 59 ILE C CA 1
ATOM 2932 C C . ILE C 1 62 ? 90.601 13.730 103.020 1.00 50.24 59 ILE C C 1
ATOM 2933 O O . ILE C 1 62 ? 90.346 13.837 104.223 1.00 49.46 59 ILE C O 1
ATOM 2938 N N . LYS C 1 63 ? 90.723 12.554 102.408 1.00 52.09 60 LYS C N 1
ATOM 2939 C CA . LYS C 1 63 ? 90.582 11.263 103.130 1.00 53.26 60 LYS C CA 1
ATOM 2940 C C . LYS C 1 63 ? 91.636 11.087 104.237 1.00 53.48 60 LYS C C 1
ATOM 2941 O O . LYS C 1 63 ? 92.722 11.674 104.183 1.00 52.48 60 LYS C O 1
ATOM 2947 N N . SER C 1 64 ? 91.310 10.287 105.252 1.00 55.11 61 SER C N 1
ATOM 2948 C CA . SER C 1 64 ? 92.277 9.972 106.349 1.00 55.36 61 SER C CA 1
ATOM 2949 C C . SER C 1 64 ? 93.616 9.444 105.817 1.00 55.26 61 SER C C 1
ATOM 2950 O O . SER C 1 64 ? 94.717 9.888 106.234 1.00 54.42 61 SER C O 1
ATOM 2953 N N . SER C 1 65 ? 93.509 8.519 104.872 1.00 55.47 62 SER C N 1
ATOM 2954 C CA . SER C 1 65 ? 94.678 7.899 104.287 1.00 56.30 62 SER C CA 1
ATOM 2955 C C . SER C 1 65 ? 95.543 8.964 103.626 1.00 56.80 62 SER C C 1
ATOM 2956 O O . SER C 1 65 ? 96.772 8.961 103.814 1.00 57.13 62 SER C O 1
ATOM 2959 N N . THR C 1 66 ? 94.903 9.893 102.897 1.00 56.33 63 THR C N 1
ATOM 2960 C CA . THR C 1 66 ? 95.618 11.004 102.283 1.00 56.08 63 THR C CA 1
ATOM 2961 C C . THR C 1 66 ? 96.277 11.894 103.338 1.00 55.55 63 THR C C 1
ATOM 2962 O O . THR C 1 66 ? 97.465 12.247 103.210 1.00 56.29 63 THR C O 1
ATOM 2966 N N . ALA C 1 67 ? 95.532 12.252 104.379 1.00 54.73 64 ALA C N 1
ATOM 2967 C CA . ALA C 1 67 ? 96.089 13.074 105.449 1.00 54.15 64 ALA C CA 1
ATOM 2968 C C . ALA C 1 67 ? 97.259 12.345 106.150 1.00 53.62 64 ALA C C 1
ATOM 2969 O O . ALA C 1 67 ? 98.340 12.921 106.370 1.00 53.28 64 ALA C O 1
ATOM 2971 N N . THR C 1 68 ? 97.065 11.081 106.472 1.00 53.63 65 THR C N 1
ATOM 2972 C CA . THR C 1 68 ? 98.136 10.306 107.132 1.00 54.44 65 THR C CA 1
ATOM 2973 C C . THR C 1 68 ? 99.437 10.324 106.347 1.00 54.84 65 THR C C 1
ATOM 2974 O O . THR C 1 68 ? 100.480 10.666 106.892 1.00 54.80 65 THR C O 1
ATOM 2978 N N . VAL C 1 69 ? 99.362 9.971 105.071 1.00 55.63 66 VAL C N 1
ATOM 2979 C CA . VAL C 1 69 ? 100.541 9.929 104.211 1.00 56.33 66 VAL C CA 1
ATOM 2980 C C . VAL C 1 69 ? 101.229 11.301 104.207 1.00 57.00 66 VAL C C 1
ATOM 2981 O O . VAL C 1 69 ? 102.451 11.410 104.268 1.00 57.77 66 VAL C O 1
ATOM 2985 N N . LEU C 1 70 ? 100.417 12.344 104.118 1.00 56.79 67 LEU C N 1
ATOM 2986 C CA . LEU C 1 70 ? 100.907 13.701 104.003 1.00 56.85 67 LEU C CA 1
ATOM 2987 C C . LEU C 1 70 ? 101.628 14.140 105.290 1.00 56.28 67 LEU C C 1
ATOM 2988 O O . LEU C 1 70 ? 102.691 14.788 105.271 1.00 55.34 67 LEU C O 1
ATOM 2993 N N . LEU C 1 71 ? 101.014 13.825 106.403 1.00 55.93 68 LEU C N 1
ATOM 2994 C CA . LEU C 1 71 ? 101.540 14.278 107.680 1.00 57.25 68 LEU C CA 1
ATOM 2995 C C . LEU C 1 71 ? 102.828 13.505 108.051 1.00 57.65 68 LEU C C 1
ATOM 2996 O O . LEU C 1 71 ? 103.772 14.095 108.536 1.00 57.72 68 LEU C O 1
ATOM 3001 N N A GLN C 1 72 ? 102.837 12.194 107.830 0.50 58.21 69 GLN C N 1
ATOM 3002 N N B GLN C 1 72 ? 102.844 12.202 107.770 0.50 58.36 69 GLN C N 1
ATOM 3003 C CA A GLN C 1 72 ? 104.069 11.404 107.968 0.50 58.42 69 GLN C CA 1
ATOM 3004 C CA B GLN C 1 72 ? 104.048 11.358 107.921 0.50 58.67 69 GLN C CA 1
ATOM 3005 C C A GLN C 1 72 ? 105.237 12.109 107.293 0.50 58.68 69 GLN C C 1
ATOM 3006 C C B GLN C 1 72 ? 105.263 11.860 107.133 0.50 58.83 69 GLN C C 1
ATOM 3007 O O A GLN C 1 72 ? 106.167 12.532 107.955 0.50 58.82 69 GLN C O 1
ATOM 3008 O O B GLN C 1 72 ? 106.384 11.758 107.605 0.50 59.09 69 GLN C O 1
ATOM 3019 N N A ARG C 1 73 ? 105.172 12.273 105.980 0.50 58.84 70 ARG C N 1
ATOM 3020 N N B ARG C 1 73 ? 105.059 12.399 105.939 0.50 58.83 70 ARG C N 1
ATOM 3021 C CA A ARG C 1 73 ? 106.262 12.924 105.252 0.50 58.85 70 ARG C CA 1
ATOM 3022 C CA B ARG C 1 73 ? 106.178 12.980 105.189 0.50 58.81 70 ARG C CA 1
ATOM 3023 C C A ARG C 1 73 ? 106.690 14.286 105.837 0.50 58.78 70 ARG C C 1
ATOM 3024 C C B ARG C 1 73 ? 106.672 14.277 105.836 0.50 58.74 70 ARG C C 1
ATOM 3025 O O A ARG C 1 73 ? 107.878 14.609 105.839 0.50 58.78 70 ARG C O 1
ATOM 3026 O O B ARG C 1 73 ? 107.871 14.535 105.903 0.50 58.77 70 ARG C O 1
ATOM 3049 N N . GLU C 1 75 ? 106.376 14.955 109.045 1.00 59.92 72 GLU C N 1
ATOM 3050 C CA . GLU C 1 75 ? 107.102 14.512 110.255 1.00 61.34 72 GLU C CA 1
ATOM 3051 C C . GLU C 1 75 ? 108.586 14.196 109.937 1.00 61.31 72 GLU C C 1
ATOM 3052 O O . GLU C 1 75 ? 109.499 14.760 110.555 1.00 60.73 72 GLU C O 1
ATOM 3058 N N . ILE C 1 76 ? 108.787 13.326 108.946 1.00 61.45 73 ILE C N 1
ATOM 3059 C CA . ILE C 1 76 ? 110.095 12.990 108.395 1.00 61.46 73 ILE C CA 1
ATOM 3060 C C . ILE C 1 76 ? 110.932 14.202 107.987 1.00 60.94 73 ILE C C 1
ATOM 3061 O O . ILE C 1 76 ? 112.165 14.147 108.047 1.00 61.64 73 ILE C O 1
ATOM 3066 N N . LYS C 1 77 ? 110.279 15.284 107.581 1.00 59.89 74 LYS C N 1
ATOM 3067 C CA . LYS C 1 77 ? 110.962 16.536 107.225 1.00 59.19 74 LYS C CA 1
ATOM 3068 C C . LYS C 1 77 ? 111.102 17.463 108.455 1.00 58.11 74 LYS C C 1
ATOM 3069 O O . LYS C 1 77 ? 111.665 18.560 108.363 1.00 57.30 74 LYS C O 1
ATOM 3075 N N . LYS C 1 78 ? 110.585 17.015 109.597 1.00 57.68 75 LYS C N 1
ATOM 3076 C CA . LYS C 1 78 ? 110.698 17.745 110.882 1.00 57.74 75 LYS C CA 1
ATOM 3077 C C . LYS C 1 78 ? 109.967 19.091 110.853 1.00 57.19 75 LYS C C 1
ATOM 3078 O O . LYS C 1 78 ? 110.414 20.069 111.489 1.00 56.10 75 LYS C O 1
ATOM 3084 N N . LEU C 1 79 ? 108.846 19.113 110.115 1.00 55.72 76 LEU C N 1
ATOM 3085 C CA . LEU C 1 79 ? 108.001 20.295 109.971 1.00 55.07 76 LEU C CA 1
ATOM 3086 C C . LEU C 1 79 ? 106.888 20.305 110.999 1.00 54.40 76 LEU C C 1
ATOM 3087 O O . LEU C 1 79 ? 106.431 21.374 111.416 1.00 53.61 76 LEU C O 1
ATOM 3092 N N . LEU C 1 80 ? 106.424 19.117 111.380 1.00 53.54 77 LEU C N 1
ATOM 3093 C CA . LEU C 1 80 ? 105.468 19.004 112.475 1.00 54.03 77 LEU C CA 1
ATOM 3094 C C . LEU C 1 80 ? 105.650 17.718 113.276 1.00 53.14 77 LEU C C 1
ATOM 3095 O O . LEU C 1 80 ? 106.401 16.841 112.891 1.00 53.43 77 LEU C O 1
ATOM 3100 N N . TYR C 1 81 ? 104.947 17.630 114.392 1.00 53.06 78 TYR C N 1
ATOM 3101 C CA . TYR C 1 81 ? 104.878 16.396 115.173 1.00 53.58 78 TYR C CA 1
ATOM 3102 C C . TYR C 1 81 ? 103.500 16.254 115.836 1.00 53.46 78 TYR C C 1
ATOM 3103 O O . TYR C 1 81 ? 102.754 17.242 115.925 1.00 52.68 78 TYR C O 1
ATOM 3112 N N . ARG C 1 82 ? 103.170 15.020 116.234 1.00 53.41 79 ARG C N 1
ATOM 3113 C CA . ARG C 1 82 ? 101.930 14.697 116.933 1.00 53.91 79 ARG C CA 1
ATOM 3114 C C . ARG C 1 82 ? 102.096 14.705 118.493 1.00 53.51 79 ARG C C 1
ATOM 3115 O O . ARG C 1 82 ? 102.679 13.778 119.079 1.00 54.68 79 ARG C O 1
ATOM 3123 N N . LYS C 1 83 ? 101.578 15.751 119.129 1.00 51.69 80 LYS C N 1
ATOM 3124 C CA . LYS C 1 83 ? 101.764 16.010 120.532 1.00 51.47 80 LYS C CA 1
ATOM 3125 C C . LYS C 1 83 ? 100.598 15.401 121.295 1.00 49.95 80 LYS C C 1
ATOM 3126 O O . LYS C 1 83 ? 99.466 15.517 120.864 1.00 48.79 80 LYS C O 1
ATOM 3132 N N . VAL C 1 84 ? 100.875 14.770 122.434 1.00 47.99 81 VAL C N 1
ATOM 3133 C CA . VAL C 1 84 ? 99.804 14.319 123.344 1.00 46.94 81 VAL C CA 1
ATOM 3134 C C . VAL C 1 84 ? 98.917 15.513 123.697 1.00 45.76 81 VAL C C 1
ATOM 3135 O O . VAL C 1 84 ? 99.393 16.565 124.083 1.00 46.41 81 VAL C O 1
ATOM 3139 N N . SER C 1 85 ? 97.620 15.336 123.564 1.00 44.76 82 SER C N 1
ATOM 3140 C CA . SER C 1 85 ? 96.662 16.344 123.888 1.00 44.31 82 SER C CA 1
ATOM 3141 C C . SER C 1 85 ? 96.629 16.633 125.408 1.00 43.51 82 SER C C 1
ATOM 3142 O O . SER C 1 85 ? 96.622 15.727 126.221 1.00 41.67 82 SER C O 1
ATOM 3145 N N . GLY C 1 86 ? 96.611 17.911 125.749 1.00 42.96 83 GLY C N 1
ATOM 3146 C CA . GLY C 1 86 ? 96.481 18.351 127.130 1.00 43.77 83 GLY C CA 1
ATOM 3147 C C . GLY C 1 86 ? 95.082 18.126 127.656 1.00 44.36 83 GLY C C 1
ATOM 3148 O O . GLY C 1 86 ? 94.901 17.795 128.810 1.00 43.32 83 GLY C O 1
ATOM 3149 N N . LYS C 1 87 ? 94.097 18.316 126.801 1.00 46.23 84 LYS C N 1
ATOM 3150 C CA . LYS C 1 87 ? 92.691 18.109 127.157 1.00 49.98 84 LYS C CA 1
ATOM 3151 C C . LYS C 1 87 ? 92.436 16.645 127.497 1.00 49.57 84 LYS C C 1
ATOM 3152 O O . LYS C 1 87 ? 91.727 16.341 128.453 1.00 49.72 84 LYS C O 1
ATOM 3158 N N . ASP C 1 88 ? 93.029 15.752 126.707 1.00 51.22 85 ASP C N 1
ATOM 3159 C CA . ASP C 1 88 ? 92.833 14.298 126.842 1.00 52.12 85 ASP C CA 1
ATOM 3160 C C . ASP C 1 88 ? 94.089 13.551 126.356 1.00 51.92 85 ASP C C 1
ATOM 3161 O O . ASP C 1 88 ? 94.350 13.487 125.163 1.00 51.16 85 ASP C O 1
ATOM 3166 N N . SER C 1 89 ? 94.847 12.966 127.271 1.00 52.75 86 SER C N 1
ATOM 3167 C CA . SER C 1 89 ? 96.179 12.445 126.942 1.00 54.79 86 SER C CA 1
ATOM 3168 C C . SER C 1 89 ? 96.196 11.189 126.048 1.00 56.07 86 SER C C 1
ATOM 3169 O O . SER C 1 89 ? 97.276 10.765 125.632 1.00 56.55 86 SER C O 1
ATOM 3172 N N A ARG C 1 90 ? 94.999 10.648 125.780 0.50 56.97 87 ARG C N 1
ATOM 3173 N N B ARG C 1 90 ? 95.026 10.600 125.767 0.50 57.03 87 ARG C N 1
ATOM 3174 C CA A ARG C 1 90 ? 94.754 9.540 124.846 0.50 57.36 87 ARG C CA 1
ATOM 3175 C CA B ARG C 1 90 ? 94.914 9.470 124.826 0.50 57.45 87 ARG C CA 1
ATOM 3176 C C A ARG C 1 90 ? 94.976 9.983 123.422 0.50 58.23 87 ARG C C 1
ATOM 3177 C C B ARG C 1 90 ? 94.611 9.969 123.424 0.50 58.34 87 ARG C C 1
ATOM 3178 O O A ARG C 1 90 ? 95.382 9.189 122.557 0.50 58.75 87 ARG C O 1
ATOM 3179 O O B ARG C 1 90 ? 94.196 9.190 122.565 0.50 59.23 87 ARG C O 1
ATOM 3194 N N . GLN C 1 91 ? 94.746 11.272 123.210 1.00 58.51 88 GLN C N 1
ATOM 3195 C CA . GLN C 1 91 ? 94.592 11.875 121.920 1.00 59.13 88 GLN C CA 1
ATOM 3196 C C . GLN C 1 91 ? 95.865 12.654 121.583 1.00 58.82 88 GLN C C 1
ATOM 3197 O O . GLN C 1 91 ? 96.600 13.091 122.483 1.00 58.07 88 GLN C O 1
ATOM 3203 N N . LYS C 1 92 ? 96.113 12.835 120.289 1.00 58.56 89 LYS C N 1
ATOM 3204 C CA . LYS C 1 92 ? 97.258 13.569 119.818 1.00 58.63 89 LYS C CA 1
ATOM 3205 C C . LYS C 1 92 ? 96.775 14.691 118.980 1.00 58.12 89 LYS C C 1
ATOM 3206 O O . LYS C 1 92 ? 95.759 14.567 118.335 1.00 58.64 89 LYS C O 1
ATOM 3212 N N . CYS C 1 93 ? 97.522 15.784 118.995 1.00 58.00 90 CYS C N 1
ATOM 3213 C CA . CYS C 1 93 ? 97.227 16.957 118.207 1.00 58.25 90 CYS C CA 1
ATOM 3214 C C . CYS C 1 93 ? 98.481 17.329 117.400 1.00 57.74 90 CYS C C 1
ATOM 3215 O O . CYS C 1 93 ? 99.607 16.862 117.685 1.00 56.72 90 CYS C O 1
ATOM 3218 N N . LEU C 1 94 ? 98.275 18.146 116.382 1.00 56.32 91 LEU C N 1
ATOM 3219 C CA . LEU C 1 94 ? 99.286 18.403 115.382 1.00 56.14 91 LEU C CA 1
ATOM 3220 C C . LEU C 1 94 ? 99.971 19.672 115.789 1.00 56.00 91 LEU C C 1
ATOM 3221 O O . LEU C 1 94 ? 99.298 20.631 116.173 1.00 56.24 91 LEU C O 1
ATOM 3226 N N A LYS C 1 95 ? 101.298 19.696 115.693 0.60 55.77 92 LYS C N 1
ATOM 3227 N N B LYS C 1 95 ? 101.298 19.699 115.692 0.40 55.86 92 LYS C N 1
ATOM 3228 C CA A LYS C 1 95 ? 102.078 20.835 116.146 0.60 56.44 92 LYS C CA 1
ATOM 3229 C CA B LYS C 1 95 ? 102.086 20.836 116.154 0.40 56.32 92 LYS C CA 1
ATOM 3230 C C A LYS C 1 95 ? 103.239 21.158 115.202 0.60 56.16 92 LYS C C 1
ATOM 3231 C C B LYS C 1 95 ? 103.239 21.159 115.207 0.40 56.15 92 LYS C C 1
ATOM 3232 O O A LYS C 1 95 ? 103.969 20.268 114.779 0.60 55.77 92 LYS C O 1
ATOM 3233 O O B LYS C 1 95 ? 103.970 20.267 114.788 0.40 55.89 92 LYS C O 1
ATOM 3244 N N . LEU C 1 96 ? 103.410 22.441 114.900 1.00 56.11 93 LEU C N 1
ATOM 3245 C CA . LEU C 1 96 ? 104.552 22.898 114.113 1.00 56.62 93 LEU C CA 1
ATOM 3246 C C . LEU C 1 96 ? 105.870 22.898 114.944 1.00 57.31 93 LEU C C 1
ATOM 3247 O O . LEU C 1 96 ? 105.877 23.210 116.150 1.00 56.54 93 LEU C O 1
ATOM 3252 N N . THR C 1 97 ? 106.957 22.507 114.290 1.00 57.80 94 THR C N 1
ATOM 3253 C CA . THR C 1 97 ? 108.287 22.568 114.875 1.00 58.86 94 THR C CA 1
ATOM 3254 C C . THR C 1 97 ? 108.880 23.963 114.624 1.00 59.97 94 THR C C 1
ATOM 3255 O O . THR C 1 97 ? 108.269 24.810 113.939 1.00 60.46 94 THR C O 1
ATOM 3259 N N . LYS C 1 98 ? 110.078 24.185 115.163 1.00 60.96 95 LYS C N 1
ATOM 3260 C CA . LYS C 1 98 ? 110.854 25.417 114.947 1.00 61.57 95 LYS C CA 1
ATOM 3261 C C . LYS C 1 98 ? 111.247 25.629 113.489 1.00 61.78 95 LYS C C 1
ATOM 3262 O O . LYS C 1 98 ? 111.224 26.757 113.005 1.00 61.93 95 LYS C O 1
ATOM 3268 N N . LYS C 1 99 ? 111.637 24.558 112.803 1.00 62.27 96 LYS C N 1
ATOM 3269 C CA . LYS C 1 99 ? 111.900 24.609 111.352 1.00 62.85 96 LYS C CA 1
ATOM 3270 C C . LYS C 1 99 ? 110.730 25.271 110.597 1.00 63.30 96 LYS C C 1
ATOM 3271 O O . LYS C 1 99 ? 110.928 26.238 109.846 1.00 62.97 96 LYS C O 1
ATOM 3277 N N . ALA C 1 100 ? 109.523 24.749 110.842 1.00 64.00 97 ALA C N 1
ATOM 3278 C CA . ALA C 1 100 ? 108.276 25.254 110.247 1.00 64.58 97 ALA C CA 1
ATOM 3279 C C . ALA C 1 100 ? 107.926 26.682 110.718 1.00 65.16 97 ALA C C 1
ATOM 3280 O O . ALA C 1 100 ? 107.497 27.519 109.902 1.00 64.45 97 ALA C O 1
ATOM 3282 N N . ASN C 1 101 ? 108.136 26.953 112.018 1.00 66.00 98 ASN C N 1
ATOM 3283 C CA . ASN C 1 101 ? 107.924 28.295 112.611 1.00 66.48 98 ASN C CA 1
ATOM 3284 C C . ASN C 1 101 ? 108.671 29.417 111.897 1.00 66.72 98 ASN C C 1
ATOM 3285 O O . ASN C 1 101 ? 108.181 30.548 111.840 1.00 66.86 98 ASN C O 1
ATOM 3290 N N . LYS C 1 102 ? 109.855 29.113 111.370 1.00 67.00 99 LYS C N 1
ATOM 3291 C CA . LYS C 1 102 ? 110.651 30.114 110.663 1.00 67.62 99 LYS C CA 1
ATOM 3292 C C . LYS C 1 102 ? 109.906 30.609 109.413 1.00 67.88 99 LYS C C 1
ATOM 3293 O O . LYS C 1 102 ? 109.879 31.808 109.130 1.00 67.59 99 LYS C O 1
ATOM 3299 N N . LEU C 1 103 ? 109.259 29.671 108.721 1.00 68.46 100 LEU C N 1
ATOM 3300 C CA . LEU C 1 103 ? 108.657 29.889 107.398 1.00 68.87 100 LEU C CA 1
ATOM 3301 C C . LEU C 1 103 ? 107.281 30.553 107.463 1.00 69.29 100 LEU C C 1
ATOM 3302 O O . LEU C 1 103 ? 106.875 31.216 106.512 1.00 69.40 100 LEU C O 1
ATOM 3307 N N . GLU C 1 104 ? 106.581 30.375 108.581 1.00 70.46 101 GLU C N 1
ATOM 3308 C CA . GLU C 1 104 ? 105.238 30.927 108.806 1.00 71.39 101 GLU C CA 1
ATOM 3309 C C . GLU C 1 104 ? 105.065 32.323 108.204 1.00 72.02 101 GLU C C 1
ATOM 3310 O O . GLU C 1 104 ? 104.148 32.558 107.427 1.00 72.46 101 GLU C O 1
ATOM 3316 N N . THR C 1 105 ? 105.950 33.240 108.581 1.00 72.54 102 THR C N 1
ATOM 3317 C CA . THR C 1 105 ? 105.932 34.621 108.078 1.00 72.42 102 THR C CA 1
ATOM 3318 C C . THR C 1 105 ? 105.862 34.702 106.535 1.00 72.46 102 THR C C 1
ATOM 3319 O O . THR C 1 105 ? 104.955 35.335 105.960 1.00 72.55 102 THR C O 1
ATOM 3323 N N . ILE C 1 106 ? 106.820 34.043 105.884 1.00 72.28 103 ILE C N 1
ATOM 3324 C CA . ILE C 1 106 ? 106.965 34.036 104.420 1.00 71.99 103 ILE C CA 1
ATOM 3325 C C . ILE C 1 106 ? 105.685 33.474 103.776 1.00 71.83 103 ILE C C 1
ATOM 3326 O O . ILE C 1 106 ? 105.111 34.070 102.858 1.00 71.10 103 ILE C O 1
ATOM 3331 N N . ILE C 1 107 ? 105.233 32.340 104.313 1.00 71.55 104 ILE C N 1
ATOM 3332 C CA . ILE C 1 107 ? 104.097 31.602 103.770 1.00 71.71 104 ILE C CA 1
ATOM 3333 C C . ILE C 1 107 ? 102.803 32.420 103.786 1.00 72.05 104 ILE C C 1
ATOM 3334 O O . ILE C 1 107 ? 102.174 32.573 102.739 1.00 71.73 104 ILE C O 1
ATOM 3339 N N . LEU C 1 108 ? 102.438 32.971 104.945 1.00 72.61 105 LEU C N 1
ATOM 3340 C CA . LEU C 1 108 ? 101.196 33.744 105.080 1.00 73.37 105 LEU C CA 1
ATOM 3341 C C . LEU C 1 108 ? 101.154 34.900 104.073 1.00 73.72 105 LEU C C 1
ATOM 3342 O O . LEU C 1 108 ? 100.115 35.161 103.451 1.00 73.41 105 LEU C O 1
ATOM 3347 N N . SER C 1 109 ? 102.297 35.563 103.898 1.00 74.24 106 SER C N 1
ATOM 3348 C CA . SER C 1 109 ? 102.410 36.680 102.960 1.00 74.73 106 SER C CA 1
ATOM 3349 C C . SER C 1 109 ? 102.337 36.199 101.508 1.00 74.94 106 SER C C 1
ATOM 3350 O O . SER C 1 109 ? 101.699 36.855 100.674 1.00 74.71 106 SER C O 1
ATOM 3353 N N . TYR C 1 110 ? 102.977 35.062 101.215 1.00 75.35 107 TYR C N 1
ATOM 3354 C CA . TYR C 1 110 ? 102.910 34.460 99.871 1.00 75.79 107 TYR C CA 1
ATOM 3355 C C . TYR C 1 110 ? 101.487 34.080 99.464 1.00 76.14 107 TYR C C 1
ATOM 3356 O O . TYR C 1 110 ? 101.059 34.391 98.345 1.00 76.16 107 TYR C O 1
ATOM 3373 N N . ASP C 1 112 ? 98.788 35.317 100.458 1.00 76.18 109 ASP C N 1
ATOM 3374 C CA . ASP C 1 112 ? 98.043 36.565 100.263 1.00 75.39 109 ASP C CA 1
ATOM 3375 C C . ASP C 1 112 ? 98.298 37.186 98.890 1.00 74.44 109 ASP C C 1
ATOM 3376 O O . ASP C 1 112 ? 97.360 37.640 98.230 1.00 73.95 109 ASP C O 1
ATOM 3381 N N . SER C 1 113 ? 99.554 37.181 98.452 1.00 73.41 110 SER C N 1
ATOM 3382 C CA . SER C 1 113 ? 99.911 37.775 97.163 1.00 72.82 110 SER C CA 1
ATOM 3383 C C . SER C 1 113 ? 99.536 36.895 95.959 1.00 71.84 110 SER C C 1
ATOM 3384 O O . SER C 1 113 ? 99.283 37.418 94.865 1.00 71.60 110 SER C O 1
ATOM 3387 N N . ASP C 1 114 ? 99.507 35.573 96.140 1.00 70.63 111 ASP C N 1
ATOM 3388 C CA . ASP C 1 114 ? 99.141 34.691 95.033 1.00 69.84 111 ASP C CA 1
ATOM 3389 C C . ASP C 1 114 ? 97.663 34.851 94.689 1.00 68.55 111 ASP C C 1
ATOM 3390 O O . ASP C 1 114 ? 97.315 35.058 93.512 1.00 68.19 111 ASP C O 1
ATOM 3395 N N . GLN C 1 115 ? 96.816 34.766 95.713 1.00 67.34 112 GLN C N 1
ATOM 3396 C CA . GLN C 1 115 ? 95.380 34.959 95.563 1.00 67.06 112 GLN C CA 1
ATOM 3397 C C . GLN C 1 115 ? 95.054 36.372 95.032 1.00 66.44 112 GLN C C 1
ATOM 3398 O O . GLN C 1 115 ? 94.221 36.517 94.138 1.00 65.53 112 GLN C O 1
ATOM 3404 N N . SER C 1 116 ? 95.742 37.392 95.557 1.00 65.69 113 SER C N 1
ATOM 3405 C CA . SER C 1 116 ? 95.614 38.756 95.065 1.00 65.30 113 SER C CA 1
ATOM 3406 C C . SER C 1 116 ? 95.895 38.841 93.590 1.00 64.24 113 SER C C 1
ATOM 3407 O O . SER C 1 116 ? 95.093 39.417 92.847 1.00 64.79 113 SER C O 1
ATOM 3410 N N . GLN C 1 117 ? 97.027 38.290 93.155 1.00 63.22 114 GLN C N 1
ATOM 3411 C CA . GLN C 1 117 ? 97.335 38.270 91.714 1.00 62.30 114 GLN C CA 1
ATOM 3412 C C . GLN C 1 117 ? 96.258 37.504 90.945 1.00 61.57 114 GLN C C 1
ATOM 3413 O O . GLN C 1 117 ? 95.846 37.929 89.866 1.00 60.84 114 GLN C O 1
ATOM 3435 N N . THR C 1 119 ? 93.020 36.945 91.822 1.00 59.79 116 THR C N 1
ATOM 3436 C CA . THR C 1 119 ? 91.790 37.726 91.792 1.00 58.71 116 THR C CA 1
ATOM 3437 C C . THR C 1 119 ? 91.989 39.234 91.485 1.00 57.95 116 THR C C 1
ATOM 3438 O O . THR C 1 119 ? 91.165 40.057 91.902 1.00 59.13 116 THR C O 1
ATOM 3442 N N . SER C 1 120 ? 93.025 39.591 90.708 1.00 55.73 117 SER C N 1
ATOM 3443 C CA . SER C 1 120 ? 93.373 41.001 90.491 1.00 53.72 117 SER C CA 1
ATOM 3444 C C . SER C 1 120 ? 92.438 41.679 89.475 1.00 52.23 117 SER C C 1
ATOM 3445 O O . SER C 1 120 ? 92.052 42.824 89.667 1.00 53.07 117 SER C O 1
ATOM 3448 N N . GLY C 1 121 ? 92.063 40.971 88.414 1.00 49.66 118 GLY C N 1
ATOM 3449 C CA . GLY C 1 121 ? 91.093 41.473 87.437 1.00 47.94 118 GLY C CA 1
ATOM 3450 C C . GLY C 1 121 ? 89.632 41.510 87.885 1.00 45.64 118 GLY C C 1
ATOM 3451 O O . GLY C 1 121 ? 88.782 42.067 87.201 1.00 45.32 118 GLY C O 1
ATOM 3452 N N . LEU C 1 122 ? 89.369 40.937 89.049 1.00 43.53 119 LEU C N 1
ATOM 3453 C CA . LEU C 1 122 ? 88.028 40.657 89.545 1.00 42.19 119 LEU C CA 1
ATOM 3454 C C . LEU C 1 122 ? 87.593 41.665 90.598 1.00 39.68 119 LEU C C 1
ATOM 3455 O O . LEU C 1 122 ? 88.370 42.052 91.464 1.00 39.25 119 LEU C O 1
ATOM 3460 N N . ASN C 1 123 ? 86.336 42.072 90.531 1.00 37.51 120 ASN C N 1
ATOM 3461 C CA . ASN C 1 123 ? 85.751 42.887 91.585 1.00 36.65 120 ASN C CA 1
ATOM 3462 C C . ASN C 1 123 ? 85.361 42.008 92.740 1.00 36.14 120 ASN C C 1
ATOM 3463 O O . ASN C 1 123 ? 85.160 40.794 92.560 1.00 33.26 120 ASN C O 1
ATOM 3468 N N . LYS C 1 124 ? 85.298 42.573 93.950 1.00 36.17 121 LYS C N 1
ATOM 3469 C CA . LYS C 1 124 ? 85.094 41.722 95.136 1.00 36.92 121 LYS C CA 1
ATOM 3470 C C . LYS C 1 124 ? 83.783 40.948 95.109 1.00 34.99 121 LYS C C 1
ATOM 3471 O O . LYS C 1 124 ? 83.730 39.882 95.637 1.00 34.87 121 LYS C O 1
ATOM 3477 N N . GLU C 1 125 ? 82.733 41.541 94.557 1.00 34.71 122 GLU C N 1
ATOM 3478 C CA . GLU C 1 125 ? 81.432 40.907 94.435 1.00 34.56 122 GLU C CA 1
ATOM 3479 C C . GLU C 1 125 ? 81.463 39.625 93.597 1.00 33.24 122 GLU C C 1
ATOM 3480 O O . GLU C 1 125 ? 80.676 38.719 93.851 1.00 32.54 122 GLU C O 1
ATOM 3486 N N . GLU C 1 126 ? 82.345 39.579 92.605 1.00 32.94 123 GLU C N 1
ATOM 3487 C CA . GLU C 1 126 ? 82.624 38.345 91.802 1.00 33.02 123 GLU C CA 1
ATOM 3488 C C . GLU C 1 126 ? 83.314 37.249 92.581 1.00 33.84 123 GLU C C 1
ATOM 3489 O O . GLU C 1 126 ? 82.975 36.063 92.441 1.00 33.35 123 GLU C O 1
ATOM 3495 N N . VAL C 1 127 ? 84.302 37.648 93.379 1.00 34.02 124 VAL C N 1
ATOM 3496 C CA . VAL C 1 127 ? 85.012 36.740 94.281 1.00 35.15 124 VAL C CA 1
ATOM 3497 C C . VAL C 1 127 ? 84.031 36.135 95.284 1.00 35.27 124 VAL C C 1
ATOM 3498 O O . VAL C 1 127 ? 84.044 34.945 95.519 1.00 34.79 124 VAL C O 1
ATOM 3502 N N . VAL C 1 128 ? 83.165 36.967 95.857 1.00 35.86 125 VAL C N 1
ATOM 3503 C CA . VAL C 1 128 ? 82.161 36.496 96.801 1.00 35.09 125 VAL C CA 1
ATOM 3504 C C . VAL C 1 128 ? 81.223 35.503 96.095 1.00 33.83 125 VAL C C 1
ATOM 3505 O O . VAL C 1 128 ? 80.955 34.429 96.615 1.00 33.40 125 VAL C O 1
ATOM 3509 N N . PHE C 1 129 ? 80.696 35.886 94.944 1.00 32.20 126 PHE C N 1
ATOM 3510 C CA . PHE C 1 129 ? 79.847 34.990 94.197 1.00 32.71 126 PHE C CA 1
ATOM 3511 C C . PHE C 1 129 ? 80.551 33.611 93.988 1.00 32.18 126 PHE C C 1
ATOM 3512 O O . PHE C 1 129 ? 79.998 32.609 94.339 1.00 31.13 126 PHE C O 1
ATOM 3520 N N . LEU C 1 130 ? 81.774 33.607 93.480 1.00 32.62 127 LEU C N 1
ATOM 3521 C CA . LEU C 1 130 ? 82.510 32.357 93.197 1.00 34.21 127 LEU C CA 1
ATOM 3522 C C . LEU C 1 130 ? 82.762 31.479 94.436 1.00 34.02 127 LEU C C 1
ATOM 3523 O O . LEU C 1 130 ? 82.611 30.257 94.381 1.00 33.13 127 LEU C O 1
ATOM 3528 N N A GLU C 1 131 ? 83.150 32.088 95.546 0.50 34.24 128 GLU C N 1
ATOM 3529 N N B GLU C 1 131 ? 83.167 32.098 95.543 0.50 35.00 128 GLU C N 1
ATOM 3530 C CA A GLU C 1 131 ? 83.391 31.301 96.761 0.50 34.45 128 GLU C CA 1
ATOM 3531 C CA B GLU C 1 131 ? 83.353 31.340 96.790 0.50 34.96 128 GLU C CA 1
ATOM 3532 C C A GLU C 1 131 ? 82.102 30.638 97.279 0.50 33.99 128 GLU C C 1
ATOM 3533 C C B GLU C 1 131 ? 82.079 30.604 97.185 0.50 34.41 128 GLU C C 1
ATOM 3534 O O A GLU C 1 131 ? 82.150 29.502 97.748 0.50 33.89 128 GLU C O 1
ATOM 3535 O O B GLU C 1 131 ? 82.112 29.414 97.504 0.50 34.22 128 GLU C O 1
ATOM 3546 N N . LYS C 1 132 ? 80.962 31.325 97.158 1.00 33.73 129 LYS C N 1
ATOM 3547 C CA . LYS C 1 132 ? 79.684 30.758 97.553 1.00 33.76 129 LYS C CA 1
ATOM 3548 C C . LYS C 1 132 ? 79.271 29.582 96.667 1.00 33.22 129 LYS C C 1
ATOM 3549 O O . LYS C 1 132 ? 78.770 28.573 97.157 1.00 30.96 129 LYS C O 1
ATOM 3555 N N . ILE C 1 133 ? 79.433 29.765 95.351 1.00 31.40 130 ILE C N 1
ATOM 3556 C CA . ILE C 1 133 ? 79.135 28.730 94.414 1.00 32.23 130 ILE C CA 1
ATOM 3557 C C . ILE C 1 133 ? 80.043 27.531 94.656 1.00 31.95 130 ILE C C 1
ATOM 3558 O O . ILE C 1 133 ? 79.529 26.430 94.736 1.00 33.57 130 ILE C O 1
ATOM 3563 N N . LEU C 1 134 ? 81.333 27.734 94.855 1.00 32.23 131 LEU C N 1
ATOM 3564 C CA . LEU C 1 134 ? 82.271 26.630 95.085 1.00 33.83 131 LEU C CA 1
ATOM 3565 C C . LEU C 1 134 ? 82.002 25.829 96.383 1.00 34.63 131 LEU C C 1
ATOM 3566 O O . LEU C 1 134 ? 82.143 24.602 96.388 1.00 32.69 131 LEU C O 1
ATOM 3571 N N A LYS C 1 135 ? 81.537 26.531 97.412 0.50 35.72 132 LYS C N 1
ATOM 3572 N N B LYS C 1 135 ? 81.687 26.542 97.468 0.50 35.26 132 LYS C N 1
ATOM 3573 C CA A LYS C 1 135 ? 81.071 25.910 98.653 0.50 37.37 132 LYS C CA 1
ATOM 3574 C CA B LYS C 1 135 ? 81.423 25.939 98.797 0.50 35.87 132 LYS C CA 1
ATOM 3575 C C A LYS C 1 135 ? 79.865 24.992 98.383 0.50 37.92 132 LYS C C 1
ATOM 3576 C C B LYS C 1 135 ? 80.296 24.924 98.666 0.50 36.94 132 LYS C C 1
ATOM 3577 O O A LYS C 1 135 ? 79.858 23.842 98.827 0.50 38.35 132 LYS C O 1
ATOM 3578 O O B LYS C 1 135 ? 80.337 23.829 99.222 0.50 37.27 132 LYS C O 1
ATOM 3589 N N A ARG C 1 136 ? 78.873 25.460 97.627 0.70 39.01 133 ARG C N 1
ATOM 3590 N N B ARG C 1 136 ? 79.288 25.298 97.883 0.30 38.07 133 ARG C N 1
ATOM 3591 C CA A ARG C 1 136 ? 77.746 24.609 97.310 0.70 40.12 133 ARG C CA 1
ATOM 3592 C CA B ARG C 1 136 ? 78.140 24.436 97.647 0.30 39.39 133 ARG C CA 1
ATOM 3593 C C A ARG C 1 136 ? 78.154 23.343 96.544 0.70 40.34 133 ARG C C 1
ATOM 3594 C C B ARG C 1 136 ? 78.457 23.253 96.742 0.30 39.83 133 ARG C C 1
ATOM 3595 O O A ARG C 1 136 ? 77.639 22.265 96.803 0.70 39.51 133 ARG C O 1
ATOM 3596 O O B ARG C 1 136 ? 78.156 22.121 97.097 0.30 39.56 133 ARG C O 1
ATOM 3619 N N . ILE C 1 138 ? 81.174 21.826 96.389 1.00 43.24 135 ILE C N 1
ATOM 3620 C CA . ILE C 1 138 ? 81.993 20.941 97.204 1.00 45.33 135 ILE C CA 1
ATOM 3621 C C . ILE C 1 138 ? 81.151 20.109 98.225 1.00 47.30 135 ILE C C 1
ATOM 3622 O O . ILE C 1 138 ? 81.405 18.914 98.404 1.00 46.94 135 ILE C O 1
ATOM 3627 N N . GLU C 1 139 ? 80.155 20.749 98.842 1.00 49.06 136 GLU C N 1
ATOM 3628 C CA . GLU C 1 139 ? 79.220 20.119 99.800 1.00 51.78 136 GLU C CA 1
ATOM 3629 C C . GLU C 1 139 ? 78.457 18.956 99.164 1.00 53.44 136 GLU C C 1
ATOM 3630 O O . GLU C 1 139 ? 78.194 17.924 99.814 1.00 53.72 136 GLU C O 1
ATOM 3636 N N . SER C 1 140 ? 78.081 19.180 97.900 1.00 55.23 137 SER C N 1
ATOM 3637 C CA . SER C 1 140 ? 77.248 18.287 97.088 1.00 56.86 137 SER C CA 1
ATOM 3638 C C . SER C 1 140 ? 77.957 17.102 96.403 1.00 57.97 137 SER C C 1
ATOM 3639 O O . SER C 1 140 ? 77.269 16.255 95.810 1.00 58.49 137 SER C O 1
ATOM 3642 N N . ASP C 1 141 ? 79.299 17.060 96.455 1.00 59.13 138 ASP C N 1
ATOM 3643 C CA . ASP C 1 141 ? 80.118 16.002 95.790 1.00 59.54 138 ASP C CA 1
ATOM 3644 C C . ASP C 1 141 ? 79.744 14.602 96.300 1.00 60.09 138 ASP C C 1
ATOM 3645 O O . ASP C 1 141 ? 79.380 14.436 97.474 1.00 61.40 138 ASP C O 1
ATOM 3650 N N . ASP D 1 7 ? 90.281 31.816 101.395 1.00 45.15 4 ASP D N 1
ATOM 3651 C CA . ASP D 1 7 ? 89.578 30.512 101.226 1.00 44.96 4 ASP D CA 1
ATOM 3652 C C . ASP D 1 7 ? 89.225 30.157 99.783 1.00 43.04 4 ASP D C 1
ATOM 3653 O O . ASP D 1 7 ? 88.834 29.016 99.512 1.00 41.68 4 ASP D O 1
ATOM 3658 N N . LEU D 1 8 ? 89.395 31.094 98.852 1.00 41.97 5 LEU D N 1
ATOM 3659 C CA . LEU D 1 8 ? 89.128 30.808 97.440 1.00 41.17 5 LEU D CA 1
ATOM 3660 C C . LEU D 1 8 ? 90.011 29.694 96.920 1.00 38.79 5 LEU D C 1
ATOM 3661 O O . LEU D 1 8 ? 89.536 28.765 96.298 1.00 37.01 5 LEU D O 1
ATOM 3666 N N . GLY D 1 9 ? 91.299 29.809 97.189 1.00 37.68 6 GLY D N 1
ATOM 3667 C CA . GLY D 1 9 ? 92.293 28.839 96.743 1.00 36.88 6 GLY D CA 1
ATOM 3668 C C . GLY D 1 9 ? 92.013 27.470 97.285 1.00 35.71 6 GLY D C 1
ATOM 3669 O O . GLY D 1 9 ? 92.195 26.481 96.589 1.00 35.15 6 GLY D O 1
ATOM 3670 N N . ARG D 1 10 ? 91.538 27.419 98.535 1.00 35.49 7 ARG D N 1
ATOM 3671 C CA . ARG D 1 10 ? 91.287 26.153 99.208 1.00 35.24 7 ARG D CA 1
ATOM 3672 C C . ARG D 1 10 ? 90.120 25.434 98.549 1.00 33.90 7 ARG D C 1
ATOM 3673 O O . ARG D 1 10 ? 90.189 24.261 98.187 1.00 32.99 7 ARG D O 1
ATOM 3681 N N . LEU D 1 11 ? 89.048 26.178 98.382 1.00 33.09 8 LEU D N 1
ATOM 3682 C CA . LEU D 1 11 ? 87.857 25.706 97.665 1.00 33.83 8 LEU D CA 1
ATOM 3683 C C . LEU D 1 11 ? 88.069 25.313 96.216 1.00 33.02 8 LEU D C 1
ATOM 3684 O O . LEU D 1 11 ? 87.521 24.329 95.748 1.00 33.06 8 LEU D O 1
ATOM 3689 N N . LEU D 1 12 ? 88.853 26.098 95.491 1.00 33.89 9 LEU D N 1
ATOM 3690 C CA . LEU D 1 12 ? 89.136 25.838 94.088 1.00 34.08 9 LEU D CA 1
ATOM 3691 C C . LEU D 1 12 ? 89.893 24.517 93.904 1.00 33.92 9 LEU D C 1
ATOM 3692 O O . LEU D 1 12 ? 89.562 23.696 93.028 1.00 32.81 9 LEU D O 1
ATOM 3697 N N . LYS D 1 13 ? 90.888 24.318 94.760 1.00 34.16 10 LYS D N 1
ATOM 3698 C CA . LYS D 1 13 ? 91.659 23.104 94.791 1.00 34.06 10 LYS D CA 1
ATOM 3699 C C . LYS D 1 13 ? 90.741 21.919 95.115 1.00 33.14 10 LYS D C 1
ATOM 3700 O O . LYS D 1 13 ? 90.795 20.917 94.439 1.00 31.70 10 LYS D O 1
ATOM 3706 N N . ILE D 1 14 ? 89.891 22.045 96.129 1.00 32.84 11 ILE D N 1
ATOM 3707 C CA . ILE D 1 14 ? 88.976 20.947 96.454 1.00 32.72 11 ILE D CA 1
ATOM 3708 C C . ILE D 1 14 ? 88.024 20.597 95.307 1.00 33.05 11 ILE D C 1
ATOM 3709 O O . ILE D 1 14 ? 87.880 19.430 94.960 1.00 34.18 11 ILE D O 1
ATOM 3714 N N . ALA D 1 15 ? 87.334 21.587 94.744 1.00 32.79 12 ALA D N 1
ATOM 3715 C CA . ALA D 1 15 ? 86.392 21.348 93.661 1.00 33.64 12 ALA D CA 1
ATOM 3716 C C . ALA D 1 15 ? 87.065 20.683 92.465 1.00 34.43 12 ALA D C 1
ATOM 3717 O O . ALA D 1 15 ? 86.564 19.704 91.927 1.00 33.17 12 ALA D O 1
ATOM 3719 N N . SER D 1 16 ? 88.219 21.196 92.077 1.00 35.04 13 SER D N 1
ATOM 3720 C CA . SER D 1 16 ? 89.005 20.595 91.009 1.00 36.67 13 SER D CA 1
ATOM 3721 C C . SER D 1 16 ? 89.488 19.169 91.304 1.00 36.49 13 SER D C 1
ATOM 3722 O O . SER D 1 16 ? 89.396 18.299 90.444 1.00 37.98 13 SER D O 1
ATOM 3725 N N . ASN D 1 17 ? 90.007 18.914 92.506 1.00 36.79 14 ASN D N 1
ATOM 3726 C CA . ASN D 1 17 ? 90.494 17.569 92.834 1.00 36.70 14 ASN D CA 1
ATOM 3727 C C . ASN D 1 17 ? 89.356 16.572 92.979 1.00 36.49 14 ASN D C 1
ATOM 3728 O O . ASN D 1 17 ? 89.501 15.406 92.621 1.00 36.31 14 ASN D O 1
ATOM 3733 N N . GLN D 1 18 ? 88.231 17.020 93.489 1.00 34.91 15 GLN D N 1
ATOM 3734 C CA . GLN D 1 18 ? 87.047 16.161 93.523 1.00 35.86 15 GLN D CA 1
ATOM 3735 C C . GLN D 1 18 ? 86.620 15.745 92.103 1.00 36.25 15 GLN D C 1
ATOM 3736 O O . GLN D 1 18 ? 86.237 14.600 91.872 1.00 35.56 15 GLN D O 1
ATOM 3750 N N A SER D 1 20 ? 88.533 15.675 89.264 0.50 37.34 17 SER D N 1
ATOM 3751 N N B SER D 1 20 ? 88.544 15.660 89.248 0.50 37.25 17 SER D N 1
ATOM 3752 C CA A SER D 1 20 ? 89.548 14.779 88.713 0.50 37.92 17 SER D CA 1
ATOM 3753 C CA B SER D 1 20 ? 89.530 14.741 88.649 0.50 37.73 17 SER D CA 1
ATOM 3754 C C A SER D 1 20 ? 89.435 13.356 89.258 0.50 37.89 17 SER D C 1
ATOM 3755 C C B SER D 1 20 ? 89.466 13.330 89.258 0.50 37.80 17 SER D C 1
ATOM 3756 O O A SER D 1 20 ? 89.567 12.391 88.519 0.50 38.28 17 SER D O 1
ATOM 3757 O O B SER D 1 20 ? 89.674 12.341 88.565 0.50 38.12 17 SER D O 1
ATOM 3762 N N . THR D 1 21 ? 89.222 13.250 90.563 1.00 37.98 18 THR D N 1
ATOM 3763 C CA . THR D 1 21 ? 88.974 11.992 91.235 1.00 37.97 18 THR D CA 1
ATOM 3764 C C . THR D 1 21 ? 87.772 11.229 90.655 1.00 37.39 18 THR D C 1
ATOM 3765 O O . THR D 1 21 ? 87.893 10.071 90.384 1.00 36.54 18 THR D O 1
ATOM 3769 N N . ARG D 1 22 ? 86.640 11.890 90.467 1.00 37.24 19 ARG D N 1
ATOM 3770 C CA . ARG D 1 22 ? 85.449 11.289 89.799 1.00 37.67 19 ARG D CA 1
ATOM 3771 C C . ARG D 1 22 ? 85.748 10.825 88.352 1.00 37.31 19 ARG D C 1
ATOM 3772 O O . ARG D 1 22 ? 85.307 9.757 87.892 1.00 35.00 19 ARG D O 1
ATOM 3780 N N . PHE D 1 23 ? 86.414 11.704 87.627 1.00 34.85 20 PHE D N 1
ATOM 3781 C CA . PHE D 1 23 ? 86.802 11.436 86.259 1.00 36.31 20 PHE D CA 1
ATOM 3782 C C . PHE D 1 23 ? 87.735 10.224 86.151 1.00 36.01 20 PHE D C 1
ATOM 3783 O O . PHE D 1 23 ? 87.578 9.447 85.225 1.00 37.29 20 PHE D O 1
ATOM 3791 N N A ASP D 1 24 ? 88.665 10.068 87.088 0.50 36.40 21 ASP D N 1
ATOM 3792 N N B ASP D 1 24 ? 88.669 10.052 87.088 0.50 37.35 21 ASP D N 1
ATOM 3793 C CA A ASP D 1 24 ? 89.624 8.955 87.040 0.50 37.47 21 ASP D CA 1
ATOM 3794 C CA B ASP D 1 24 ? 89.632 8.933 87.008 0.50 37.86 21 ASP D CA 1
ATOM 3795 C C A ASP D 1 24 ? 88.964 7.595 87.323 0.50 37.42 21 ASP D C 1
ATOM 3796 C C B ASP D 1 24 ? 88.972 7.579 87.329 0.50 37.74 21 ASP D C 1
ATOM 3797 O O A ASP D 1 24 ? 89.290 6.583 86.698 0.50 37.90 21 ASP D O 1
ATOM 3798 O O B ASP D 1 24 ? 89.293 6.556 86.720 0.50 38.10 21 ASP D O 1
ATOM 3807 N N . ILE D 1 25 ? 88.066 7.574 88.285 1.00 38.27 22 ILE D N 1
ATOM 3808 C CA . ILE D 1 25 ? 87.307 6.369 88.630 1.00 38.22 22 ILE D CA 1
ATOM 3809 C C . ILE D 1 25 ? 86.449 5.891 87.432 1.00 38.09 22 ILE D C 1
ATOM 3810 O O . ILE D 1 25 ? 86.472 4.715 87.057 1.00 36.64 22 ILE D O 1
ATOM 3815 N N . PHE D 1 26 ? 85.772 6.818 86.765 1.00 36.13 23 PHE D N 1
ATOM 3816 C CA . PHE D 1 26 ? 84.946 6.452 85.605 1.00 36.08 23 PHE D CA 1
ATOM 3817 C C . PHE D 1 26 ? 85.808 5.956 84.424 1.00 35.76 23 PHE D C 1
ATOM 3818 O O . PHE D 1 26 ? 85.590 4.864 83.827 1.00 36.15 23 PHE D O 1
ATOM 3826 N N . ALA D 1 27 ? 86.846 6.726 84.127 1.00 34.88 24 ALA D N 1
ATOM 3827 C CA . ALA D 1 27 ? 87.699 6.506 82.998 1.00 35.80 24 ALA D CA 1
ATOM 3828 C C . ALA D 1 27 ? 88.455 5.191 83.106 1.00 36.11 24 ALA D C 1
ATOM 3829 O O . ALA D 1 27 ? 88.694 4.564 82.096 1.00 35.34 24 ALA D O 1
ATOM 3831 N N . LYS D 1 28 ? 88.860 4.806 84.316 1.00 36.07 25 LYS D N 1
ATOM 3832 C CA . LYS D 1 28 ? 89.633 3.584 84.470 1.00 38.91 25 LYS D CA 1
ATOM 3833 C C . LYS D 1 28 ? 88.850 2.322 84.091 1.00 37.89 25 LYS D C 1
ATOM 3834 O O . LYS D 1 28 ? 89.430 1.343 83.659 1.00 36.17 25 LYS D O 1
ATOM 3840 N N . LYS D 1 29 ? 87.536 2.386 84.223 1.00 37.48 26 LYS D N 1
ATOM 3841 C CA . LYS D 1 29 ? 86.648 1.325 83.729 1.00 38.15 26 LYS D CA 1
ATOM 3842 C C . LYS D 1 29 ? 86.864 0.941 82.235 1.00 37.49 26 LYS D C 1
ATOM 3843 O O . LYS D 1 29 ? 86.594 -0.210 81.823 1.00 35.68 26 LYS D O 1
ATOM 3849 N N . TYR D 1 30 ? 87.320 1.912 81.454 1.00 36.37 27 TYR D N 1
ATOM 3850 C CA . TYR D 1 30 ? 87.450 1.777 80.002 1.00 37.29 27 TYR D CA 1
ATOM 3851 C C . TYR D 1 30 ? 88.917 1.981 79.581 1.00 37.21 27 TYR D C 1
ATOM 3852 O O . TYR D 1 30 ? 89.213 2.383 78.461 1.00 37.81 27 TYR D O 1
ATOM 3861 N N . ASP D 1 31 ? 89.833 1.656 80.476 1.00 36.14 28 ASP D N 1
ATOM 3862 C CA . ASP D 1 31 ? 91.277 1.716 80.202 1.00 37.78 28 ASP D CA 1
ATOM 3863 C C . ASP D 1 31 ? 91.761 3.078 79.721 1.00 36.89 28 ASP D C 1
ATOM 3864 O O . ASP D 1 31 ? 92.617 3.188 78.820 1.00 36.91 28 ASP D O 1
ATOM 3869 N N . LEU D 1 32 ? 91.211 4.094 80.378 1.00 36.56 29 LEU D N 1
ATOM 3870 C CA . LEU D 1 32 ? 91.497 5.497 80.150 1.00 37.12 29 LEU D CA 1
ATOM 3871 C C . LEU D 1 32 ? 91.932 6.206 81.435 1.00 35.46 29 LEU D C 1
ATOM 3872 O O . LEU D 1 32 ? 91.449 5.900 82.495 1.00 36.17 29 LEU D O 1
ATOM 3877 N N . THR D 1 33 ? 92.783 7.220 81.307 1.00 36.05 30 THR D N 1
ATOM 3878 C CA . THR D 1 33 ? 92.969 8.173 82.385 1.00 35.66 30 THR D CA 1
ATOM 3879 C C . THR D 1 33 ? 91.834 9.202 82.274 1.00 35.11 30 THR D C 1
ATOM 3880 O O . THR D 1 33 ? 91.203 9.317 81.236 1.00 33.57 30 THR D O 1
ATOM 3884 N N . GLY D 1 34 ? 91.568 9.909 83.369 1.00 35.60 31 GLY D N 1
ATOM 3885 C CA . GLY D 1 34 ? 90.646 11.034 83.394 1.00 36.52 31 GLY D CA 1
ATOM 3886 C C . GLY D 1 34 ? 90.889 12.005 82.275 1.00 36.45 31 GLY D C 1
ATOM 3887 O O . GLY D 1 34 ? 89.981 12.414 81.566 1.00 36.24 31 GLY D O 1
ATOM 3888 N N . THR D 1 35 ? 92.136 12.431 82.129 1.00 36.57 32 THR D N 1
ATOM 3889 C CA . THR D 1 35 ? 92.490 13.354 81.063 1.00 35.57 32 THR D CA 1
ATOM 3890 C C . THR D 1 35 ? 92.232 12.777 79.668 1.00 35.92 32 THR D C 1
ATOM 3891 O O . THR D 1 35 ? 91.674 13.458 78.809 1.00 35.27 32 THR D O 1
ATOM 3895 N N . GLN D 1 36 ? 92.638 11.526 79.416 1.00 35.47 33 GLN D N 1
ATOM 3896 C CA . GLN D 1 36 ? 92.320 10.943 78.121 1.00 34.95 33 GLN D CA 1
ATOM 3897 C C . GLN D 1 36 ? 90.831 10.941 77.826 1.00 34.54 33 GLN D C 1
ATOM 3898 O O . GLN D 1 36 ? 90.426 11.208 76.697 1.00 33.92 33 GLN D O 1
ATOM 3912 N N . THR D 1 38 ? 88.660 13.033 78.965 1.00 36.69 35 THR D N 1
ATOM 3913 C CA . THR D 1 38 ? 88.242 14.397 78.601 1.00 36.52 35 THR D CA 1
ATOM 3914 C C . THR D 1 38 ? 88.639 14.764 77.160 1.00 36.79 35 THR D C 1
ATOM 3915 O O . THR D 1 38 ? 87.923 15.520 76.510 1.00 35.79 35 THR D O 1
ATOM 3919 N N . ILE D 1 39 ? 89.732 14.196 76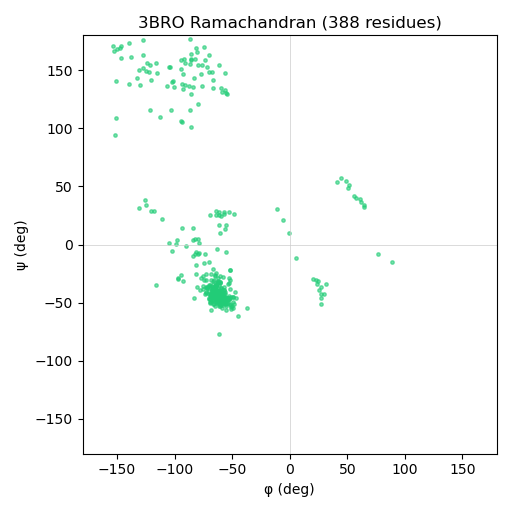.643 1.00 35.96 36 ILE D N 1
ATOM 3920 C CA . ILE D 1 39 ? 90.154 14.484 75.278 1.00 36.19 36 ILE D CA 1
ATOM 3921 C C . ILE D 1 39 ? 89.208 13.799 74.281 1.00 36.24 36 ILE D C 1
ATOM 3922 O O . ILE D 1 39 ? 88.878 14.408 73.291 1.00 36.66 36 ILE D O 1
ATOM 3927 N N . ILE D 1 40 ? 88.790 12.546 74.546 1.00 35.93 37 ILE D N 1
ATOM 3928 C CA . ILE D 1 40 ? 87.823 11.853 73.694 1.00 36.73 37 ILE D CA 1
ATOM 3929 C C . ILE D 1 40 ? 86.475 12.604 73.691 1.00 36.39 37 ILE D C 1
ATOM 3930 O O . ILE D 1 40 ? 85.879 12.806 72.629 1.00 36.29 37 ILE D O 1
ATOM 3935 N N . ASP D 1 41 ? 86.070 13.085 74.861 1.00 36.39 38 ASP D N 1
ATOM 3936 C CA . ASP D 1 41 ? 84.859 13.915 74.976 1.00 36.55 38 ASP D CA 1
ATOM 3937 C C . ASP D 1 41 ? 84.922 15.169 74.141 1.00 36.54 38 ASP D C 1
ATOM 3938 O O . ASP D 1 41 ? 84.038 15.435 73.349 1.00 39.80 38 ASP D O 1
ATOM 3943 N N . TYR D 1 42 ? 86.011 15.922 74.246 1.00 37.79 39 TYR D N 1
ATOM 3944 C CA . TYR D 1 42 ? 86.263 17.049 73.385 1.00 37.38 39 TYR D CA 1
ATOM 3945 C C . TYR D 1 42 ? 86.267 16.746 71.881 1.00 36.85 39 TYR D C 1
ATOM 3946 O O . TYR D 1 42 ? 85.594 17.395 71.088 1.00 36.50 39 TYR D O 1
ATOM 3955 N N . LEU D 1 43 ? 87.014 15.744 71.465 1.00 37.42 40 LEU D N 1
ATOM 3956 C CA . LEU D 1 43 ? 87.073 15.409 70.048 1.00 37.70 40 LEU D CA 1
ATOM 3957 C C . LEU D 1 43 ? 85.743 14.946 69.534 1.00 38.59 40 LEU D C 1
ATOM 3958 O O . LEU D 1 43 ? 85.370 15.269 68.399 1.00 40.23 40 LEU D O 1
ATOM 3963 N N . SER D 1 44 ? 84.997 14.233 70.369 1.00 39.22 41 SER D N 1
ATOM 3964 C CA . SER D 1 44 ? 83.689 13.727 70.002 1.00 42.50 41 SER D CA 1
ATOM 3965 C C . SER D 1 44 ? 82.682 14.859 69.750 1.00 43.17 41 SER D C 1
ATOM 3966 O O . SER D 1 44 ? 81.922 14.828 68.762 1.00 43.21 41 SER D O 1
ATOM 3969 N N A ARG D 1 45 ? 82.700 15.865 70.616 0.50 43.23 42 ARG D N 1
ATOM 3970 N N B ARG D 1 45 ? 82.749 15.881 70.591 0.50 43.15 42 ARG D N 1
ATOM 3971 C CA A ARG D 1 45 ? 81.829 17.039 70.476 0.50 43.96 42 ARG D CA 1
ATOM 3972 C CA B ARG D 1 45 ? 81.860 17.041 70.508 0.50 43.73 42 ARG D CA 1
ATOM 3973 C C A ARG D 1 45 ? 82.162 17.889 69.246 0.50 44.38 42 ARG D C 1
ATOM 3974 C C B ARG D 1 45 ? 82.2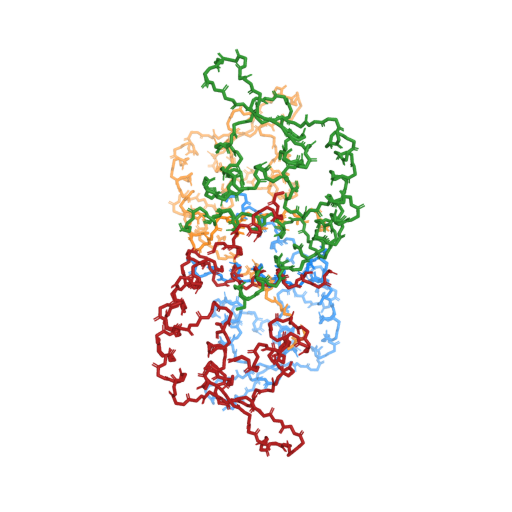47 18.012 69.385 0.50 44.33 42 ARG D C 1
ATOM 3975 O O A ARG D 1 45 ? 81.322 18.645 68.770 0.50 44.82 42 ARG D O 1
ATOM 3976 O O B ARG D 1 45 ? 81.533 18.980 69.126 0.50 44.63 42 ARG D O 1
ATOM 3991 N N . ASN D 1 46 ? 83.382 17.760 68.745 1.00 44.60 43 ASN D N 1
ATOM 3992 C CA . ASN D 1 46 ? 83.895 18.603 67.669 1.00 46.10 43 ASN D CA 1
ATOM 3993 C C . ASN D 1 46 ? 84.202 17.835 66.382 1.00 47.48 43 ASN D C 1
ATOM 3994 O O . ASN D 1 46 ? 84.995 18.281 65.552 1.00 46.15 43 ASN D O 1
ATOM 3999 N N . LYS D 1 47 ? 83.488 16.736 66.190 1.00 50.14 44 LYS D N 1
ATOM 4000 C CA . LYS D 1 47 ? 83.751 15.786 65.103 1.00 53.60 44 LYS D CA 1
ATOM 4001 C C . LYS D 1 47 ? 83.560 16.382 63.738 1.00 55.86 44 LYS D C 1
ATOM 4002 O O . LYS D 1 47 ? 84.182 15.931 62.776 1.00 57.85 44 LYS D O 1
ATOM 4008 N N A ASN D 1 48 ? 82.684 17.374 63.663 0.50 56.50 45 ASN D N 1
ATOM 4009 N N B ASN D 1 48 ? 82.654 17.340 63.625 0.50 56.73 45 ASN D N 1
ATOM 4010 C CA A ASN D 1 48 ? 82.283 18.003 62.412 0.50 57.16 45 ASN D CA 1
ATOM 4011 C CA B ASN D 1 48 ? 82.343 17.909 62.325 0.50 57.48 45 ASN D CA 1
ATOM 4012 C C A ASN D 1 48 ? 83.067 19.277 62.094 0.50 57.15 45 ASN D C 1
ATOM 4013 C C B ASN D 1 48 ? 83.227 19.097 61.948 0.50 57.42 45 ASN D C 1
ATOM 4014 O O A ASN D 1 48 ? 82.664 20.069 61.235 0.50 57.43 45 ASN D O 1
ATOM 4015 O O B ASN D 1 48 ? 83.082 19.629 60.846 0.50 57.66 45 ASN D O 1
ATOM 4024 N N . LYS D 1 49 ? 84.152 19.492 62.831 1.00 56.70 46 LYS D N 1
ATOM 4025 C CA . LYS D 1 49 ? 85.199 20.427 62.441 1.00 56.09 46 LYS D CA 1
ATOM 4026 C C . LYS D 1 49 ? 86.562 19.741 62.533 1.00 53.61 46 LYS D C 1
ATOM 4027 O O . LYS D 1 49 ? 86.741 18.689 63.154 1.00 52.64 46 LYS D O 1
ATOM 4033 N N . GLU D 1 50 ? 87.530 20.324 61.855 1.00 51.31 47 GLU D N 1
ATOM 4034 C CA . GLU D 1 50 ? 88.892 19.854 61.948 1.00 49.75 47 GLU D CA 1
ATOM 4035 C C . GLU D 1 50 ? 89.415 20.343 63.280 1.00 47.01 47 GLU D C 1
ATOM 4036 O O . GLU D 1 50 ? 89.104 21.462 63.674 1.00 46.59 47 GLU D O 1
ATOM 4042 N N . VAL D 1 51 ? 90.129 19.475 64.002 1.00 43.68 48 VAL D N 1
ATOM 4043 C CA . VAL D 1 51 ? 90.728 19.814 65.274 1.00 41.28 48 VAL D CA 1
ATOM 4044 C C . VAL D 1 51 ? 92.219 19.585 65.152 1.00 40.21 48 VAL D C 1
ATOM 4045 O O . VAL D 1 51 ? 92.667 18.461 64.949 1.00 41.13 48 VAL D O 1
ATOM 4049 N N . LEU D 1 52 ? 92.990 20.638 65.253 1.00 37.98 49 LEU D N 1
ATOM 4050 C CA . LEU D 1 52 ? 94.456 20.519 65.234 1.00 39.06 49 LEU D CA 1
ATOM 4051 C C . LEU D 1 52 ? 94.992 20.360 66.658 1.00 38.34 49 LEU D C 1
ATOM 4052 O O . LEU D 1 52 ? 94.351 20.753 67.592 1.00 38.91 49 LEU D O 1
ATOM 4057 N N . GLN D 1 53 ? 96.163 19.776 66.823 1.00 39.27 50 GLN D N 1
ATOM 4058 C CA . GLN D 1 53 ? 96.813 19.778 68.113 1.00 40.45 50 GLN D CA 1
ATOM 4059 C C . GLN D 1 53 ? 96.880 21.174 68.795 1.00 41.39 50 GLN D C 1
ATOM 4060 O O . GLN D 1 53 ? 96.633 21.272 70.006 1.00 40.44 50 GLN D O 1
ATOM 4066 N N A ARG D 1 54 ? 97.175 22.218 68.015 0.50 40.64 51 ARG D N 1
ATOM 4067 N N B ARG D 1 54 ? 97.165 22.237 68.047 0.50 40.74 51 ARG D N 1
ATOM 4068 C CA A ARG D 1 54 ? 97.183 23.608 68.516 0.50 41.62 51 ARG D CA 1
ATOM 4069 C CA B ARG D 1 54 ? 97.187 23.574 68.663 0.50 41.57 51 ARG D CA 1
ATOM 4070 C C A ARG D 1 54 ? 95.833 24.052 69.114 0.50 40.91 51 ARG D C 1
ATOM 4071 C C B ARG D 1 54 ? 95.812 24.052 69.154 0.50 41.01 51 ARG D C 1
ATOM 4072 O O A ARG D 1 54 ? 95.805 24.804 70.081 0.50 39.99 51 ARG D O 1
ATOM 4073 O O B ARG D 1 54 ? 95.742 24.841 70.088 0.50 40.07 51 ARG D O 1
ATOM 4088 N N . ASP D 1 55 ? 94.735 23.585 68.529 1.00 40.77 52 ASP D N 1
ATOM 4089 C CA . ASP D 1 55 ? 93.390 23.807 69.047 1.00 41.58 52 ASP D CA 1
ATOM 4090 C C . ASP D 1 55 ? 93.183 23.146 70.436 1.00 41.24 52 ASP D C 1
ATOM 4091 O O . ASP D 1 55 ? 92.608 23.738 71.336 1.00 40.42 52 ASP D O 1
ATOM 4096 N N . LEU D 1 56 ? 93.644 21.911 70.573 1.00 40.94 53 LEU D N 1
ATOM 4097 C CA . LEU D 1 56 ? 93.539 21.171 71.796 1.00 41.02 53 LEU D CA 1
ATOM 4098 C C . LEU D 1 56 ? 94.412 21.830 72.876 1.00 41.22 53 LEU D C 1
ATOM 4099 O O . LEU D 1 56 ? 93.962 22.033 74.039 1.00 40.52 53 LEU D O 1
ATOM 4104 N N . GLU D 1 57 ? 95.618 22.238 72.496 1.00 40.55 54 GLU D N 1
ATOM 4105 C CA . GLU D 1 57 ? 96.489 22.993 73.406 1.00 41.66 54 GLU D CA 1
ATOM 4106 C C . GLU D 1 57 ? 95.786 24.213 73.977 1.00 41.79 54 GLU D C 1
ATOM 4107 O O . GLU D 1 57 ? 95.821 24.427 75.194 1.00 41.37 54 GLU D O 1
ATOM 4113 N N . SER D 1 58 ? 95.118 24.969 73.110 1.00 41.85 55 SER D N 1
ATOM 4114 C CA . SER D 1 58 ? 94.379 26.165 73.496 1.00 43.27 55 SER D CA 1
ATOM 4115 C C . SER D 1 58 ? 93.167 25.856 74.336 1.00 42.75 55 SER D C 1
ATOM 4116 O O . SER D 1 58 ? 92.862 26.527 75.323 1.00 44.07 55 SER D O 1
ATOM 4119 N N . GLU D 1 59 ? 92.426 24.858 73.934 1.00 43.18 56 GLU D N 1
ATOM 4120 C CA . GLU D 1 59 ? 91.245 24.474 74.704 1.00 42.56 56 GLU D CA 1
ATOM 4121 C C . GLU D 1 59 ? 91.570 24.067 76.157 1.00 41.84 56 GLU D C 1
ATOM 4122 O O . GLU D 1 59 ? 90.829 24.429 77.085 1.00 40.64 56 GLU D O 1
ATOM 4128 N N . PHE D 1 60 ? 92.635 23.283 76.345 1.00 40.14 57 PHE D N 1
ATOM 4129 C CA . PHE D 1 60 ? 93.004 22.734 77.649 1.00 39.74 57 PHE D CA 1
ATOM 4130 C C . PHE D 1 60 ? 94.103 23.527 78.383 1.00 39.34 57 PHE D C 1
ATOM 4131 O O . PHE D 1 60 ? 94.538 23.157 79.473 1.00 38.47 57 PHE D O 1
ATOM 4139 N N . SER D 1 61 ? 94.507 24.640 77.779 1.00 40.35 58 SER D N 1
ATOM 4140 C CA . SER D 1 61 ? 95.644 25.449 78.197 1.00 40.74 58 SER D CA 1
ATOM 4141 C C . SER D 1 61 ? 96.809 24.619 78.600 1.00 41.96 58 SER D C 1
ATOM 4142 O O . SER D 1 61 ? 97.328 24.794 79.679 1.00 42.58 58 SER D O 1
ATOM 4145 N N . ILE D 1 62 ? 97.241 23.714 77.730 1.00 44.16 59 ILE D N 1
ATOM 4146 C CA . ILE D 1 62 ? 98.443 22.926 78.001 1.00 46.30 59 ILE D CA 1
ATOM 4147 C C . ILE D 1 62 ? 99.591 23.217 76.971 1.00 47.40 59 ILE D C 1
ATOM 4148 O O . ILE D 1 62 ? 99.324 23.629 75.836 1.00 47.63 59 ILE D O 1
ATOM 4153 N N . LYS D 1 63 ? 100.842 22.972 77.366 1.00 48.21 60 LYS D N 1
ATOM 4154 C CA . LYS D 1 63 ? 101.988 23.277 76.496 1.00 49.36 60 LYS D CA 1
ATOM 4155 C C . LYS D 1 63 ? 102.047 22.290 75.344 1.00 48.94 60 LYS D C 1
ATOM 4156 O O . LYS D 1 63 ? 101.597 21.146 75.484 1.00 47.35 60 LYS D O 1
ATOM 4162 N N . SER D 1 64 ? 102.624 22.723 74.225 1.00 48.02 61 SER D N 1
ATOM 4163 C CA . SER D 1 64 ? 102.842 21.815 73.084 1.00 49.18 61 SER D CA 1
ATOM 4164 C C . SER D 1 64 ? 103.498 20.471 73.413 1.00 48.07 61 SER D C 1
ATOM 4165 O O . SER D 1 64 ? 103.017 19.433 72.950 1.00 48.09 61 SER D O 1
ATOM 4168 N N . SER D 1 65 ? 104.556 20.500 74.223 1.00 47.84 62 SER D N 1
ATOM 4169 C CA . SER D 1 65 ? 105.290 19.294 74.654 1.00 48.59 62 SER D CA 1
ATOM 4170 C C . SER D 1 65 ? 104.404 18.271 75.379 1.00 47.96 62 SER D C 1
ATOM 4171 O O . SER D 1 65 ? 104.416 17.100 75.060 1.00 47.20 62 SER D O 1
ATOM 4174 N N . THR D 1 66 ? 103.662 18.763 76.356 1.00 47.76 63 THR D N 1
ATOM 4175 C CA . THR D 1 66 ? 102.664 18.002 77.107 1.00 47.97 63 THR D CA 1
ATOM 4176 C C . THR D 1 66 ? 101.582 17.387 76.213 1.00 46.64 63 THR D C 1
ATOM 4177 O O . THR D 1 66 ? 101.281 16.189 76.318 1.00 46.92 63 THR D O 1
ATOM 4181 N N . ALA D 1 67 ? 101.031 18.206 75.319 1.00 45.07 64 ALA D N 1
ATOM 4182 C CA . ALA D 1 67 ? 100.017 17.774 74.374 1.00 44.16 64 ALA D CA 1
ATOM 4183 C C . ALA D 1 67 ? 100.563 16.645 73.458 1.00 43.28 64 ALA D C 1
ATOM 4184 O O . ALA D 1 67 ? 99.850 15.683 73.129 1.00 41.74 64 ALA D O 1
ATOM 4186 N N . THR D 1 68 ? 101.817 16.763 73.056 1.00 41.69 65 THR D N 1
ATOM 4187 C CA . THR D 1 68 ? 102.437 15.770 72.157 1.00 43.24 65 THR D CA 1
ATOM 4188 C C . THR D 1 68 ? 102.563 14.426 72.891 1.00 43.06 65 THR D C 1
ATOM 4189 O O . THR D 1 68 ? 102.265 13.382 72.312 1.00 43.13 65 THR D O 1
ATOM 4193 N N . VAL D 1 69 ? 102.975 14.483 74.157 1.00 42.89 66 VAL D N 1
ATOM 4194 C CA . VAL D 1 69 ? 103.146 13.293 74.983 1.00 43.03 66 VAL D CA 1
ATOM 4195 C C . VAL D 1 69 ? 101.789 12.619 75.246 1.00 43.13 66 VAL D C 1
ATOM 4196 O O . VAL D 1 69 ? 101.644 11.400 75.123 1.00 42.97 66 VAL D O 1
ATOM 4200 N N . LEU D 1 70 ? 100.791 13.431 75.588 1.00 42.84 67 LEU D N 1
ATOM 4201 C CA . LEU D 1 70 ? 99.425 12.968 75.842 1.00 42.63 67 LEU D CA 1
ATOM 4202 C C . LEU D 1 70 ? 98.823 12.274 74.623 1.00 42.07 67 LEU D C 1
ATOM 4203 O O . LEU D 1 70 ? 98.301 11.144 74.722 1.00 41.65 67 LEU D O 1
ATOM 4208 N N . LEU D 1 71 ? 98.886 12.941 73.473 1.00 39.54 68 LEU D N 1
ATOM 4209 C CA . LEU D 1 71 ? 98.399 12.391 72.250 1.00 40.10 68 LEU D CA 1
ATOM 4210 C C . LEU D 1 71 ? 99.180 11.164 71.802 1.00 40.68 68 LEU D C 1
ATOM 4211 O O . LEU D 1 71 ? 98.602 10.227 71.242 1.00 40.17 68 LEU D O 1
ATOM 4216 N N . GLN D 1 72 ? 100.491 11.140 72.028 1.00 42.00 69 GLN D N 1
ATOM 4217 C CA . GLN D 1 72 ? 101.269 9.935 71.682 1.00 40.85 69 GLN D CA 1
ATOM 4218 C C . GLN D 1 72 ? 100.844 8.692 72.454 1.00 40.27 69 GLN D C 1
ATOM 4219 O O . GLN D 1 72 ? 100.708 7.635 71.859 1.00 40.37 69 GLN D O 1
ATOM 4225 N N A ARG D 1 73 ? 100.624 8.816 73.753 0.35 40.01 70 ARG D N 1
ATOM 4226 N N B ARG D 1 73 ? 100.638 8.806 73.763 0.35 39.47 70 ARG D N 1
ATOM 4227 N N C ARG D 1 73 ? 100.633 8.842 73.757 0.30 39.89 70 ARG D N 1
ATOM 4228 C CA A ARG D 1 73 ? 100.076 7.704 74.517 0.35 40.67 70 ARG D CA 1
ATOM 4229 C CA B ARG D 1 73 ? 100.104 7.688 74.556 0.35 39.87 70 ARG D CA 1
ATOM 4230 C CA C ARG D 1 73 ? 100.066 7.781 74.584 0.30 40.21 70 ARG D CA 1
ATOM 4231 C C A ARG D 1 73 ? 98.764 7.210 73.919 0.35 40.08 70 ARG D C 1
ATOM 4232 C C B ARG D 1 73 ? 98.704 7.228 74.089 0.35 39.69 70 ARG D C 1
ATOM 4233 C C C ARG D 1 73 ? 98.763 7.235 73.986 0.30 39.93 70 ARG D C 1
ATOM 4234 O O A ARG D 1 73 ? 98.553 6.013 73.791 0.35 40.39 70 ARG D O 1
ATOM 4235 O O B ARG D 1 73 ? 98.368 6.058 74.243 0.35 40.00 70 ARG D O 1
ATOM 4236 O O C ARG D 1 73 ? 98.555 6.030 73.932 0.30 40.19 70 ARG D O 1
ATOM 4266 N N . GLU D 1 75 ? 97.596 7.480 70.826 1.00 40.80 72 GLU D N 1
ATOM 4267 C CA . GLU D 1 75 ? 97.905 6.778 69.595 1.00 43.35 72 GLU D CA 1
ATOM 4268 C C . GLU D 1 75 ? 98.386 5.354 69.857 1.00 42.51 72 GLU D C 1
ATOM 4269 O O . GLU D 1 75 ? 97.971 4.437 69.195 1.00 42.01 72 GLU D O 1
ATOM 4275 N N . ILE D 1 76 ? 99.237 5.178 70.850 1.00 42.82 73 ILE D N 1
ATOM 4276 C CA . ILE D 1 76 ? 99.667 3.867 71.242 1.00 42.21 73 ILE D CA 1
ATOM 4277 C C . ILE D 1 76 ? 98.493 3.004 71.749 1.00 42.24 73 ILE D C 1
ATOM 4278 O O . ILE D 1 76 ? 98.469 1.784 71.536 1.00 37.46 73 ILE D O 1
ATOM 4283 N N . LYS D 1 77 ? 97.488 3.640 72.390 1.00 40.98 74 LYS D N 1
ATOM 4284 C CA . LYS D 1 77 ? 96.342 2.909 72.843 1.00 40.24 74 LYS D CA 1
ATOM 4285 C C . LYS D 1 77 ? 95.386 2.731 71.702 1.00 39.09 74 LYS D C 1
ATOM 4286 O O . LYS D 1 77 ? 94.321 2.246 71.913 1.00 39.09 74 LYS D O 1
ATOM 4292 N N . LYS D 1 78 ? 95.771 3.167 70.500 1.00 38.95 75 LYS D N 1
ATOM 4293 C CA . LYS D 1 78 ? 94.960 3.065 69.296 1.00 39.32 75 LYS D CA 1
ATOM 4294 C C . LYS D 1 78 ? 93.607 3.759 69.487 1.00 38.15 75 LYS D C 1
ATOM 4295 O O . LYS D 1 78 ? 92.557 3.272 69.072 1.00 38.60 75 LYS D O 1
ATOM 4301 N N . LEU D 1 79 ? 93.645 4.904 70.148 1.00 38.62 76 LEU D N 1
ATOM 4302 C CA . LEU D 1 79 ? 92.450 5.713 70.402 1.00 37.70 76 LEU D CA 1
ATOM 4303 C C . LEU D 1 79 ? 92.295 6.824 69.375 1.00 38.91 76 LEU D C 1
ATOM 4304 O O . LEU D 1 79 ? 91.183 7.281 69.063 1.00 38.34 76 LEU D O 1
ATOM 4309 N N . LEU D 1 80 ? 93.416 7.279 68.851 1.00 39.04 77 LEU D N 1
ATOM 4310 C CA . LEU D 1 80 ? 93.371 8.365 67.911 1.00 40.44 77 LEU D CA 1
ATOM 4311 C C . LEU D 1 80 ? 94.544 8.320 66.941 1.00 39.42 77 LEU D C 1
ATOM 4312 O O . LEU D 1 80 ? 95.489 7.555 67.120 1.00 37.21 77 LEU D O 1
ATOM 4317 N N . TYR D 1 81 ? 94.429 9.113 65.888 1.00 39.31 78 TYR D N 1
ATOM 4318 C CA . TYR D 1 81 ? 95.475 9.187 64.879 1.00 40.45 78 TYR D CA 1
ATOM 4319 C C . TYR D 1 81 ? 95.392 10.555 64.227 1.00 40.17 78 TYR D C 1
ATOM 4320 O O . TYR D 1 81 ? 94.466 11.310 64.508 1.00 39.75 78 TYR D O 1
ATOM 4329 N N . ARG D 1 82 ? 96.392 10.852 63.412 1.00 40.31 79 ARG D N 1
ATOM 4330 C CA . ARG D 1 82 ? 96.468 12.079 62.637 1.00 41.28 79 ARG D CA 1
ATOM 4331 C C . ARG D 1 82 ? 96.199 11.848 61.165 1.00 39.50 79 ARG D C 1
ATOM 4332 O O . ARG D 1 82 ? 96.679 10.905 60.587 1.00 36.32 79 ARG D O 1
ATOM 4340 N N . LYS D 1 83 ? 95.408 12.736 60.580 1.00 38.78 80 LYS D N 1
ATOM 4341 C CA . LYS D 1 83 ? 95.078 12.696 59.201 1.00 40.58 80 LYS D CA 1
ATOM 4342 C C . LYS D 1 83 ? 95.562 14.001 58.582 1.00 40.66 80 LYS D C 1
ATOM 4343 O O . LYS D 1 83 ? 95.433 15.086 59.198 1.00 40.15 80 LYS D O 1
ATOM 4349 N N . VAL D 1 84 ? 96.091 13.917 57.367 1.00 40.61 81 VAL D N 1
ATOM 4350 C CA . VAL D 1 84 ? 96.450 15.112 56.642 1.00 41.86 81 VAL D CA 1
ATOM 4351 C C . VAL D 1 84 ? 95.148 15.948 56.496 1.00 42.76 81 VAL D C 1
ATOM 4352 O O . VAL D 1 84 ? 94.092 15.405 56.159 1.00 41.61 81 VAL D O 1
ATOM 4356 N N . SER D 1 85 ? 95.235 17.229 56.833 1.00 43.10 82 SER D N 1
ATOM 4357 C CA . SER D 1 85 ? 94.080 18.118 56.820 1.00 44.54 82 SER D CA 1
ATOM 4358 C C . SER D 1 85 ? 93.618 18.418 55.397 1.00 46.12 82 SER D C 1
ATOM 4359 O O . SER D 1 85 ? 94.415 18.477 54.447 1.00 46.02 82 SER D O 1
ATOM 4362 N N . GLY D 1 86 ? 92.310 18.613 55.268 1.00 48.00 83 GLY D N 1
ATOM 4363 C CA . GLY D 1 86 ? 91.671 18.874 53.982 1.00 48.89 83 GLY D CA 1
ATOM 4364 C C . GLY D 1 86 ? 91.721 20.348 53.622 1.00 49.45 83 GLY D C 1
ATOM 4365 O O . GLY D 1 86 ? 91.666 20.695 52.443 1.00 50.31 83 GLY D O 1
ATOM 4366 N N A LYS D 1 87 ? 91.778 21.206 54.646 0.50 49.53 84 LYS D N 1
ATOM 4367 N N B LYS D 1 87 ? 91.841 21.221 54.616 0.50 49.67 84 LYS D N 1
ATOM 4368 C CA A LYS D 1 87 ? 91.989 22.648 54.464 0.50 49.56 84 LYS D CA 1
ATOM 4369 C CA B LYS D 1 87 ? 91.933 22.648 54.323 0.50 49.70 84 LYS D CA 1
ATOM 4370 C C A LYS D 1 87 ? 93.381 22.923 53.885 0.50 49.13 84 LYS D C 1
ATOM 4371 C C B LYS D 1 87 ? 93.384 23.130 54.097 0.50 49.31 84 LYS D C 1
ATOM 4372 O O A LYS D 1 87 ? 93.546 23.581 52.843 0.50 49.15 84 LYS D O 1
ATOM 4373 O O B LYS D 1 87 ? 93.595 24.193 53.492 0.50 49.70 84 LYS D O 1
ATOM 4384 N N . ASP D 1 88 ? 94.370 22.351 54.560 1.00 48.48 85 ASP D N 1
ATOM 4385 C CA . ASP D 1 88 ? 95.767 22.684 54.368 1.00 47.16 85 ASP D CA 1
ATOM 4386 C C . ASP D 1 88 ? 96.613 21.429 54.587 1.00 45.62 85 ASP D C 1
ATOM 4387 O O . ASP D 1 88 ? 96.736 20.931 55.722 1.00 45.57 85 ASP D O 1
ATOM 4392 N N . SER D 1 89 ? 97.186 20.925 53.500 1.00 43.95 86 SER D N 1
ATOM 4393 C CA . SER D 1 89 ? 97.974 19.690 53.525 1.00 43.65 86 SER D CA 1
ATOM 4394 C C . SER D 1 89 ? 99.252 19.753 54.392 1.00 41.90 86 SER D C 1
ATOM 4395 O O . SER D 1 89 ? 99.958 18.759 54.499 1.00 40.24 86 SER D O 1
ATOM 4398 N N . ARG D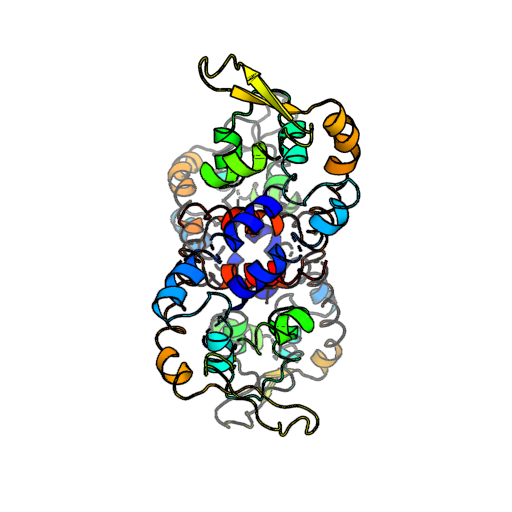 1 90 ? 99.549 20.928 54.954 1.00 41.53 87 ARG D N 1
ATOM 4399 C CA . ARG D 1 90 ? 100.666 21.129 55.857 1.00 41.87 87 ARG D CA 1
ATOM 4400 C C . ARG D 1 90 ? 100.254 20.866 57.287 1.00 41.25 87 ARG D C 1
ATOM 4401 O O . ARG D 1 90 ? 101.107 20.768 58.140 1.00 42.09 87 ARG D O 1
ATOM 4409 N N A GLN D 1 91 ? 98.959 20.717 57.542 0.50 40.50 88 GLN D N 1
ATOM 4410 N N B GLN D 1 91 ? 98.941 20.762 57.534 0.50 41.06 88 GLN D N 1
ATOM 4411 C CA A GLN D 1 91 ? 98.476 20.496 58.886 0.50 40.64 88 GLN D CA 1
ATOM 4412 C CA B GLN D 1 91 ? 98.373 20.550 58.866 0.50 41.66 88 GLN D CA 1
ATOM 4413 C C A GLN D 1 91 ? 97.911 19.103 59.012 0.50 40.79 88 GLN D C 1
ATOM 4414 C C B GLN D 1 91 ? 97.928 19.097 59.004 0.50 41.32 88 GLN D C 1
ATOM 4415 O O A GLN D 1 91 ? 97.464 18.498 58.037 0.50 40.04 88 GLN D O 1
ATOM 4416 O O B GLN D 1 91 ? 97.553 18.454 58.025 0.50 40.58 88 GLN D O 1
ATOM 4427 N N . LYS D 1 92 ? 97.972 18.594 60.230 1.00 41.48 89 LYS D N 1
ATOM 4428 C CA . LYS D 1 92 ? 97.393 17.315 60.581 1.00 42.95 89 LYS D CA 1
ATOM 4429 C C . LYS D 1 92 ? 96.293 17.497 61.614 1.00 43.23 89 LYS D C 1
ATOM 4430 O O . LYS D 1 92 ? 96.498 18.144 62.650 1.00 45.78 89 LYS D O 1
ATOM 4436 N N A CYS D 1 93 ? 95.134 16.918 61.343 0.50 42.30 90 CYS D N 1
ATOM 4437 N N B CYS D 1 93 ? 95.122 16.942 61.297 0.50 43.19 90 CYS D N 1
ATOM 4438 C CA A CYS D 1 93 ? 94.018 16.999 62.246 0.50 41.54 90 CYS D CA 1
ATOM 4439 C CA B CYS D 1 93 ? 93.964 16.896 62.174 0.50 43.27 90 CYS D CA 1
ATOM 4440 C C A CYS D 1 93 ? 93.834 15.677 63.004 0.50 41.40 90 CYS D C 1
ATOM 4441 C C B CYS D 1 93 ? 94.037 15.697 63.101 0.50 42.27 90 CYS D C 1
ATOM 4442 O O A CYS D 1 93 ? 94.129 14.581 62.502 0.50 40.60 90 CYS D O 1
ATOM 4443 O O B CYS D 1 93 ? 94.696 14.694 62.800 0.50 41.09 90 CYS D O 1
ATOM 4448 N N . LEU D 1 94 ? 93.346 15.803 64.224 1.00 41.33 91 LEU D N 1
ATOM 4449 C CA . LEU D 1 94 ? 93.173 14.692 65.120 1.00 41.20 91 LEU D CA 1
ATOM 4450 C C . LEU D 1 94 ? 91.860 13.930 64.881 1.00 41.39 91 LEU D C 1
ATOM 4451 O O . LEU D 1 94 ? 90.781 14.514 64.783 1.00 40.19 91 LEU D O 1
ATOM 4456 N N . LYS D 1 95 ? 91.952 12.607 64.813 1.00 40.84 92 LYS D N 1
ATOM 4457 C CA . LYS D 1 95 ? 90.774 11.761 64.552 1.00 42.10 92 LYS D CA 1
ATOM 4458 C C . LYS D 1 95 ? 90.679 10.648 65.568 1.00 41.25 92 LYS D C 1
ATOM 4459 O O . LYS D 1 95 ? 91.660 10.008 65.844 1.00 41.08 92 LYS D O 1
ATOM 4465 N N . LEU D 1 96 ? 89.481 10.384 66.063 1.00 41.51 93 LEU D N 1
ATOM 4466 C CA . LEU D 1 96 ? 89.251 9.195 66.906 1.00 41.64 93 LEU D CA 1
ATOM 4467 C C . LEU D 1 96 ? 89.159 7.921 66.075 1.00 41.18 93 LEU D C 1
ATOM 4468 O O . LEU D 1 96 ? 88.626 7.891 64.967 1.00 40.35 93 LEU D O 1
ATOM 4473 N N . THR D 1 97 ? 89.637 6.838 66.658 1.00 41.53 94 THR D N 1
ATOM 4474 C CA . THR D 1 97 ? 89.524 5.545 66.027 1.00 40.98 94 THR D CA 1
ATOM 4475 C C . THR D 1 97 ? 88.141 4.975 66.269 1.00 41.46 94 THR D C 1
ATOM 4476 O O . THR D 1 97 ? 87.360 5.468 67.108 1.00 39.60 94 THR D O 1
ATOM 4480 N N . LYS D 1 98 ? 87.855 3.896 65.554 1.00 41.87 95 LYS D N 1
ATOM 4481 C CA . LYS D 1 98 ? 86.655 3.116 65.815 1.00 43.91 95 LYS D CA 1
ATOM 4482 C C . LYS D 1 98 ? 86.610 2.621 67.285 1.00 42.55 95 LYS D C 1
ATOM 4483 O O . LYS D 1 98 ? 85.576 2.663 67.931 1.00 42.64 95 LYS D O 1
ATOM 4489 N N . LYS D 1 99 ? 87.739 2.179 67.805 1.00 40.94 96 LYS D N 1
ATOM 4490 C CA . LYS D 1 99 ? 87.860 1.887 69.246 1.00 40.30 96 LYS D CA 1
ATOM 4491 C C . LYS D 1 99 ? 87.355 2.982 70.200 1.00 40.43 96 LYS D C 1
ATOM 4492 O O . LYS D 1 99 ? 86.631 2.717 71.150 1.00 41.41 96 LYS D O 1
ATOM 4498 N N . ALA D 1 100 ? 87.792 4.215 69.974 1.00 40.83 97 ALA D N 1
ATOM 4499 C CA . ALA D 1 100 ? 87.430 5.307 70.824 1.00 40.94 97 ALA D CA 1
ATOM 4500 C C . ALA D 1 100 ? 85.968 5.672 70.599 1.00 41.39 97 ALA D C 1
ATOM 4501 O O . ALA D 1 100 ? 85.267 5.983 71.552 1.00 40.21 97 ALA D O 1
ATOM 4503 N N . ASN D 1 101 ? 85.511 5.595 69.342 1.00 42.66 98 ASN D N 1
ATOM 4504 C CA . ASN D 1 101 ? 84.101 5.885 68.967 1.00 43.56 98 ASN D CA 1
ATOM 4505 C C . ASN D 1 101 ? 83.095 4.975 69.650 1.00 43.27 98 ASN D C 1
ATOM 4506 O O . ASN D 1 101 ? 81.976 5.398 69.904 1.00 41.91 98 ASN D O 1
ATOM 4511 N N . LYS D 1 102 ? 83.516 3.769 70.011 1.00 42.50 99 LYS D N 1
ATOM 4512 C CA . LYS D 1 102 ? 82.663 2.842 70.764 1.00 44.24 99 LYS D CA 1
ATOM 4513 C C . LYS D 1 102 ? 82.366 3.358 72.175 1.00 43.42 99 LYS D C 1
ATOM 4514 O O . LYS D 1 102 ? 81.377 2.961 72.778 1.00 43.13 99 LYS D O 1
ATOM 4520 N N . LEU D 1 103 ? 83.203 4.269 72.675 1.00 42.37 100 LEU D N 1
ATOM 4521 C CA . LEU D 1 103 ? 83.007 4.866 73.994 1.00 41.85 100 LEU D CA 1
ATOM 4522 C C . LEU D 1 103 ? 82.308 6.240 73.960 1.00 41.98 100 LEU D C 1
ATOM 4523 O O . LEU D 1 103 ? 82.072 6.842 75.007 1.00 41.22 100 LEU D O 1
ATOM 4528 N N A GLU D 1 104 ? 82.050 6.748 72.752 0.60 41.84 101 GLU D N 1
ATOM 4529 N N B GLU D 1 104 ? 81.920 6.702 72.774 0.40 41.26 101 GLU D N 1
ATOM 4530 C CA A GLU D 1 104 ? 81.600 8.137 72.556 0.60 41.80 101 GLU D CA 1
ATOM 4531 C CA B GLU D 1 104 ? 81.372 8.056 72.646 0.40 41.16 101 GLU D CA 1
ATOM 4532 C C A GLU D 1 104 ? 80.375 8.477 73.404 0.60 40.75 101 GLU D C 1
ATOM 4533 C C B GLU D 1 104 ? 80.053 8.296 73.404 0.40 40.38 101 GLU D C 1
ATOM 4534 O O A GLU D 1 104 ? 80.317 9.484 74.129 0.60 39.22 101 GLU D O 1
ATOM 4535 O O B GLU D 1 104 ? 79.949 9.287 74.143 0.40 39.01 101 GLU D O 1
ATOM 4546 N N A THR D 1 105 ? 79.367 7.608 73.278 0.50 40.32 102 THR D N 1
ATOM 4547 N N B THR D 1 105 ? 79.057 7.412 73.273 0.50 39.87 102 THR D N 1
ATOM 4548 C CA A THR D 1 105 ? 78.075 7.773 73.980 0.50 40.30 102 THR D CA 1
ATOM 4549 C CA B THR D 1 105 ? 77.822 7.635 74.037 0.50 40.04 102 THR D CA 1
ATOM 4550 C C A THR D 1 105 ? 78.183 7.625 75.507 0.50 39.40 102 THR D C 1
ATOM 4551 C C B THR D 1 105 ? 78.083 7.557 75.544 0.50 39.21 102 THR D C 1
ATOM 4552 O O A THR D 1 105 ? 77.615 8.417 76.256 0.50 38.63 102 THR D O 1
ATOM 4553 O O B THR D 1 105 ? 77.554 8.351 76.312 0.50 38.42 102 THR D O 1
ATOM 4560 N N . ILE D 1 106 ? 78.924 6.621 75.954 1.00 38.29 103 ILE D N 1
ATOM 4561 C CA . ILE D 1 106 ? 79.182 6.403 77.373 1.00 39.70 103 ILE D CA 1
ATOM 4562 C C . ILE D 1 106 ? 79.843 7.646 78.000 1.00 38.14 103 ILE D C 1
ATOM 4563 O O . ILE D 1 106 ? 79.408 8.153 79.018 1.00 37.58 103 ILE D O 1
ATOM 4568 N N . ILE D 1 107 ? 80.875 8.148 77.340 1.00 37.67 104 ILE D N 1
ATOM 4569 C CA . ILE D 1 107 ? 81.630 9.314 77.811 1.00 37.41 104 ILE D CA 1
ATOM 4570 C C . ILE D 1 107 ? 80.795 10.605 77.779 1.00 37.71 104 ILE D C 1
ATOM 4571 O O . ILE D 1 107 ? 80.788 11.341 78.764 1.00 37.30 104 ILE D O 1
ATOM 4576 N N A LEU D 1 108 ? 80.115 10.881 76.666 0.60 37.46 105 LEU D N 1
ATOM 4577 N N B LEU D 1 108 ? 80.115 10.864 76.652 0.40 37.61 105 LEU D N 1
ATOM 4578 C CA A LEU D 1 108 ? 79.283 12.087 76.565 0.60 39.03 105 LEU D CA 1
ATOM 4579 C CA B LEU D 1 108 ? 79.206 12.020 76.510 0.40 38.37 105 LEU D CA 1
ATOM 4580 C C A LEU D 1 108 ? 78.164 12.075 77.609 0.60 39.06 105 LEU D C 1
ATOM 4581 C C B LEU D 1 108 ? 78.220 12.048 77.646 0.40 38.69 105 LEU D C 1
ATOM 4582 O O A LEU D 1 108 ? 77.855 13.102 78.196 0.60 39.56 105 LEU D O 1
ATOM 4583 O O B LEU D 1 108 ? 78.039 13.067 78.299 0.40 39.03 105 LEU D O 1
ATOM 4592 N N . SER D 1 109 ? 77.561 10.913 77.851 1.00 38.80 106 SER D N 1
ATOM 4593 C CA . SER D 1 109 ? 76.546 10.796 78.862 1.00 39.55 106 SER D CA 1
ATOM 4594 C C . SER D 1 109 ? 77.123 11.005 80.273 1.00 39.54 106 SER D C 1
ATOM 4595 O O . SER D 1 109 ? 76.499 11.666 81.096 1.00 38.76 106 SER D O 1
ATOM 4598 N N . TYR D 1 110 ? 78.301 10.440 80.559 1.00 38.12 107 TYR D N 1
ATOM 4599 C CA . TYR D 1 110 ? 78.950 10.643 81.867 1.00 37.66 107 TYR D CA 1
ATOM 4600 C C . TYR D 1 110 ? 79.235 12.126 82.055 1.00 37.37 107 TYR D C 1
ATOM 4601 O O . TYR D 1 110 ? 78.945 12.712 83.121 1.00 34.87 107 TYR D O 1
ATOM 4618 N N . ASP D 1 112 ? 78.036 14.863 80.461 1.00 38.75 109 ASP D N 1
ATOM 4619 C CA . ASP D 1 112 ? 76.804 15.662 80.554 1.00 39.90 109 ASP D CA 1
ATOM 4620 C C . ASP D 1 112 ? 76.205 15.572 81.968 1.00 40.81 109 ASP D C 1
ATOM 4621 O O . ASP D 1 112 ? 75.849 16.589 82.570 1.00 41.64 109 ASP D O 1
ATOM 4626 N N . SER D 1 113 ? 76.126 14.367 82.523 1.00 40.72 110 SER D N 1
ATOM 4627 C CA . SER D 1 113 ? 75.606 14.212 83.868 1.00 41.40 110 SER D CA 1
ATOM 4628 C C . SER D 1 113 ? 76.480 14.847 84.917 1.00 41.61 110 SER D C 1
ATOM 4629 O O . SER D 1 113 ? 75.992 15.386 85.928 1.00 39.89 110 SER D O 1
ATOM 4632 N N . ASP D 1 114 ? 77.780 14.736 84.727 1.00 43.08 111 ASP D N 1
ATOM 4633 C CA . ASP D 1 114 ? 78.713 15.285 85.711 1.00 43.94 111 ASP D CA 1
ATOM 4634 C C . ASP D 1 114 ? 78.567 16.798 85.796 1.00 43.77 111 ASP D C 1
ATOM 4635 O O . ASP D 1 114 ? 78.584 17.360 86.891 1.00 42.35 111 ASP D O 1
ATOM 4640 N N A GLN D 1 115 ? 78.509 17.453 84.635 0.50 44.77 112 GLN D N 1
ATOM 4641 N N B GLN D 1 115 ? 78.408 17.444 84.658 0.50 45.10 112 GLN D N 1
ATOM 4642 C CA A GLN D 1 115 ? 78.317 18.920 84.578 0.50 44.89 112 GLN D CA 1
ATOM 4643 C CA B GLN D 1 115 ? 78.291 18.900 84.641 0.50 46.12 112 GLN D CA 1
ATOM 4644 C C A GLN D 1 115 ? 76.967 19.278 85.169 0.50 44.32 112 GLN D C 1
ATOM 4645 C C B GLN D 1 115 ? 76.914 19.387 85.048 0.50 44.79 112 GLN D C 1
ATOM 4646 O O A GLN D 1 115 ? 76.927 20.112 86.048 0.50 45.25 112 GLN D O 1
ATOM 4647 O O B GLN D 1 115 ? 76.778 20.459 85.612 0.50 45.22 112 GLN D O 1
ATOM 4658 N N . SER D 1 116 ? 75.891 18.619 84.737 1.00 44.28 113 SER D N 1
ATOM 4659 C CA . SER D 1 116 ? 74.546 18.898 85.263 1.00 44.58 113 SER D CA 1
ATOM 4660 C C . SER D 1 116 ? 74.481 18.824 86.788 1.00 43.74 113 SER D C 1
ATOM 4661 O O . SER D 1 116 ? 73.770 19.582 87.398 1.00 40.35 113 SER D O 1
ATOM 4664 N N . GLN D 1 117 ? 75.195 17.860 87.378 1.00 43.91 114 GLN D N 1
ATOM 4665 C CA . GLN D 1 117 ? 75.272 17.718 88.838 1.00 44.39 114 GLN D CA 1
ATOM 4666 C C . GLN D 1 117 ? 76.073 18.867 89.454 1.00 45.02 114 GLN D C 1
ATOM 4667 O O . GLN D 1 117 ? 75.660 19.503 90.423 1.00 42.93 114 GLN D O 1
ATOM 4681 N N . THR D 1 119 ? 76.598 21.860 88.386 1.00 44.53 116 THR D N 1
ATOM 4682 C CA . THR D 1 119 ? 75.842 23.098 88.294 1.00 44.50 116 THR D CA 1
ATOM 4683 C C . THR D 1 119 ? 74.377 22.979 88.702 1.00 43.44 116 THR D C 1
ATOM 4684 O O . THR D 1 119 ? 73.553 23.787 88.294 1.00 42.91 116 THR D O 1
ATOM 4688 N N . SER D 1 120 ? 74.015 21.967 89.472 1.00 43.37 117 SER D N 1
ATOM 4689 C CA . SER D 1 120 ? 72.593 21.796 89.733 1.00 43.74 117 SER D CA 1
ATOM 4690 C C . SER D 1 120 ? 72.038 22.945 90.557 1.00 42.05 117 SER D C 1
ATOM 4691 O O . SER D 1 120 ? 72.697 23.500 91.461 1.00 41.19 117 SER D O 1
ATOM 4694 N N . GLY D 1 121 ? 70.828 23.321 90.207 1.00 40.45 118 GLY D N 1
ATOM 4695 C CA . GLY D 1 121 ? 70.199 24.483 90.800 1.00 40.57 118 GLY D CA 1
ATOM 4696 C C . GLY D 1 121 ? 70.676 25.823 90.296 1.00 40.40 118 GLY D C 1
ATOM 4697 O O . GLY D 1 121 ? 70.060 26.803 90.613 1.00 41.60 118 GLY D O 1
ATOM 4698 N N . LEU D 1 122 ? 71.732 25.888 89.480 1.00 40.06 119 LEU D N 1
ATOM 4699 C CA . LEU D 1 122 ? 72.237 27.191 89.009 1.00 39.96 119 LEU D CA 1
ATOM 4700 C C . LEU D 1 122 ? 71.487 27.575 87.767 1.00 39.62 119 LEU D C 1
ATOM 4701 O O . LEU D 1 122 ? 71.320 26.748 86.866 1.00 39.92 119 LEU D O 1
ATOM 4706 N N . ASN D 1 123 ? 71.097 28.839 87.707 1.00 38.16 120 ASN D N 1
ATOM 4707 C CA . ASN D 1 123 ? 70.588 29.415 86.475 1.00 37.73 120 ASN D CA 1
ATOM 4708 C C . ASN D 1 123 ? 71.709 29.494 85.456 1.00 37.63 120 ASN D C 1
ATOM 4709 O O . ASN D 1 123 ? 72.884 29.641 85.787 1.00 35.08 120 ASN D O 1
ATOM 4714 N N . LYS D 1 124 ? 71.334 29.368 84.197 1.00 38.48 121 LYS D N 1
ATOM 4715 C CA . LYS D 1 124 ? 72.258 29.474 83.093 1.00 38.78 121 LYS D CA 1
ATOM 4716 C C . LYS D 1 124 ? 73.159 30.732 83.184 1.00 36.86 121 LYS D C 1
ATOM 4717 O O . LYS D 1 124 ? 74.333 30.635 82.889 1.00 36.99 121 LYS D O 1
ATOM 4723 N N . GLU D 1 125 ? 72.593 31.893 83.493 1.00 35.33 122 GLU D N 1
ATOM 4724 C CA . GLU D 1 125 ? 73.412 33.117 83.583 1.00 35.87 122 GLU D CA 1
ATOM 4725 C C . GLU D 1 125 ? 74.485 33.036 84.693 1.00 34.41 122 GLU D C 1
ATOM 4726 O O . GLU D 1 125 ? 75.522 33.659 84.575 1.00 34.07 122 GLU D O 1
ATOM 4732 N N . GLU D 1 126 ? 74.212 32.276 85.743 1.00 33.71 123 GLU D N 1
ATOM 4733 C CA . GLU D 1 126 ? 75.167 32.011 86.815 1.00 35.18 123 GLU D CA 1
ATOM 4734 C C . GLU D 1 126 ? 76.328 31.171 86.321 1.00 34.49 123 GLU D C 1
ATOM 4735 O O . GLU D 1 126 ? 77.473 31.496 86.642 1.00 33.80 123 GLU D O 1
ATOM 4741 N N . VAL D 1 127 ? 76.040 30.142 85.513 1.00 34.00 124 VAL D N 1
ATOM 4742 C CA . VAL D 1 127 ? 77.057 29.298 84.935 1.00 35.17 124 VAL D CA 1
ATOM 4743 C C . VAL D 1 127 ? 77.978 30.132 84.011 1.00 36.10 124 VAL D C 1
ATOM 4744 O O . VAL D 1 127 ? 79.206 30.005 84.103 1.00 36.11 124 VAL D O 1
ATOM 4748 N N . VAL D 1 128 ? 77.376 30.957 83.154 1.00 35.06 125 VAL D N 1
ATOM 4749 C CA . VAL D 1 128 ? 78.115 31.812 82.271 1.00 34.91 125 VAL D CA 1
ATOM 4750 C C . VAL D 1 128 ? 79.004 32.787 83.060 1.00 35.37 125 VAL D C 1
ATOM 4751 O O . VAL D 1 128 ? 80.210 32.900 82.757 1.00 35.84 125 VAL D O 1
ATOM 4755 N N . PHE D 1 129 ? 78.426 33.454 84.049 1.00 33.38 126 PHE D N 1
ATOM 4756 C CA . PHE D 1 129 ? 79.156 34.364 84.932 1.00 34.47 126 PHE D CA 1
ATOM 4757 C C . PHE D 1 129 ? 80.410 33.668 85.574 1.00 34.31 126 PHE D C 1
ATOM 4758 O O . PHE D 1 129 ? 81.472 34.215 85.599 1.00 33.67 126 PHE D O 1
ATOM 4766 N N . LEU D 1 130 ? 80.232 32.469 86.084 1.00 34.57 127 LEU D N 1
ATOM 4767 C CA . LEU D 1 130 ? 81.326 31.687 86.676 1.00 34.99 127 LEU D CA 1
ATOM 4768 C C . LEU D 1 130 ? 82.470 31.398 85.714 1.00 35.10 127 LEU D C 1
ATOM 4769 O O . LEU D 1 130 ? 83.634 31.544 86.079 1.00 33.90 127 LEU D O 1
ATOM 4774 N N . GLU D 1 131 ? 82.115 31.017 84.486 1.00 35.24 128 GLU D N 1
ATOM 4775 C CA . GLU D 1 131 ? 83.057 30.777 83.441 1.00 36.32 128 GLU D CA 1
ATOM 4776 C C . GLU D 1 131 ? 83.875 32.011 83.169 1.00 36.54 128 GLU D C 1
ATOM 4777 O O . GLU D 1 131 ? 85.085 31.894 82.959 1.00 35.32 128 GLU D O 1
ATOM 4783 N N . LYS D 1 132 ? 83.208 33.177 83.106 1.00 35.73 129 LYS D N 1
ATOM 4784 C CA . LYS D 1 132 ? 83.864 34.412 82.852 1.00 34.48 129 LYS D CA 1
ATOM 4785 C C . LYS D 1 132 ? 84.794 34.808 84.010 1.00 34.57 129 LYS D C 1
ATOM 4786 O O . LYS D 1 132 ? 85.864 35.385 83.787 1.00 33.68 129 LYS D O 1
ATOM 4792 N N . ILE D 1 133 ? 84.372 34.559 85.238 1.00 32.70 130 ILE D N 1
ATOM 4793 C CA . ILE D 1 133 ? 85.215 34.853 86.383 1.00 33.77 130 ILE D CA 1
ATOM 4794 C C . ILE D 1 133 ? 86.486 33.976 86.321 1.00 34.71 130 ILE D C 1
ATOM 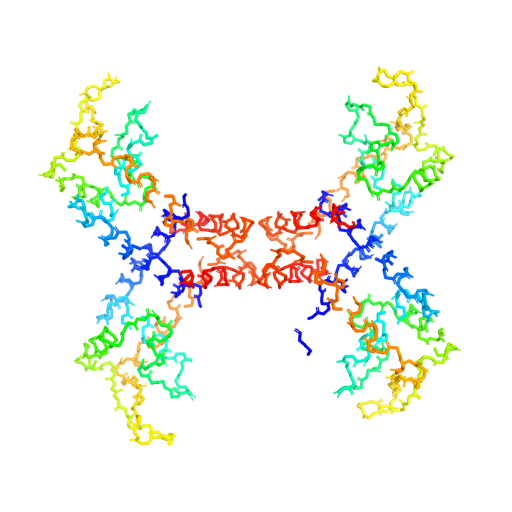4795 O O . ILE D 1 133 ? 87.605 34.498 86.441 1.00 34.07 130 ILE D O 1
ATOM 4800 N N . LEU D 1 134 ? 86.310 32.676 86.137 1.00 35.45 131 LEU D N 1
ATOM 4801 C CA . LEU D 1 134 ? 87.450 31.764 86.087 1.00 37.48 131 LEU D CA 1
ATOM 4802 C C . LEU D 1 134 ? 88.410 32.148 84.949 1.00 39.42 131 LEU D C 1
ATOM 4803 O O . LEU D 1 134 ? 89.626 32.135 85.152 1.00 37.92 131 LEU D O 1
ATOM 4808 N N A LYS D 1 135 ? 87.889 32.496 83.766 0.50 39.73 132 LYS D N 1
ATOM 4809 N N B LYS D 1 135 ? 87.846 32.512 83.793 0.50 39.58 132 LYS D N 1
ATOM 4810 C CA A LYS D 1 135 ? 88.776 32.910 82.669 0.50 40.81 132 LYS D CA 1
ATOM 4811 C CA B LYS D 1 135 ? 88.645 32.965 82.663 0.50 41.33 132 LYS D CA 1
ATOM 4812 C C A LYS D 1 135 ? 89.628 34.123 83.086 0.50 41.10 132 LYS D C 1
ATOM 4813 C C B LYS D 1 135 ? 89.587 34.100 83.091 0.50 41.27 132 LYS D C 1
ATOM 4814 O O A LYS D 1 135 ? 90.789 34.207 82.735 0.50 41.78 132 LYS D O 1
ATOM 4815 O O B LYS D 1 135 ? 90.753 34.103 82.753 0.50 42.07 132 LYS D O 1
ATOM 4826 N N . ARG D 1 136 ? 89.074 35.055 83.837 1.00 41.73 133 ARG D N 1
ATOM 4827 C CA . ARG D 1 136 ? 89.877 36.161 84.322 1.00 43.12 133 ARG D CA 1
ATOM 4828 C C . ARG D 1 136 ? 91.000 35.771 85.279 1.00 45.26 133 ARG D C 1
ATOM 4829 O O . ARG D 1 136 ? 92.058 36.409 85.325 1.00 44.76 133 ARG D O 1
ATOM 4845 N N . ILE D 1 138 ? 92.471 32.892 85.234 1.00 48.04 135 ILE D N 1
ATOM 4846 C CA . ILE D 1 138 ? 93.460 32.200 84.424 1.00 49.26 135 ILE D CA 1
ATOM 4847 C C . ILE D 1 138 ? 94.352 33.270 83.770 1.00 51.66 135 ILE D C 1
ATOM 4848 O O . ILE D 1 138 ? 95.548 33.084 83.690 1.00 51.84 135 ILE D O 1
ATOM 4853 N N . GLU D 1 139 ? 93.730 34.394 83.395 1.00 54.46 136 GLU D N 1
ATOM 4854 C CA . GLU D 1 139 ? 94.330 35.512 82.626 1.00 56.73 136 GLU D CA 1
ATOM 4855 C C . GLU D 1 139 ? 95.392 36.221 83.422 1.00 58.86 136 GLU D C 1
ATOM 4856 O O . GLU D 1 139 ? 96.472 36.516 82.911 1.00 60.71 136 GLU D O 1
ATOM 4862 N N . SER D 1 140 ? 95.048 36.536 84.664 1.00 60.74 137 SER D N 1
ATOM 4863 C CA . SER D 1 140 ? 95.998 36.985 85.651 1.00 62.07 137 SER D CA 1
ATOM 4864 C C . SER D 1 140 ? 97.233 36.094 85.644 1.00 63.05 137 SER D C 1
ATOM 4865 O O . SER D 1 140 ? 98.292 36.521 85.162 1.00 64.78 137 SER D O 1
#

Organism: Oenococcus oeni (strain ATCC BAA-331 / PSU-1) (NCBI:txid203123)

Solvent-accessible surface area: 29047 Å² total

Sequence (519 aa):
RDLGRLLKIASNQSSTRFDIFAKKYDLTGTQTIIDYLSRNKNNKEVLQRDLLESEFSIKSSTATVLLLQRREIKKLLLYRRKVSGKDSRQKCLKKLTKKKANKLETIIILSYDSDQSSQQTSGLNKEEVVFLEKILKRIESNASRDLGRLLKIASNQQSSTRRFDIFAKKKYDLTGTQTIIDYLSRNKNKEVLQRDLESEFSIKSSTATVLLQREIKKLLYRKVSGKDSRQKCLKLTKKANKLETIILSYDSDQSQTSGLNKKEEEVVFLEKILKKRIESDDLGRLLLKIASNQQSSTRRFDIFAKKYDLTGTQTIIDYLSRRNKNKEVLQRRDLESEFSSIKSSTATVLLQQRREIKKLLYRKVSGKDSRRQKCLKKLTKKANKLETIILSYDSDQSQTSGLNKEEVVFLEEKILKKRRIESDDLGRLLKIASNQSSTRFDDIFAKKYDLTGTQTIIDYLSRRNKNNKEVLQRRDLESEFSIKSSTATVLLQRRREIKKLLYRKVSGKKDSRQQKCCLKLTKKANKLEETTIILLSYDSDQQSQTSGLNKEEVVFLEKILKKRIES

CATH classification: 1.10.10.10